Protein AF-A0A929SLF7-F1 (afdb_monomer_lite)

pLDDT: mean 88.96, std 14.54, range [33.53, 98.94]

Foldseek 3Di:
DVVVVVVPVVVPDPDDDDDDEQDQFEAEADLPAEEPQQEEEEQHEDDLPDPDPQAERENFEYEYQAYENYHEYERGEEEQSHAEYEHFEYEDDHRPHEYYYAYEYEDEEYAAHEYEHAEYEYDRYEAAYEYELYEHNRYEYEHREYEYADHEYAEEYELHEHQAEYEQGEYEYHDAYEYLYEYELYEYPAYENREYHPQDHEANEEYELYPDQRYYNSEYEQECPLDEYEHQAYDNAQAYEYEPFDCSQQDLVSASYEHNHPEEYEPLQHFYHYNNHTDALVDQDRPPGGADAPTKGWHYFYPPYAYPNYDWRKAFPDLEWEDPALWKIWGFMFTQDADPVRGTGMGHDGDTDMDTDPPRAAEPCVQPVGVHDPAHEYEYDAPDLVDAHENCQHHYEQEANYEYAPQAHANHHEYEYAHNYEYELFDDQVTAHRWPRAEYQEYDHHQEYEHHDELADWAPTESYEHPNQAAAHEAQPRNAAYEYEADEHHPYDQFGKYFPYFYHHLYAYHHHDLVRYAYWYDYPPDTDGDDDQDQPPRRGTRIDGHHPPDDD

Radius of gyration: 36.61 Å; chains: 1; bounding box: 94×32×102 Å

Secondary structure (DSSP, 8-state):
--TTTHHHHGGGSTT------SBS-EEEE-TT--B-TT--EEEEE--TT---SS-EEES-EEEE-SEEEE--EEEEEE-TT-SEEES-EEEE---TT-EEESS-EEEEEESSSEEES-EEEESSEEESS-EEEEEETTS-EES-EEEE-SEEESS-EEEEEESSB--S-EEEE-TT-EESS-EEEEESSB-SS-EEEE-SSEESSEEESS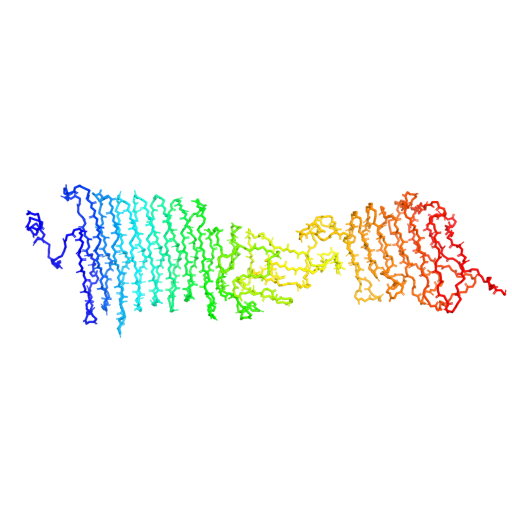SSS--SS-EEEEE-SS--EEESEEES-SEEEEES--GGG-SGGG-SEEE--SS-EE-TTPEEEETTEEP-TT--EETTEE--TT-EEEEEEETT--EES---EEEEEEEEEEE-SSSEEEEEEEEEEE-TTSSEEEEEEEEEEEEE--TTEESHHHHTTTSPPSS-EEEE--S-TTS--B-TT-EEE--TT-EEEESSEEEEEEEE--TT-EEEEBSBTTBPPPTT-EEEEEEES-SEEEEEE-TT--TT-BS-EE--SSS-EE-TT-SS-EEEEEES-----TT-EEEEEEE-SS--EEPPPGGGEEEEEEBTTB-------EEPTTS-EEEEE-------

Sequence (552 aa):
GELTKNQASNAAQVGAHKLFGNKNNTVNVSQSAGDLNGKNISSGRADVKDSVTPNTVYNNKTIVKGGTNFGNVNAGYGDSGTQEVHHNGLSFEDSSKGAVVNGNISAGYSLSGNVHDNTVTTNDTIVNGNAYGGEAANGNADANTITLNDGKVTGDVKGAKASGSATNNSVNLKGTARVDGNVYAADASSGSGNSVNFHSGSVGGTIYGLSNTSGTNNSLNVYNASTQKTAGDIANLNVLNFDGISNANGSAATAALNLTTAGNTDINNAKFQLNGIDYDPSNDSYGSLNIEEGKEYHLIRNAGNTFTNFTEKAKQTTQEFTLKNSTTYDIMLKGLIKSSDDQSILIQGSKLTSRNITGGEFGNDEINRYNPIPNPVINVVNEDPSNPTDFNGLDIDGGNNSTVNLTGGNNIGNITGGAGSTLNVGKNTTNPATPNSITARNIGGFDDINIFMPPTVKDGDSMIKLTDPTANTDLSNMRGKITAYVSGNTDVGDTSTIHLIDKQGSGRLLLPDPSHLQTRVQQGATIDYETYAMVDANGRALDLRFSGKRRV

Structure (mmCIF, N/CA/C/O backbone):
data_AF-A0A929SLF7-F1
#
_entry.id   AF-A0A929SLF7-F1
#
loop_
_atom_site.group_PDB
_atom_site.id
_atom_site.type_symbol
_atom_site.label_atom_id
_atom_site.label_alt_id
_atom_site.label_comp_id
_atom_site.label_asym_id
_atom_site.label_entity_id
_atom_site.label_seq_id
_atom_site.pdbx_PDB_ins_code
_atom_site.Cartn_x
_atom_site.Cartn_y
_atom_site.Cartn_z
_atom_site.occupancy
_atom_site.B_iso_or_equiv
_atom_site.auth_seq_id
_atom_site.auth_comp_id
_atom_site.auth_asym_id
_atom_site.auth_atom_id
_atom_site.pdbx_PDB_model_num
ATOM 1 N N . GLY A 1 1 ? 40.176 17.698 -41.557 1.00 39.72 1 GLY A N 1
ATOM 2 C CA . GLY A 1 1 ? 40.499 16.541 -42.415 1.00 39.72 1 GLY A CA 1
ATOM 3 C C . GLY A 1 1 ? 40.779 15.303 -41.586 1.00 39.72 1 GLY A C 1
ATOM 4 O O . GLY A 1 1 ? 41.873 14.763 -41.678 1.00 39.72 1 GLY A O 1
ATOM 5 N N . GLU A 1 2 ? 39.797 14.855 -40.800 1.00 33.53 2 GLU A N 1
ATOM 6 C CA . GLU A 1 2 ? 39.883 13.646 -39.951 1.00 33.53 2 GLU A CA 1
ATOM 7 C C . GLU A 1 2 ? 38.910 12.560 -40.423 1.00 33.53 2 GLU A C 1
ATOM 9 O O . GLU A 1 2 ? 39.289 11.393 -40.512 1.00 33.53 2 GLU A O 1
ATOM 14 N N . LEU A 1 3 ? 37.720 12.973 -40.886 1.00 34.38 3 LEU A N 1
ATOM 15 C CA . LEU A 1 3 ? 36.719 12.148 -41.579 1.00 34.38 3 LEU A CA 1
ATOM 16 C C . LEU A 1 3 ? 37.315 11.228 -42.663 1.00 34.38 3 LEU A C 1
ATOM 18 O O . LEU A 1 3 ? 36.826 10.122 -42.861 1.00 34.38 3 LEU A O 1
ATOM 22 N N . THR A 1 4 ? 38.382 11.659 -43.344 1.00 36.69 4 THR A N 1
ATOM 23 C CA . THR A 1 4 ? 39.037 10.910 -44.431 1.00 36.69 4 THR A CA 1
ATOM 24 C C . THR A 1 4 ? 40.154 9.972 -43.957 1.00 36.69 4 THR A C 1
ATOM 26 O O . THR A 1 4 ? 40.460 9.007 -44.650 1.00 36.69 4 THR A O 1
ATOM 29 N N . LYS A 1 5 ? 40.768 10.212 -42.788 1.00 38.66 5 LYS A N 1
ATOM 30 C CA . LYS A 1 5 ? 41.855 9.359 -42.264 1.00 38.66 5 LYS A CA 1
ATOM 31 C C . LYS A 1 5 ? 41.305 8.104 -41.576 1.00 38.66 5 LYS A C 1
ATOM 33 O O . LYS A 1 5 ? 41.808 7.013 -41.829 1.00 38.66 5 LYS A O 1
ATOM 38 N N . ASN A 1 6 ? 40.203 8.225 -40.832 1.00 42.28 6 ASN A N 1
ATOM 39 C CA . ASN A 1 6 ? 39.537 7.075 -40.196 1.00 42.28 6 ASN A CA 1
ATOM 40 C C . ASN A 1 6 ? 38.747 6.180 -41.177 1.00 42.28 6 ASN A C 1
ATOM 42 O O . ASN A 1 6 ? 38.383 5.056 -40.831 1.00 42.28 6 ASN A O 1
ATOM 46 N N . GLN A 1 7 ? 38.537 6.618 -42.425 1.00 43.84 7 GLN A N 1
ATOM 47 C CA . GLN A 1 7 ? 37.998 5.762 -43.493 1.00 43.84 7 GLN A CA 1
ATOM 48 C C . GLN A 1 7 ? 39.007 4.719 -44.002 1.00 43.84 7 GLN A C 1
ATOM 50 O O . GLN A 1 7 ? 38.588 3.665 -44.478 1.00 43.84 7 GLN A O 1
ATOM 55 N N . ALA A 1 8 ? 40.315 4.993 -43.924 1.00 39.50 8 ALA A N 1
ATOM 56 C CA . ALA A 1 8 ? 41.338 4.163 -44.563 1.00 39.50 8 ALA A CA 1
ATOM 57 C C . ALA A 1 8 ? 41.641 2.869 -43.783 1.00 39.50 8 ALA A C 1
ATOM 59 O O . ALA A 1 8 ? 41.681 1.793 -44.375 1.00 39.50 8 ALA A O 1
ATOM 60 N N . SER A 1 9 ? 41.791 2.946 -42.455 1.00 44.25 9 SER A N 1
ATOM 61 C CA . SER A 1 9 ? 42.127 1.776 -41.621 1.00 44.25 9 SER A CA 1
ATOM 62 C C . SER A 1 9 ? 40.999 0.739 -41.529 1.00 44.25 9 SER A C 1
ATOM 64 O O . SER A 1 9 ? 41.262 -0.447 -41.349 1.00 44.25 9 SER A O 1
ATOM 66 N N . ASN A 1 10 ? 39.742 1.163 -41.689 1.00 42.94 10 ASN A N 1
ATOM 67 C CA . ASN A 1 10 ? 38.566 0.296 -41.550 1.00 42.94 10 ASN A CA 1
ATOM 68 C C . ASN A 1 10 ? 38.186 -0.465 -42.836 1.00 42.94 10 ASN A C 1
ATOM 70 O O . ASN A 1 10 ? 37.229 -1.233 -42.833 1.00 42.94 10 ASN A O 1
ATOM 74 N N . ALA A 1 11 ? 38.963 -0.330 -43.916 1.00 42.41 11 ALA A N 1
ATOM 75 C CA . ALA A 1 11 ? 38.839 -1.182 -45.103 1.00 42.41 11 ALA A CA 1
ATOM 76 C C . ALA A 1 11 ? 39.319 -2.637 -44.871 1.00 42.41 11 ALA A C 1
ATOM 78 O O . ALA A 1 11 ? 39.162 -3.478 -45.752 1.00 42.41 11 ALA A O 1
ATOM 79 N N . ALA A 1 12 ? 39.910 -2.935 -43.706 1.00 45.38 12 ALA A N 1
ATOM 80 C CA . ALA A 1 12 ? 40.556 -4.212 -43.401 1.00 45.38 12 ALA A CA 1
ATOM 81 C C . ALA A 1 12 ? 39.643 -5.299 -42.784 1.00 45.38 12 ALA A C 1
ATOM 83 O O . ALA A 1 12 ? 40.101 -6.426 -42.608 1.00 45.38 12 ALA A O 1
ATOM 84 N N . GLN A 1 13 ? 38.378 -5.005 -42.446 1.00 46.53 13 GLN A N 1
ATOM 85 C CA . GLN A 1 13 ? 37.435 -6.004 -41.912 1.00 46.53 13 GLN A CA 1
ATOM 86 C C . GLN A 1 13 ? 36.368 -6.408 -42.937 1.00 46.53 13 GLN A C 1
ATOM 88 O O . GLN A 1 13 ? 35.617 -5.580 -43.452 1.00 46.53 13 GLN A O 1
ATOM 93 N N . VAL A 1 14 ? 36.271 -7.713 -43.201 1.00 34.66 14 VAL A N 1
ATOM 94 C CA . VAL A 1 14 ? 35.308 -8.291 -44.147 1.00 34.66 14 VAL A CA 1
ATOM 95 C C . VAL A 1 14 ? 33.891 -8.258 -43.560 1.00 34.66 14 VAL A C 1
ATOM 97 O O . VAL A 1 14 ? 33.633 -8.844 -42.513 1.00 34.66 14 VAL A O 1
ATOM 100 N N . GLY A 1 15 ? 32.952 -7.619 -44.267 1.00 45.97 15 GLY A N 1
ATOM 101 C CA . GLY A 1 15 ? 31.509 -7.723 -43.994 1.00 45.97 15 GLY A CA 1
ATOM 102 C C . GLY A 1 15 ? 30.864 -6.597 -43.171 1.00 45.97 15 GLY A C 1
ATOM 103 O O . GLY A 1 15 ? 29.668 -6.692 -42.879 1.00 45.97 15 GLY A O 1
ATOM 104 N N . ALA A 1 16 ? 31.605 -5.536 -42.827 1.00 40.31 16 ALA A N 1
ATOM 105 C CA . ALA A 1 16 ? 31.067 -4.329 -42.189 1.00 40.31 16 ALA A CA 1
ATOM 106 C C . ALA A 1 16 ? 30.674 -3.259 -43.231 1.00 40.31 16 ALA A C 1
ATOM 108 O O . ALA A 1 16 ? 31.446 -2.947 -44.138 1.00 40.31 16 ALA A O 1
ATOM 109 N N . HIS A 1 17 ? 29.479 -2.669 -43.104 1.00 41.56 17 HIS A N 1
ATOM 110 C CA . HIS A 1 17 ? 29.005 -1.612 -44.009 1.00 41.56 17 HIS A CA 1
ATOM 111 C C . HIS A 1 17 ? 29.443 -0.225 -43.495 1.00 41.56 17 HIS A C 1
ATOM 113 O O . HIS A 1 17 ? 29.225 0.097 -42.331 1.00 41.56 17 HIS A O 1
ATOM 119 N N . LYS A 1 18 ? 30.069 0.587 -44.363 1.00 42.62 18 LYS A N 1
ATOM 120 C CA . LYS A 1 18 ? 30.727 1.878 -44.048 1.00 42.62 18 LYS A CA 1
ATOM 121 C C . LYS A 1 18 ? 29.842 2.930 -43.354 1.00 42.62 18 LYS A C 1
ATOM 123 O O . LYS A 1 18 ? 29.246 3.758 -44.038 1.00 42.62 18 LYS A O 1
ATOM 128 N N . LEU A 1 19 ? 29.855 2.966 -42.027 1.00 46.81 19 LEU A N 1
ATOM 129 C CA . LEU A 1 19 ? 29.276 4.001 -41.159 1.00 46.81 19 LEU A CA 1
ATOM 130 C C . LEU A 1 19 ? 30.101 3.971 -39.831 1.00 46.81 19 LEU A C 1
ATOM 132 O O . LEU A 1 19 ? 30.602 2.898 -39.503 1.00 46.81 19 LEU A O 1
ATOM 136 N N . PHE A 1 20 ? 30.388 5.011 -39.028 1.00 54.91 20 PHE A N 1
ATOM 137 C CA . PHE A 1 20 ? 29.982 6.430 -38.901 1.00 54.91 20 PHE A CA 1
ATOM 138 C C . PHE A 1 20 ? 31.127 7.290 -38.284 1.00 54.91 20 PHE A C 1
ATOM 140 O O . PHE A 1 20 ? 32.258 6.818 -38.180 1.00 54.91 20 PHE A O 1
ATOM 147 N N . GLY A 1 21 ? 30.846 8.536 -37.856 1.00 67.69 21 GLY A N 1
ATOM 148 C CA . GLY A 1 21 ? 31.621 9.255 -36.819 1.00 67.69 21 GLY A CA 1
ATOM 149 C C . GLY A 1 21 ? 31.024 9.109 -35.403 1.00 67.69 21 GLY A C 1
ATOM 150 O O . GLY A 1 21 ? 30.125 8.296 -35.192 1.00 67.69 21 GLY A O 1
ATOM 151 N N . ASN A 1 22 ? 31.447 9.934 -34.437 1.00 78.88 22 ASN A N 1
ATOM 152 C CA . ASN A 1 22 ? 30.915 9.903 -33.062 1.00 78.88 22 ASN A CA 1
ATOM 153 C C . ASN A 1 22 ? 29.611 10.705 -32.849 1.00 78.88 22 ASN A C 1
ATOM 155 O O . ASN A 1 22 ? 28.905 10.452 -31.875 1.00 78.88 22 ASN A O 1
ATOM 159 N N . LYS A 1 23 ? 29.241 11.632 -33.746 1.00 86.94 23 LYS A N 1
ATOM 160 C CA . LYS A 1 23 ? 28.107 12.550 -33.526 1.00 86.94 23 LYS A CA 1
ATOM 161 C C . LYS A 1 23 ? 27.291 12.925 -34.761 1.00 86.94 23 LYS A C 1
ATOM 163 O O . LYS A 1 23 ? 27.824 12.973 -35.869 1.00 86.94 23 LYS A O 1
ATOM 168 N N . ASN A 1 24 ? 26.033 13.312 -34.527 1.00 89.19 24 ASN A N 1
ATOM 169 C CA . ASN A 1 24 ? 25.062 13.790 -35.528 1.00 89.19 24 ASN A CA 1
ATOM 170 C C . ASN A 1 24 ? 24.803 12.804 -36.688 1.00 89.19 24 ASN A C 1
ATOM 172 O O . ASN A 1 24 ? 24.480 13.213 -37.804 1.00 89.19 24 ASN A O 1
ATOM 176 N N . ASN A 1 25 ? 24.972 11.503 -36.451 1.00 85.62 25 ASN A N 1
ATOM 177 C CA . ASN A 1 25 ? 24.734 10.472 -37.457 1.00 85.62 25 ASN A CA 1
ATOM 178 C C . ASN A 1 25 ? 23.264 10.018 -37.475 1.00 85.62 25 ASN A C 1
ATOM 180 O O . ASN A 1 25 ? 22.529 10.185 -36.501 1.00 85.62 25 ASN A O 1
ATOM 184 N N . THR A 1 26 ? 22.823 9.374 -38.560 1.00 89.25 26 THR A N 1
ATOM 185 C CA . THR A 1 26 ? 21.507 8.714 -38.606 1.00 89.25 26 THR A CA 1
ATOM 186 C C . THR A 1 26 ? 21.555 7.388 -39.370 1.00 89.25 26 THR A C 1
ATOM 188 O O . THR A 1 26 ? 21.926 7.364 -40.543 1.00 89.25 26 THR A O 1
ATOM 191 N N . VAL A 1 27 ? 21.131 6.295 -38.725 1.00 89.06 27 VAL A N 1
ATOM 192 C CA . VAL A 1 27 ? 20.771 5.019 -39.371 1.00 89.06 27 VAL A CA 1
ATOM 193 C C . VAL A 1 27 ? 19.277 5.001 -39.641 1.00 89.06 27 VAL A C 1
ATOM 195 O O . VAL A 1 27 ? 18.487 5.258 -38.738 1.00 89.06 27 VAL A O 1
ATOM 198 N N . ASN A 1 28 ? 18.893 4.584 -40.846 1.00 89.81 28 ASN A N 1
ATOM 199 C CA . ASN A 1 28 ? 17.521 4.206 -41.171 1.00 89.81 28 ASN A CA 1
ATOM 200 C C . ASN A 1 28 ? 17.501 2.758 -41.679 1.00 89.81 28 ASN A C 1
ATOM 202 O O . ASN A 1 28 ? 18.058 2.476 -42.740 1.00 89.81 28 ASN A O 1
ATOM 206 N N . VAL A 1 29 ? 16.845 1.852 -40.954 1.00 89.19 29 VAL A N 1
ATOM 207 C CA . VAL A 1 29 ? 16.532 0.492 -41.417 1.00 89.19 29 VAL A CA 1
ATOM 208 C C . VAL A 1 29 ? 15.112 0.492 -41.980 1.00 89.19 29 VAL A C 1
ATOM 210 O O . VAL A 1 29 ? 14.160 0.867 -41.294 1.00 89.19 29 VAL A O 1
ATOM 213 N N . SER A 1 30 ? 14.969 0.115 -43.251 1.00 87.81 30 SER A N 1
ATOM 214 C CA . SER A 1 30 ? 13.694 0.160 -43.970 1.00 87.81 30 SER A CA 1
ATOM 215 C C . SER A 1 30 ? 12.707 -0.912 -43.495 1.00 87.81 30 SER A C 1
ATOM 217 O O . SER A 1 30 ? 13.094 -2.003 -43.092 1.00 87.81 30 SER A O 1
ATOM 219 N N . GLN A 1 31 ? 11.405 -0.657 -43.658 1.00 87.88 31 GLN A N 1
ATOM 220 C CA . GLN A 1 31 ? 10.335 -1.642 -43.407 1.00 87.88 31 GLN A CA 1
ATOM 221 C C . GLN A 1 31 ? 10.412 -2.877 -44.332 1.00 87.88 31 GLN A C 1
ATOM 223 O O . GLN A 1 31 ? 9.816 -3.924 -44.077 1.00 87.88 31 GLN A O 1
ATOM 228 N N . SER A 1 32 ? 11.168 -2.768 -45.426 1.00 87.06 32 SER A N 1
ATOM 229 C CA . SER A 1 32 ? 11.503 -3.864 -46.336 1.00 87.06 32 SER A CA 1
ATOM 230 C C . SER A 1 32 ? 12.737 -4.675 -45.922 1.00 87.06 32 SER A C 1
ATOM 232 O O 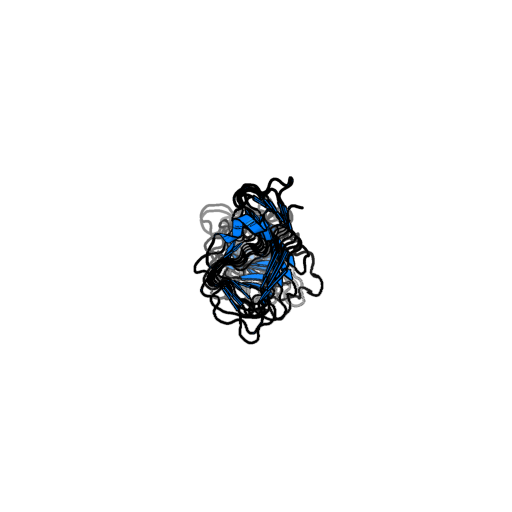. SER A 1 32 ? 13.076 -5.619 -46.634 1.00 87.06 32 SER A O 1
ATOM 234 N N . ALA A 1 33 ? 13.414 -4.337 -44.818 1.00 86.50 33 ALA A N 1
ATOM 235 C CA . ALA A 1 33 ? 14.534 -5.123 -44.315 1.00 86.50 33 ALA A CA 1
ATOM 236 C C . ALA A 1 33 ? 14.091 -6.563 -43.997 1.00 86.50 33 ALA A C 1
ATOM 238 O O . ALA A 1 33 ? 13.020 -6.791 -43.435 1.00 86.50 33 ALA A O 1
ATOM 239 N N . GLY A 1 34 ? 14.916 -7.529 -44.403 1.00 87.88 34 GLY A N 1
ATOM 240 C CA . GLY A 1 34 ? 14.700 -8.951 -44.149 1.00 87.88 34 GLY A CA 1
ATOM 241 C C . GLY A 1 34 ? 15.391 -9.414 -42.867 1.00 87.88 34 GLY A C 1
ATOM 242 O O . GLY A 1 34 ? 15.326 -8.755 -41.831 1.00 87.88 34 GLY A O 1
ATOM 243 N N . ASP A 1 35 ? 16.067 -10.555 -42.954 1.00 90.88 35 ASP A N 1
ATOM 244 C CA . ASP A 1 35 ? 16.930 -11.093 -41.901 1.00 90.88 35 ASP A CA 1
ATOM 245 C C . ASP A 1 35 ? 18.277 -10.339 -41.874 1.00 90.88 35 ASP A C 1
ATOM 247 O O . ASP A 1 35 ? 19.003 -10.296 -42.873 1.00 90.88 35 ASP A O 1
ATOM 251 N N . LEU A 1 36 ? 18.631 -9.735 -40.735 1.00 89.00 36 LEU A N 1
ATOM 252 C CA . LEU A 1 36 ? 19.909 -9.038 -40.544 1.00 89.00 36 LEU A CA 1
ATOM 253 C C . LEU A 1 36 ? 21.060 -9.960 -40.113 1.00 89.00 36 LEU A C 1
ATOM 255 O O . LEU A 1 36 ? 22.186 -9.491 -39.955 1.00 89.00 36 LEU A O 1
ATOM 259 N N . ASN A 1 37 ? 20.823 -11.266 -40.003 1.00 90.25 37 ASN A N 1
ATOM 260 C CA . ASN A 1 37 ? 21.808 -12.315 -39.746 1.00 90.25 37 ASN A CA 1
ATOM 261 C C . ASN A 1 37 ? 22.621 -12.067 -38.459 1.00 90.25 37 ASN A C 1
ATOM 263 O O . ASN A 1 37 ? 23.848 -12.182 -38.452 1.00 90.25 37 ASN A O 1
ATOM 267 N N . GLY A 1 38 ? 21.946 -11.650 -37.384 1.00 84.31 38 GLY A N 1
ATOM 268 C CA . GLY A 1 38 ? 22.550 -11.355 -36.081 1.00 84.31 38 GLY A CA 1
ATOM 269 C C . GLY A 1 38 ? 23.437 -10.105 -36.054 1.00 84.31 38 GLY A C 1
ATOM 270 O O . GLY A 1 38 ? 24.194 -9.913 -35.103 1.00 84.31 38 GLY A O 1
ATOM 271 N N . LYS A 1 39 ? 23.402 -9.249 -37.087 1.00 86.31 39 LYS A N 1
ATOM 272 C CA . LYS A 1 39 ? 24.261 -8.056 -37.156 1.00 86.31 39 LYS A CA 1
ATOM 273 C C . LYS A 1 39 ? 23.886 -7.021 -36.099 1.00 86.31 39 LYS A C 1
ATOM 275 O O . LYS A 1 39 ? 22.718 -6.672 -35.934 1.00 86.31 39 LYS A O 1
ATOM 280 N N . ASN A 1 40 ? 24.912 -6.481 -35.446 1.00 87.69 40 ASN A N 1
ATOM 281 C CA . ASN A 1 40 ? 24.786 -5.335 -34.552 1.00 87.69 40 ASN A CA 1
ATOM 282 C C . ASN A 1 40 ? 24.627 -4.030 -35.350 1.00 87.69 40 ASN A C 1
ATOM 284 O O . ASN A 1 40 ? 25.192 -3.892 -36.437 1.00 87.69 40 ASN A O 1
ATOM 288 N N . ILE A 1 41 ? 23.933 -3.050 -34.773 1.00 86.62 41 ILE A N 1
ATOM 289 C CA . ILE A 1 41 ? 23.805 -1.686 -35.305 1.00 86.62 41 ILE A CA 1
ATOM 290 C C . ILE A 1 41 ? 24.355 -0.690 -34.279 1.00 86.62 41 ILE A C 1
ATOM 292 O O . ILE A 1 41 ? 24.074 -0.810 -33.089 1.00 86.62 41 ILE A O 1
ATOM 296 N N . SER A 1 42 ? 25.113 0.306 -34.746 1.00 85.88 42 SER A N 1
ATOM 297 C CA . SER A 1 42 ? 25.486 1.496 -33.969 1.00 85.88 42 SER A CA 1
ATOM 298 C C . SER A 1 42 ? 25.401 2.730 -34.863 1.00 85.88 42 SER A C 1
ATOM 300 O O . SER A 1 42 ? 25.973 2.705 -35.952 1.00 85.88 42 SER A O 1
ATOM 302 N N . SER A 1 43 ? 24.715 3.792 -34.425 1.00 85.75 43 SER A N 1
ATOM 303 C CA . SER A 1 43 ? 24.655 5.066 -35.172 1.00 85.75 43 SER A CA 1
ATOM 304 C C . SER A 1 43 ? 25.820 6.003 -34.854 1.00 85.75 43 SER A C 1
ATOM 306 O O . SER A 1 43 ? 26.335 6.667 -35.742 1.00 85.75 43 SER A O 1
ATOM 308 N N . GLY A 1 44 ? 26.269 6.052 -33.605 1.00 86.06 44 GLY A N 1
ATOM 309 C CA . GLY A 1 44 ? 27.483 6.743 -33.186 1.00 86.06 44 GLY A CA 1
ATOM 310 C C . GLY A 1 44 ? 28.442 5.763 -32.537 1.00 86.06 44 GLY A C 1
ATOM 311 O O . GLY A 1 44 ? 28.013 4.875 -31.795 1.00 86.06 44 GLY A O 1
ATOM 312 N N . ARG A 1 45 ? 29.737 5.905 -32.816 1.00 83.94 45 ARG A N 1
ATOM 313 C CA . ARG A 1 45 ? 30.774 5.131 -32.133 1.00 83.94 45 ARG A CA 1
ATOM 314 C C . ARG A 1 45 ? 32.025 5.969 -31.900 1.00 83.94 45 ARG A C 1
ATOM 316 O O . ARG A 1 45 ? 32.524 6.588 -32.837 1.00 83.94 45 ARG A O 1
ATOM 323 N N . ALA A 1 46 ? 32.527 5.928 -30.673 1.00 80.44 46 ALA A N 1
ATOM 324 C CA . ALA A 1 46 ? 33.891 6.313 -30.334 1.00 80.44 46 ALA A CA 1
ATOM 325 C C . ALA A 1 46 ? 34.785 5.060 -30.245 1.00 80.44 46 ALA A C 1
ATOM 327 O O . ALA A 1 46 ? 34.301 3.952 -29.993 1.00 80.44 46 ALA A O 1
ATOM 328 N N . ASP A 1 47 ? 36.078 5.242 -30.500 1.00 70.88 47 ASP A N 1
ATOM 329 C CA . ASP A 1 47 ? 37.129 4.228 -30.348 1.00 70.88 47 ASP A CA 1
ATOM 330 C C . ASP A 1 47 ? 38.217 4.806 -29.429 1.00 70.88 47 ASP A C 1
ATOM 332 O O . ASP A 1 47 ? 38.480 6.008 -29.476 1.00 70.88 47 ASP A O 1
ATOM 336 N N . VAL A 1 48 ? 38.889 3.968 -28.640 1.00 64.94 48 VAL A N 1
ATOM 337 C CA . VAL A 1 48 ? 40.030 4.313 -27.769 1.00 64.94 48 VAL A CA 1
ATOM 338 C C . VAL A 1 48 ? 41.176 5.026 -28.491 1.00 64.94 48 VAL A C 1
ATOM 340 O O . VAL A 1 48 ? 42.027 5.633 -27.844 1.00 64.94 48 VAL A O 1
ATOM 343 N N . LYS A 1 49 ? 41.229 4.948 -29.825 1.00 65.44 49 LYS A N 1
ATOM 344 C CA . LYS A 1 49 ? 42.199 5.658 -30.672 1.00 65.44 49 LYS A CA 1
ATOM 345 C C . LYS A 1 49 ? 41.739 7.052 -31.110 1.00 65.44 49 LYS A C 1
ATOM 347 O O . LYS A 1 49 ? 42.507 7.737 -31.784 1.00 65.44 49 LYS A O 1
ATOM 352 N N . ASP A 1 50 ? 40.513 7.464 -30.789 1.00 67.31 50 ASP A N 1
ATOM 353 C CA . ASP A 1 50 ? 40.034 8.816 -31.067 1.00 67.31 50 ASP A CA 1
ATOM 354 C C . ASP A 1 50 ? 40.735 9.815 -30.134 1.00 67.31 50 ASP A C 1
ATOM 356 O O . ASP A 1 50 ? 40.598 9.773 -28.912 1.00 67.31 50 ASP A O 1
ATOM 360 N N . SER A 1 51 ? 41.532 10.702 -30.729 1.00 64.06 51 SER A N 1
ATOM 361 C CA . SER A 1 51 ? 42.315 11.714 -30.020 1.00 64.06 51 SER A CA 1
ATOM 362 C C . SER A 1 51 ? 41.534 12.999 -29.725 1.00 64.06 51 SER A C 1
ATOM 364 O O . SER A 1 51 ? 42.089 13.923 -29.127 1.00 64.06 51 SER A O 1
ATOM 366 N N . VAL A 1 52 ? 40.276 13.111 -30.167 1.00 64.50 52 VAL A N 1
ATOM 367 C CA . VAL A 1 52 ? 39.450 14.299 -29.918 1.00 64.50 52 VAL A CA 1
ATOM 368 C C . VAL A 1 52 ? 39.061 14.361 -28.443 1.00 64.50 52 VAL A C 1
ATOM 370 O O . VAL A 1 52 ? 38.414 13.462 -27.923 1.00 64.50 52 VAL A O 1
ATOM 373 N N . THR A 1 53 ? 39.426 15.450 -27.763 1.00 68.38 53 THR A N 1
ATOM 374 C CA . THR A 1 53 ? 39.040 15.707 -26.366 1.00 68.38 53 THR A CA 1
ATOM 375 C C . THR A 1 53 ? 38.087 16.911 -26.291 1.00 68.38 53 THR A C 1
ATOM 377 O O . THR A 1 53 ? 38.439 17.969 -26.817 1.00 68.38 53 THR A O 1
ATOM 380 N N . PRO A 1 54 ? 36.911 16.796 -25.642 1.00 69.69 54 PRO A N 1
ATOM 381 C CA . PRO A 1 54 ? 36.375 15.587 -25.019 1.00 69.69 54 PRO A CA 1
ATOM 382 C C . PRO A 1 54 ? 35.849 14.591 -26.068 1.00 69.69 54 PRO A C 1
ATOM 384 O O . PRO A 1 54 ? 35.183 14.979 -27.030 1.00 69.69 54 PRO A O 1
ATOM 387 N N . ASN A 1 55 ? 36.141 13.305 -25.866 1.00 81.62 55 ASN A N 1
ATOM 388 C CA . ASN A 1 55 ? 35.648 12.229 -26.722 1.00 81.62 55 ASN A CA 1
ATOM 389 C C . ASN A 1 55 ? 34.208 11.910 -26.304 1.00 81.62 55 ASN A C 1
ATOM 391 O O . ASN A 1 55 ? 33.979 11.416 -25.197 1.00 81.62 55 ASN A O 1
ATOM 395 N N . THR A 1 56 ? 33.243 12.273 -27.148 1.00 89.31 56 THR A N 1
ATOM 396 C CA . THR A 1 56 ? 31.815 12.267 -26.808 1.00 89.31 56 THR A CA 1
ATOM 397 C C . THR A 1 56 ? 30.962 11.736 -27.953 1.00 89.31 56 THR A C 1
ATOM 399 O O . THR A 1 56 ? 31.220 12.016 -29.127 1.00 89.31 56 THR A O 1
ATOM 402 N N . VAL A 1 57 ? 29.926 10.964 -27.615 1.00 90.94 57 VAL A N 1
ATOM 403 C CA . VAL A 1 57 ? 29.036 10.313 -28.589 1.00 90.94 57 VAL A CA 1
ATOM 404 C C . VAL A 1 57 ? 27.623 10.865 -28.437 1.00 90.94 57 VAL A C 1
ATOM 406 O O . VAL A 1 57 ? 26.930 10.518 -27.481 1.00 90.94 57 VAL A O 1
ATOM 409 N N . TYR A 1 58 ? 27.187 11.730 -29.360 1.00 94.50 58 TYR A N 1
ATOM 410 C CA . TYR A 1 58 ? 25.927 12.462 -29.188 1.00 94.50 58 TYR A CA 1
ATOM 411 C C . TYR A 1 58 ? 25.143 12.804 -30.456 1.00 94.50 58 TYR A C 1
ATOM 413 O O . TYR A 1 58 ? 25.683 12.848 -31.564 1.00 94.50 58 TYR A O 1
ATOM 421 N N . ASN A 1 59 ? 23.848 13.087 -30.282 1.00 95.25 59 ASN A N 1
ATOM 422 C CA . ASN A 1 59 ? 22.892 13.402 -31.354 1.00 95.25 59 ASN A CA 1
ATOM 423 C C . ASN A 1 59 ? 22.817 12.326 -32.456 1.00 95.25 59 ASN A C 1
ATOM 425 O O . ASN A 1 59 ? 22.509 12.630 -33.610 1.00 95.25 59 ASN A O 1
ATOM 429 N N . ASN A 1 60 ? 23.138 11.069 -32.145 1.00 94.19 60 ASN A N 1
ATOM 430 C CA . ASN A 1 60 ? 23.045 9.979 -33.111 1.00 94.19 60 ASN A CA 1
ATOM 431 C C . ASN A 1 60 ? 21.650 9.359 -33.064 1.00 94.19 60 ASN A C 1
ATOM 433 O O . ASN A 1 60 ? 21.149 9.054 -31.980 1.00 94.19 60 ASN A O 1
ATOM 437 N N . LYS A 1 61 ? 21.030 9.140 -34.229 1.00 94.56 61 LYS A N 1
ATOM 438 C CA . LYS A 1 61 ? 19.683 8.566 -34.324 1.00 94.56 61 LYS A CA 1
ATOM 439 C C . LYS A 1 61 ? 19.674 7.223 -35.050 1.00 94.56 61 LYS A C 1
ATOM 441 O O . LYS A 1 61 ? 20.031 7.149 -36.220 1.00 94.56 61 LYS A O 1
ATOM 446 N N . THR A 1 62 ? 19.187 6.176 -34.397 1.00 93.44 62 THR A N 1
ATOM 447 C CA . THR A 1 62 ? 18.866 4.894 -35.032 1.00 93.44 62 THR A CA 1
ATOM 448 C C . THR A 1 62 ? 17.357 4.805 -35.224 1.00 93.44 62 THR A C 1
ATOM 450 O O . THR A 1 62 ? 16.616 4.830 -34.245 1.00 93.44 62 THR A O 1
ATOM 453 N N . ILE A 1 63 ? 16.893 4.686 -36.468 1.00 93.88 63 ILE A N 1
ATOM 454 C CA . ILE A 1 63 ? 15.486 4.444 -36.802 1.00 93.88 63 ILE A CA 1
ATOM 455 C C . ILE A 1 63 ? 15.350 3.058 -37.425 1.00 93.88 63 ILE A C 1
ATOM 457 O O . ILE A 1 63 ? 15.983 2.768 -38.441 1.00 93.88 63 ILE A O 1
ATOM 461 N N . VAL A 1 64 ? 14.499 2.215 -36.849 1.00 93.06 64 VAL A N 1
ATOM 462 C CA . VAL A 1 64 ? 14.157 0.892 -37.378 1.00 93.06 64 VAL A CA 1
ATOM 463 C C . VAL A 1 64 ? 12.673 0.867 -37.718 1.00 93.06 64 VAL A C 1
ATOM 465 O O . VAL A 1 64 ? 11.845 1.161 -36.867 1.00 93.06 64 VAL A O 1
ATOM 468 N N . LYS A 1 65 ? 12.334 0.528 -38.967 1.00 90.56 65 LYS A N 1
ATOM 469 C CA . LYS A 1 65 ? 10.940 0.443 -39.450 1.00 90.56 65 LYS A CA 1
ATOM 470 C C . LYS A 1 65 ? 10.496 -0.989 -39.770 1.00 90.56 65 LYS A C 1
ATOM 472 O O . LYS A 1 65 ? 9.437 -1.188 -40.357 1.00 90.56 65 LYS A O 1
ATOM 477 N N . GLY A 1 66 ? 11.337 -1.972 -39.462 1.00 90.00 66 GLY A N 1
ATOM 478 C CA . GLY A 1 66 ? 11.140 -3.397 -39.726 1.00 90.00 66 GLY A CA 1
ATOM 479 C C . GLY A 1 66 ? 12.477 -4.133 -39.847 1.00 90.00 66 GLY A C 1
ATOM 480 O O . GLY A 1 66 ? 13.542 -3.512 -39.826 1.00 90.00 66 GLY A O 1
ATOM 481 N N . GLY A 1 67 ? 12.409 -5.456 -39.974 1.00 90.50 67 GLY A N 1
ATOM 482 C CA . GLY A 1 67 ? 13.568 -6.350 -40.045 1.00 90.50 67 GLY A CA 1
ATOM 483 C C . GLY A 1 67 ? 13.583 -7.366 -38.905 1.00 90.50 67 GLY A C 1
ATOM 484 O O . GLY A 1 67 ? 12.937 -7.189 -37.874 1.00 90.50 67 GLY A O 1
ATOM 485 N N . THR A 1 68 ? 14.315 -8.459 -39.083 1.00 93.31 68 THR A N 1
ATOM 486 C CA . THR A 1 68 ? 14.366 -9.560 -38.108 1.00 93.31 68 THR A CA 1
ATOM 487 C C . THR A 1 68 ? 15.798 -9.966 -37.808 1.00 93.31 68 THR A C 1
ATOM 489 O O . THR A 1 68 ? 16.702 -9.688 -38.597 1.00 93.31 68 THR A O 1
ATOM 492 N N . ASN A 1 69 ? 16.000 -10.642 -36.673 1.00 93.00 69 ASN A N 1
ATOM 493 C CA . ASN A 1 69 ? 17.293 -11.197 -36.278 1.00 93.00 69 ASN A CA 1
ATOM 494 C C . ASN A 1 69 ? 18.401 -10.122 -36.228 1.00 93.00 69 ASN A C 1
ATOM 496 O O . ASN A 1 69 ? 19.515 -10.319 -36.718 1.00 93.00 69 ASN A O 1
ATOM 500 N N . PHE A 1 70 ? 18.090 -8.960 -35.642 1.00 92.44 70 PHE A N 1
ATOM 501 C CA . PHE A 1 70 ? 19.127 -8.006 -35.237 1.00 92.44 70 PHE A CA 1
ATOM 502 C C . PHE A 1 70 ? 19.956 -8.608 -34.093 1.00 92.44 70 PHE A C 1
ATOM 504 O O . PHE A 1 70 ? 19.419 -9.325 -33.248 1.00 92.44 70 PHE A O 1
ATOM 511 N N . GLY A 1 71 ? 21.246 -8.275 -34.035 1.00 93.38 71 GLY A N 1
ATOM 512 C CA . GLY A 1 71 ? 22.067 -8.458 -32.837 1.00 93.38 71 GLY A CA 1
ATOM 513 C C . GLY A 1 71 ? 21.736 -7.395 -31.785 1.00 93.38 71 GLY A C 1
ATOM 514 O O . GLY A 1 71 ? 20.571 -7.117 -31.517 1.00 93.38 71 GLY A O 1
ATOM 515 N N . ASN A 1 72 ? 22.753 -6.758 -31.211 1.00 91.56 72 ASN A N 1
ATOM 516 C CA . ASN A 1 72 ? 22.575 -5.572 -30.371 1.00 91.56 72 ASN A CA 1
ATOM 517 C C . ASN A 1 72 ? 22.292 -4.326 -31.228 1.00 91.56 72 ASN A C 1
ATOM 519 O O . ASN A 1 72 ? 22.929 -4.130 -32.267 1.00 91.56 72 ASN A O 1
ATOM 523 N N . VAL A 1 73 ? 21.402 -3.443 -30.772 1.00 94.62 73 VAL A N 1
ATOM 524 C CA . VAL A 1 73 ? 21.090 -2.174 -31.454 1.00 94.62 73 VAL A CA 1
ATOM 525 C C . VAL A 1 73 ? 21.364 -1.002 -30.517 1.00 94.62 73 VAL A C 1
ATOM 527 O O . VAL A 1 73 ? 20.653 -0.813 -29.534 1.00 94.62 73 VAL A O 1
ATOM 530 N N . ASN A 1 74 ? 22.380 -0.203 -30.847 1.00 91.88 74 ASN A N 1
ATOM 531 C CA . ASN A 1 74 ? 22.795 0.970 -30.080 1.00 91.88 74 ASN A CA 1
ATOM 532 C C . ASN A 1 74 ? 22.607 2.261 -30.899 1.00 91.88 74 ASN A C 1
ATOM 534 O O . ASN A 1 74 ? 22.852 2.273 -32.109 1.00 91.88 74 ASN A O 1
ATOM 538 N N . ALA A 1 75 ? 22.197 3.372 -30.278 1.00 93.50 75 ALA A N 1
ATOM 539 C CA . ALA A 1 75 ? 22.269 4.685 -30.938 1.00 93.50 75 ALA A CA 1
ATOM 540 C C . ALA A 1 75 ? 23.638 5.354 -30.730 1.00 93.50 75 ALA A C 1
ATOM 542 O O . ALA A 1 75 ? 24.240 5.785 -31.712 1.00 93.50 75 ALA A O 1
ATOM 543 N N . GLY A 1 76 ? 24.186 5.337 -29.513 1.00 92.44 76 GLY A N 1
ATOM 544 C CA . GLY A 1 76 ? 25.566 5.721 -29.205 1.00 92.44 76 GLY A CA 1
ATOM 545 C C . GLY A 1 76 ? 26.337 4.611 -28.484 1.00 92.44 76 GLY A C 1
ATOM 546 O O . GLY A 1 76 ? 25.819 4.002 -27.551 1.00 92.44 76 GLY A O 1
ATOM 547 N N . TYR A 1 77 ? 27.580 4.360 -28.906 1.00 90.19 77 TYR A N 1
ATOM 548 C CA . TYR A 1 77 ? 28.505 3.425 -28.259 1.00 90.19 77 TYR A CA 1
ATOM 549 C C . TYR A 1 77 ? 29.853 4.100 -27.963 1.00 90.19 77 TYR A C 1
ATOM 551 O O . TYR A 1 77 ? 30.621 4.402 -28.880 1.00 90.19 77 TYR A O 1
ATOM 559 N N . GLY A 1 78 ? 30.136 4.321 -26.683 1.00 88.38 78 GLY A N 1
ATOM 560 C CA . GLY A 1 78 ? 31.412 4.788 -26.154 1.00 88.38 78 GLY A CA 1
ATOM 561 C C . GLY A 1 78 ? 32.209 3.659 -25.503 1.00 88.38 78 GLY A C 1
ATOM 562 O O . GLY A 1 78 ? 31.667 2.840 -24.760 1.00 88.38 78 GLY A O 1
ATOM 563 N N . ASP A 1 79 ? 33.510 3.612 -25.768 1.00 82.25 79 ASP A N 1
ATOM 564 C CA . ASP A 1 79 ? 34.446 2.727 -25.072 1.00 82.25 79 ASP A CA 1
ATOM 565 C C . ASP A 1 79 ? 35.231 3.473 -23.975 1.00 82.25 79 ASP A C 1
ATOM 567 O O . ASP A 1 79 ? 34.823 4.548 -23.535 1.00 82.25 79 ASP A O 1
ATOM 571 N N . SER A 1 80 ? 36.336 2.901 -23.483 1.00 75.44 80 SER A N 1
ATOM 572 C CA . SER A 1 80 ? 37.073 3.447 -22.334 1.00 75.44 80 SER A CA 1
ATOM 573 C C . SER A 1 80 ? 37.733 4.807 -22.581 1.00 75.44 80 SER A C 1
ATOM 575 O O . SER A 1 80 ? 38.185 5.431 -21.627 1.00 75.44 80 SER A O 1
ATOM 577 N N . GLY A 1 81 ? 37.809 5.279 -23.832 1.00 74.06 81 GLY A N 1
ATOM 578 C CA . GLY A 1 81 ? 38.253 6.643 -24.137 1.00 74.06 81 GLY A CA 1
ATOM 579 C C . GLY A 1 81 ? 37.143 7.697 -24.042 1.00 74.06 81 GLY A C 1
ATOM 580 O O . GLY A 1 81 ? 37.435 8.888 -24.137 1.00 74.06 81 GLY A O 1
ATOM 581 N N . THR A 1 82 ? 35.881 7.284 -23.898 1.00 78.12 82 THR A N 1
ATOM 582 C CA . THR A 1 82 ? 34.706 8.162 -24.015 1.00 78.12 82 THR A CA 1
ATOM 583 C C . THR A 1 82 ? 34.341 8.782 -22.671 1.00 78.12 82 THR A C 1
ATOM 585 O O . THR A 1 82 ? 34.203 8.069 -21.682 1.00 78.12 82 THR A O 1
ATOM 588 N N . GLN A 1 83 ? 34.151 10.102 -22.642 1.00 84.94 83 GLN A N 1
ATOM 589 C CA . GLN A 1 83 ? 33.764 10.845 -21.436 1.00 84.94 83 GLN A CA 1
ATOM 590 C C . GLN A 1 83 ? 32.246 10.932 -21.274 1.00 84.94 83 GLN A C 1
ATOM 592 O O . GLN A 1 83 ? 31.752 10.731 -20.173 1.00 84.94 83 GLN A O 1
ATOM 597 N N . GLU A 1 84 ? 31.510 11.177 -22.362 1.00 93.12 84 GLU A N 1
ATOM 598 C CA . GLU A 1 84 ? 30.054 11.368 -22.321 1.00 93.12 84 GLU A CA 1
ATOM 599 C C . GLU A 1 84 ? 29.356 10.720 -23.522 1.00 93.12 84 GLU A C 1
ATOM 601 O O . GLU A 1 84 ? 29.812 10.837 -24.666 1.00 93.12 84 GLU A O 1
ATOM 606 N N . VAL A 1 85 ? 28.217 10.071 -23.273 1.00 96.25 85 VAL A N 1
ATOM 607 C CA . VAL A 1 85 ? 27.335 9.515 -24.311 1.00 96.25 85 VAL A CA 1
ATOM 608 C C . VAL A 1 85 ? 25.924 10.034 -24.076 1.00 96.25 85 VAL A C 1
ATOM 610 O O . VAL A 1 85 ? 25.246 9.585 -23.152 1.00 96.25 85 VAL A O 1
ATOM 613 N N . HIS A 1 86 ? 25.479 10.997 -24.885 1.00 97.75 86 HIS A N 1
ATOM 614 C CA . HIS A 1 86 ? 24.273 11.761 -24.567 1.00 97.75 86 HIS A CA 1
ATOM 615 C C . HIS A 1 86 ? 23.409 12.160 -25.759 1.00 97.75 86 HIS A C 1
ATOM 617 O O . HIS A 1 86 ? 23.889 12.251 -26.885 1.00 97.75 86 HIS A O 1
ATOM 623 N N . HIS A 1 87 ? 22.126 12.449 -25.516 1.00 98.31 87 HIS A N 1
ATOM 624 C CA . HIS A 1 87 ? 21.195 12.940 -26.547 1.00 98.31 87 HIS A CA 1
ATOM 625 C C . HIS A 1 87 ? 21.083 12.017 -27.785 1.00 98.31 87 HIS A C 1
ATOM 627 O O . HIS A 1 87 ? 20.750 12.458 -28.888 1.00 98.31 87 HIS A O 1
ATOM 633 N N . ASN A 1 88 ? 21.393 10.726 -27.641 1.00 98.06 88 ASN A N 1
ATOM 634 C CA . ASN A 1 88 ? 21.217 9.742 -28.705 1.00 98.06 88 ASN A CA 1
ATOM 635 C C . ASN A 1 88 ? 19.785 9.188 -28.668 1.00 98.06 88 ASN A C 1
ATOM 637 O O . ASN A 1 88 ? 19.171 9.088 -27.604 1.00 98.06 88 ASN A O 1
ATOM 641 N N . GLY A 1 89 ? 19.250 8.819 -29.832 1.00 98.25 89 GLY A N 1
ATOM 642 C CA . GLY A 1 89 ? 17.876 8.342 -29.978 1.00 98.25 89 GLY A CA 1
ATOM 643 C C . GLY A 1 89 ? 17.796 7.013 -30.718 1.00 98.25 89 GLY A C 1
ATOM 644 O O . GLY A 1 89 ? 18.254 6.910 -31.854 1.00 98.25 89 GLY A O 1
ATOM 645 N N . LEU A 1 90 ? 17.170 6.007 -30.115 1.00 98.00 90 LEU A N 1
ATOM 646 C CA . LEU A 1 90 ? 16.818 4.742 -30.757 1.00 98.00 90 LEU A CA 1
ATOM 647 C C . LEU A 1 90 ? 15.295 4.638 -30.861 1.00 98.00 90 LEU A C 1
ATOM 649 O O . LEU A 1 90 ? 14.605 4.589 -29.850 1.00 98.00 90 LEU A O 1
ATOM 653 N N . SER A 1 91 ? 14.773 4.588 -32.083 1.00 96.56 91 SER A N 1
ATOM 654 C CA . SER A 1 91 ? 13.340 4.505 -32.357 1.00 96.56 91 SER A CA 1
ATOM 655 C C . SER A 1 91 ? 13.040 3.307 -33.248 1.00 96.56 91 SER A C 1
ATOM 657 O O . SER A 1 91 ? 13.446 3.284 -34.411 1.00 96.56 91 SER A O 1
ATOM 659 N N . PHE A 1 92 ? 12.297 2.337 -32.726 1.00 95.44 92 PHE A N 1
ATOM 660 C CA . PHE A 1 92 ? 11.583 1.372 -33.555 1.00 95.44 92 PHE A CA 1
ATOM 661 C C . PHE A 1 92 ? 10.213 1.981 -33.853 1.00 95.44 92 PHE A C 1
ATOM 663 O O . PHE A 1 92 ? 9.369 2.073 -32.965 1.00 95.44 92 PHE A O 1
ATOM 670 N N . GLU A 1 93 ? 10.040 2.504 -35.065 1.00 91.31 93 GLU A N 1
ATOM 671 C CA . GLU A 1 93 ? 8.796 3.130 -35.530 1.00 91.31 93 GLU A CA 1
ATOM 672 C C . GLU A 1 93 ? 7.812 2.057 -36.026 1.00 91.31 93 GLU A C 1
ATOM 674 O O . GLU A 1 93 ? 8.229 0.929 -36.292 1.00 91.31 93 GLU A O 1
ATOM 679 N N . ASP A 1 94 ? 6.527 2.420 -36.162 1.00 75.50 94 ASP A N 1
ATOM 680 C CA . ASP A 1 94 ? 5.448 1.547 -36.659 1.00 75.50 94 ASP A CA 1
ATOM 681 C C . ASP A 1 94 ? 5.929 0.665 -37.824 1.00 75.50 94 ASP A C 1
ATOM 683 O O . ASP A 1 94 ? 6.309 1.128 -38.912 1.00 75.50 94 ASP A O 1
ATOM 687 N N . SER A 1 95 ? 5.953 -0.635 -37.543 1.00 66.75 95 SER A N 1
ATOM 688 C CA . SER A 1 95 ? 6.395 -1.658 -38.464 1.00 66.75 95 SER A CA 1
ATOM 689 C C . SER A 1 95 ? 5.269 -2.666 -38.637 1.00 66.75 95 SER A C 1
ATOM 691 O O . SER A 1 95 ? 5.093 -3.576 -37.836 1.00 66.75 95 SER A O 1
ATOM 693 N N . SER A 1 96 ? 4.573 -2.581 -39.771 1.00 70.81 96 SER A N 1
ATOM 694 C CA . SER A 1 96 ? 3.527 -3.524 -40.212 1.00 70.81 96 SER A CA 1
ATOM 695 C C . SER A 1 96 ? 3.970 -4.997 -40.333 1.00 70.81 96 SER A C 1
ATOM 697 O O . SER A 1 96 ? 3.199 -5.850 -40.773 1.00 70.81 96 SER A O 1
ATOM 699 N N . LYS A 1 97 ? 5.224 -5.302 -39.980 1.00 70.38 97 LYS A N 1
ATOM 700 C CA . LYS A 1 97 ? 5.854 -6.628 -39.957 1.00 70.38 97 LYS A CA 1
ATOM 701 C C . LYS A 1 97 ? 6.493 -6.983 -38.605 1.00 70.38 97 LYS A C 1
ATOM 703 O O . LYS A 1 97 ? 7.017 -8.087 -38.476 1.00 70.38 97 LYS A O 1
ATOM 708 N N . GLY A 1 98 ? 6.496 -6.059 -37.643 1.00 79.38 98 GLY A N 1
ATOM 709 C CA . GLY A 1 98 ? 7.310 -6.121 -36.434 1.00 79.38 98 GLY A CA 1
ATOM 710 C C . GLY A 1 98 ? 8.813 -5.942 -36.691 1.00 79.38 98 GLY A C 1
ATOM 711 O O . GLY A 1 98 ? 9.318 -6.102 -37.810 1.00 79.38 98 GLY A O 1
ATOM 712 N N . ALA A 1 99 ? 9.545 -5.646 -35.618 1.00 92.56 99 ALA A N 1
ATOM 713 C CA . ALA A 1 99 ? 11.003 -5.729 -35.571 1.00 92.56 99 ALA A CA 1
ATOM 714 C C . ALA A 1 99 ? 11.434 -6.754 -34.510 1.00 92.56 99 ALA A C 1
ATOM 716 O O . ALA A 1 99 ? 10.889 -6.755 -33.409 1.00 92.56 99 ALA A O 1
ATOM 717 N N . VAL A 1 100 ? 12.403 -7.627 -34.822 1.00 95.75 100 VAL A N 1
ATOM 718 C CA . VAL A 1 100 ? 12.847 -8.699 -33.899 1.00 95.75 100 VAL A CA 1
ATOM 719 C C . VAL A 1 100 ? 14.338 -8.598 -33.593 1.00 95.75 100 VAL A C 1
ATOM 721 O O . VAL A 1 100 ? 15.181 -8.939 -34.427 1.00 95.75 100 VAL A O 1
ATOM 724 N N . VAL A 1 101 ? 14.655 -8.157 -32.379 1.00 97.06 101 VAL A N 1
ATOM 725 C CA . VAL A 1 101 ? 16.011 -7.993 -31.853 1.00 97.06 101 VAL A CA 1
ATOM 726 C C . VAL A 1 101 ? 16.368 -9.188 -30.974 1.00 97.06 101 VAL A C 1
ATOM 728 O O . VAL A 1 101 ? 15.711 -9.439 -29.968 1.00 97.06 101 VAL A O 1
ATOM 731 N N . ASN A 1 102 ? 17.417 -9.924 -31.343 1.00 96.75 102 ASN A N 1
ATOM 732 C CA . ASN A 1 102 ? 17.918 -11.064 -30.571 1.00 96.75 102 ASN A CA 1
ATOM 733 C C . ASN A 1 102 ? 18.959 -10.665 -29.511 1.00 96.75 102 ASN A C 1
ATOM 735 O O . ASN A 1 102 ? 19.212 -11.439 -28.592 1.00 96.75 102 ASN A O 1
ATOM 739 N N . GLY A 1 103 ? 19.554 -9.475 -29.630 1.00 95.00 103 GLY A N 1
ATOM 740 C CA . GLY A 1 103 ? 20.413 -8.875 -28.609 1.00 95.00 103 GLY A CA 1
ATOM 741 C C . GLY A 1 103 ? 19.691 -7.872 -27.702 1.00 95.00 103 GLY A C 1
ATOM 742 O O . GLY A 1 103 ? 18.464 -7.835 -27.613 1.00 95.00 103 GLY A O 1
ATOM 743 N N . ASN A 1 104 ? 20.483 -7.033 -27.035 1.00 97.88 104 ASN A N 1
ATOM 744 C CA . ASN A 1 104 ? 20.005 -5.906 -26.237 1.00 97.88 104 ASN A CA 1
ATOM 745 C C . ASN A 1 104 ? 19.755 -4.662 -27.109 1.00 97.88 104 ASN A C 1
ATOM 747 O O . ASN A 1 104 ? 20.375 -4.496 -28.166 1.00 97.88 104 ASN A O 1
ATOM 751 N N . ILE A 1 105 ? 18.927 -3.738 -26.615 1.00 98.44 105 ILE A N 1
ATOM 752 C CA . ILE A 1 105 ? 18.792 -2.388 -27.182 1.00 98.44 105 ILE A CA 1
ATOM 753 C C . ILE A 1 105 ? 19.253 -1.315 -26.193 1.00 98.44 105 ILE A C 1
ATOM 755 O O . ILE A 1 105 ? 18.954 -1.409 -25.003 1.00 98.44 105 ILE A O 1
ATOM 759 N N . SER A 1 106 ? 19.947 -0.284 -26.680 1.00 97.50 106 SER A N 1
ATOM 760 C CA . SER A 1 106 ? 20.271 0.910 -25.889 1.00 97.50 106 SER A CA 1
ATOM 761 C C . SER A 1 106 ? 20.311 2.178 -26.740 1.00 97.50 106 SER A C 1
ATOM 763 O O . SER A 1 106 ? 20.715 2.151 -27.904 1.00 97.50 106 SER A O 1
ATOM 765 N N . ALA A 1 107 ? 19.937 3.326 -26.177 1.00 96.75 107 ALA A N 1
ATOM 766 C CA . ALA A 1 107 ? 20.223 4.601 -26.828 1.00 96.75 107 ALA A CA 1
ATOM 767 C C . ALA A 1 107 ? 21.655 5.086 -26.535 1.00 96.75 107 ALA A C 1
ATOM 769 O O . ALA A 1 107 ? 22.289 5.638 -27.432 1.00 96.75 107 ALA A O 1
ATOM 770 N N . GLY A 1 108 ? 22.218 4.795 -25.359 1.00 95.56 108 GLY A N 1
ATOM 771 C CA . GLY A 1 108 ? 23.609 5.113 -25.024 1.00 95.56 108 GLY A CA 1
ATOM 772 C C . GLY A 1 108 ? 24.295 4.009 -24.222 1.00 95.56 108 GLY A C 1
ATOM 773 O O . GLY A 1 108 ? 23.765 3.543 -23.219 1.00 95.56 108 GLY A O 1
ATOM 774 N N . TYR A 1 109 ? 25.490 3.599 -24.637 1.00 95.81 109 TYR A N 1
ATOM 775 C CA . TYR A 1 109 ? 26.397 2.772 -23.837 1.00 95.81 109 TYR A CA 1
ATOM 776 C C . TYR A 1 109 ? 27.726 3.506 -23.664 1.00 95.81 109 TYR A C 1
ATOM 778 O O . TYR A 1 109 ? 28.263 3.991 -24.659 1.00 95.81 109 TYR A O 1
ATOM 786 N N . SER A 1 110 ? 28.279 3.540 -22.451 1.00 94.88 110 SER A N 1
ATOM 787 C CA . SER A 1 110 ? 29.640 4.016 -22.184 1.00 94.88 110 SER A CA 1
ATOM 788 C C . SER A 1 110 ? 30.378 3.064 -21.250 1.00 94.88 110 SER A C 1
ATOM 790 O O . SER A 1 110 ? 29.868 2.694 -20.192 1.00 94.88 110 SER A O 1
ATOM 792 N N . LEU A 1 111 ? 31.606 2.681 -21.615 1.00 92.38 111 LEU A N 1
ATOM 793 C CA . LEU A 1 111 ? 32.436 1.832 -20.759 1.00 92.38 111 LEU A CA 1
ATOM 794 C C . LEU A 1 111 ? 33.017 2.596 -19.556 1.00 92.38 111 LEU A C 1
ATOM 796 O O . LEU A 1 111 ? 33.143 2.005 -18.487 1.00 92.38 111 LEU A O 1
ATOM 800 N N . SER A 1 112 ? 33.388 3.872 -19.710 1.00 88.69 112 SER A N 1
ATOM 801 C CA . SER A 1 112 ? 34.108 4.638 -18.669 1.00 88.69 112 SER A CA 1
ATOM 802 C C . SER A 1 112 ? 33.627 6.076 -18.455 1.00 88.69 112 SER A C 1
ATOM 804 O O . SER A 1 112 ? 34.098 6.728 -17.530 1.00 88.69 112 SER A O 1
ATOM 806 N N . GLY A 1 113 ? 32.707 6.563 -19.287 1.00 92.50 113 GLY A N 1
ATOM 807 C CA . GLY A 1 113 ? 32.100 7.888 -19.163 1.00 92.50 113 GLY A CA 1
ATOM 808 C C . GLY A 1 113 ? 30.682 7.842 -18.599 1.00 92.50 113 GLY A C 1
ATOM 809 O O . GLY A 1 113 ? 30.136 6.758 -18.374 1.00 92.50 113 GLY A O 1
ATOM 810 N N . ASN A 1 114 ? 30.061 9.010 -18.428 1.00 96.50 114 ASN A N 1
ATOM 811 C CA . ASN A 1 114 ? 28.651 9.083 -18.046 1.00 96.50 114 ASN A CA 1
ATOM 812 C C . ASN A 1 114 ? 27.736 8.942 -19.276 1.00 96.50 114 ASN A C 1
ATOM 814 O O . ASN A 1 114 ? 28.169 9.017 -20.435 1.00 96.50 114 ASN A O 1
ATOM 818 N N . VAL A 1 115 ? 26.460 8.655 -19.016 1.00 98.50 115 VAL A N 1
ATOM 819 C CA . VAL A 1 115 ? 25.447 8.403 -20.049 1.00 98.50 115 VAL A CA 1
ATOM 820 C C . VAL A 1 115 ? 24.170 9.152 -19.701 1.00 98.50 115 VAL A C 1
ATOM 822 O O . VAL A 1 115 ? 23.509 8.789 -18.732 1.00 98.50 115 VAL A O 1
ATOM 825 N N . HIS A 1 116 ? 23.802 10.186 -20.460 1.00 98.56 116 HIS A N 1
ATOM 826 C CA . HIS A 1 116 ? 22.676 11.042 -20.071 1.00 98.56 116 HIS A CA 1
ATOM 827 C C . HIS A 1 116 ? 21.785 11.547 -21.215 1.00 98.56 116 HIS A C 1
ATOM 829 O O . HIS A 1 116 ? 22.208 11.640 -22.363 1.00 98.56 116 HIS A O 1
ATOM 835 N N . ASP A 1 117 ? 20.523 11.864 -20.919 1.00 98.81 117 ASP A N 1
ATOM 836 C CA . ASP A 1 117 ? 19.532 12.370 -21.892 1.00 98.81 117 ASP A CA 1
ATOM 837 C C . ASP A 1 117 ? 19.331 11.478 -23.143 1.00 98.81 117 ASP A C 1
ATOM 839 O O . ASP A 1 117 ? 18.951 11.956 -24.216 1.00 98.81 117 ASP A O 1
ATOM 843 N N . ASN A 1 118 ? 19.628 10.176 -23.066 1.00 98.75 118 ASN A N 1
ATOM 844 C CA . ASN A 1 118 ? 19.417 9.259 -24.189 1.00 98.75 118 ASN A CA 1
ATOM 845 C C . ASN A 1 118 ? 17.980 8.716 -24.190 1.00 98.75 118 ASN A C 1
ATOM 847 O O . ASN A 1 118 ? 17.363 8.541 -23.138 1.00 98.75 118 ASN A O 1
ATOM 851 N N . THR A 1 119 ? 17.437 8.446 -25.380 1.00 98.75 119 THR A N 1
ATOM 852 C CA . THR A 1 119 ? 16.020 8.086 -25.557 1.00 98.75 119 THR A CA 1
ATOM 853 C C . THR A 1 119 ? 15.831 6.810 -26.375 1.00 98.75 119 THR A C 1
ATOM 855 O O . THR A 1 119 ? 16.250 6.723 -27.528 1.00 98.75 119 THR A O 1
ATOM 858 N N . VAL A 1 120 ? 15.147 5.818 -25.803 1.00 98.75 120 VAL A N 1
ATOM 859 C CA . VAL A 1 120 ? 14.656 4.630 -26.518 1.00 98.75 120 VAL A CA 1
ATOM 860 C C . VAL A 1 120 ? 13.140 4.713 -26.670 1.00 98.75 120 VAL A C 1
ATOM 862 O O . VAL A 1 120 ? 12.426 5.010 -25.716 1.00 98.75 120 VAL A O 1
ATOM 865 N N . THR A 1 121 ? 12.621 4.421 -27.859 1.00 97.81 121 THR A N 1
ATOM 866 C CA . THR A 1 121 ? 11.188 4.223 -28.113 1.00 97.81 121 THR A CA 1
ATOM 867 C C . THR A 1 121 ? 10.974 2.954 -28.931 1.00 97.81 121 THR A C 1
ATOM 869 O O . THR A 1 121 ? 11.664 2.738 -29.929 1.00 97.81 121 THR A O 1
ATOM 872 N N . THR A 1 122 ? 10.015 2.120 -28.527 1.00 95.56 122 THR A N 1
ATOM 873 C CA . THR A 1 122 ? 9.609 0.924 -29.280 1.00 95.56 122 THR A CA 1
ATOM 874 C C . THR A 1 122 ? 8.114 0.927 -29.583 1.00 95.56 122 THR A C 1
ATOM 876 O O . THR A 1 122 ? 7.307 1.347 -28.753 1.00 95.56 122 THR A O 1
ATOM 879 N N . ASN A 1 123 ? 7.767 0.455 -30.779 1.00 93.19 123 ASN A N 1
ATOM 880 C CA . ASN A 1 123 ? 6.411 0.156 -31.236 1.00 93.19 123 ASN A CA 1
ATOM 881 C C . ASN A 1 123 ? 6.473 -1.234 -31.894 1.00 93.19 123 ASN A C 1
ATOM 883 O O . ASN A 1 123 ? 7.415 -1.489 -32.649 1.00 93.19 123 ASN A O 1
ATOM 887 N N . ASP A 1 124 ? 5.544 -2.140 -31.575 1.00 90.12 124 ASP A N 1
ATOM 888 C CA . ASP A 1 124 ? 5.446 -3.511 -32.120 1.00 90.12 124 ASP A CA 1
ATOM 889 C C . ASP A 1 124 ? 6.788 -4.256 -32.290 1.00 90.12 124 ASP A C 1
ATOM 891 O O . ASP A 1 124 ? 7.057 -4.944 -33.279 1.00 90.12 124 ASP A O 1
ATOM 895 N N . THR A 1 125 ? 7.674 -4.099 -31.306 1.00 94.06 125 THR A N 1
ATOM 896 C CA . THR A 1 125 ? 9.033 -4.654 -31.332 1.00 94.06 125 THR A CA 1
ATOM 897 C C . THR A 1 125 ? 9.149 -5.826 -30.367 1.00 94.06 125 THR A C 1
ATOM 899 O O . THR A 1 125 ? 8.691 -5.745 -29.231 1.00 94.06 125 THR A O 1
ATOM 902 N N . ILE A 1 126 ? 9.801 -6.904 -30.797 1.00 96.81 126 ILE A N 1
ATOM 903 C CA . ILE A 1 126 ? 10.214 -8.014 -29.936 1.00 96.81 126 ILE A CA 1
ATOM 904 C C . ILE A 1 126 ? 11.705 -7.851 -29.640 1.00 96.81 126 ILE A C 1
ATOM 906 O O . ILE A 1 126 ? 12.530 -7.892 -30.553 1.00 96.81 126 ILE A O 1
ATOM 910 N N . VAL A 1 127 ? 12.052 -7.692 -28.367 1.00 98.31 127 VAL A N 1
ATOM 911 C CA . VAL A 1 127 ? 13.426 -7.677 -27.857 1.00 98.31 127 VAL A CA 1
ATOM 912 C C . VAL A 1 127 ? 13.624 -8.928 -27.007 1.00 98.31 127 VAL A C 1
ATOM 914 O O . VAL A 1 127 ? 13.065 -9.039 -25.918 1.00 98.31 127 VAL A O 1
ATOM 917 N N . ASN A 1 128 ? 14.416 -9.875 -27.508 1.00 98.38 128 ASN A N 1
ATOM 918 C CA . ASN A 1 128 ? 14.739 -11.118 -26.801 1.00 98.38 128 ASN A CA 1
ATOM 919 C C . ASN A 1 128 ? 15.890 -10.947 -25.780 1.00 98.38 128 ASN A C 1
ATOM 921 O O . ASN A 1 128 ? 16.205 -11.867 -25.024 1.00 98.38 128 ASN A O 1
ATOM 925 N N . GLY A 1 129 ? 16.535 -9.776 -25.766 1.00 98.38 129 GLY A N 1
ATOM 926 C CA . GLY A 1 129 ? 17.457 -9.340 -24.719 1.00 98.38 129 GLY A CA 1
ATOM 927 C C . GLY A 1 129 ? 16.813 -8.354 -23.740 1.00 98.38 129 GLY A C 1
ATOM 928 O O . GLY A 1 129 ? 15.605 -8.363 -23.507 1.00 98.38 129 GLY A O 1
ATOM 929 N N . ASN A 1 130 ? 17.648 -7.481 -23.182 1.00 98.75 130 ASN A N 1
ATOM 930 C CA . ASN A 1 130 ? 17.260 -6.391 -22.286 1.00 98.75 130 ASN A CA 1
ATOM 931 C C . ASN A 1 130 ? 17.144 -5.066 -23.055 1.00 98.75 130 ASN A C 1
ATOM 933 O O . ASN A 1 130 ? 17.738 -4.902 -24.127 1.00 98.75 130 ASN A O 1
ATOM 937 N N . ALA A 1 131 ? 16.446 -4.094 -22.472 1.00 98.81 131 ALA A N 1
ATOM 938 C CA . ALA A 1 131 ? 16.302 -2.757 -23.033 1.00 98.81 131 ALA A CA 1
ATOM 939 C C . ALA A 1 131 ? 16.739 -1.673 -22.035 1.00 98.81 131 ALA A C 1
ATOM 941 O O . ALA A 1 131 ? 16.261 -1.644 -20.902 1.00 98.81 131 ALA A O 1
ATOM 942 N N . TYR A 1 132 ? 17.621 -0.771 -22.470 1.00 98.62 132 TYR A N 1
ATOM 943 C CA . TYR A 1 132 ? 18.220 0.277 -21.640 1.00 98.62 132 TYR A CA 1
ATOM 944 C C . TYR A 1 132 ? 17.956 1.662 -22.241 1.00 98.62 132 TYR A C 1
ATOM 946 O O . TYR A 1 132 ? 18.228 1.871 -23.420 1.00 98.62 132 TYR A O 1
ATOM 954 N N . GLY A 1 133 ? 17.499 2.643 -21.458 1.00 98.44 133 GLY A N 1
ATOM 955 C CA . GLY A 1 133 ? 17.577 4.049 -21.885 1.00 98.44 133 GLY A CA 1
ATOM 956 C C . GLY A 1 133 ? 19.041 4.489 -22.029 1.00 98.44 133 GLY A C 1
ATOM 957 O O . GLY A 1 133 ? 19.424 5.057 -23.052 1.00 98.44 133 GLY A O 1
ATOM 958 N N . GLY A 1 134 ? 19.880 4.118 -21.057 1.00 98.06 134 GLY A N 1
ATOM 959 C CA . GLY A 1 134 ? 21.339 4.232 -21.123 1.00 98.06 134 GLY A CA 1
ATOM 960 C C . GLY A 1 134 ? 22.065 3.249 -20.192 1.00 98.06 134 GLY A C 1
ATOM 961 O O . GLY A 1 134 ? 21.491 2.793 -19.204 1.00 98.06 134 GLY A O 1
ATOM 962 N N . GLU A 1 135 ? 23.321 2.912 -20.496 1.00 98.31 135 GLU A N 1
ATOM 963 C CA . GLU A 1 135 ? 24.185 2.046 -19.677 1.00 98.31 135 GLU A CA 1
ATOM 964 C C . GLU A 1 135 ? 25.595 2.643 -19.499 1.00 98.31 135 GLU A C 1
ATOM 966 O O . GLU A 1 135 ? 26.377 2.694 -20.450 1.00 98.31 135 GLU A O 1
ATOM 971 N N . ALA A 1 136 ? 25.937 3.049 -18.272 1.00 97.94 136 ALA A N 1
ATOM 972 C CA . ALA A 1 136 ? 27.260 3.532 -17.872 1.00 97.94 136 ALA A CA 1
ATOM 973 C C . ALA A 1 136 ? 27.999 2.463 -17.045 1.00 97.94 136 ALA A C 1
ATOM 975 O O . ALA A 1 136 ? 27.762 2.303 -15.847 1.00 97.94 136 ALA A O 1
ATOM 976 N N . ALA A 1 137 ? 28.904 1.708 -17.670 1.00 96.56 137 ALA A N 1
ATOM 977 C CA . ALA A 1 137 ? 29.517 0.537 -17.037 1.00 96.56 137 ALA A CA 1
ATOM 978 C C . ALA A 1 137 ? 30.505 0.872 -15.901 1.00 96.56 137 ALA A C 1
ATOM 980 O O . ALA A 1 137 ? 30.683 0.048 -15.008 1.00 96.56 137 ALA A O 1
ATOM 981 N N . ASN A 1 138 ? 31.137 2.054 -15.933 1.00 95.19 138 ASN A N 1
ATOM 982 C CA . ASN A 1 138 ? 32.011 2.574 -14.867 1.00 95.19 138 ASN A CA 1
ATOM 983 C C . ASN A 1 138 ? 31.732 4.065 -14.548 1.00 95.19 138 ASN A C 1
ATOM 985 O O . ASN A 1 138 ? 32.635 4.783 -14.123 1.00 95.19 138 ASN A O 1
ATOM 989 N N . GLY A 1 139 ? 30.509 4.550 -14.797 1.00 96.56 139 GLY A N 1
ATOM 990 C CA . GLY A 1 139 ? 30.126 5.965 -14.666 1.00 96.56 139 GLY A CA 1
ATOM 991 C C . GLY A 1 139 ? 28.716 6.161 -14.103 1.00 96.56 139 GLY A C 1
ATOM 992 O O . GLY A 1 139 ? 28.091 5.203 -13.636 1.00 96.56 139 GLY A O 1
ATOM 993 N N . ASN A 1 140 ? 28.219 7.399 -14.154 1.00 98.00 140 ASN A N 1
ATOM 994 C CA . ASN A 1 140 ? 26.844 7.752 -13.782 1.00 98.00 140 ASN A CA 1
ATOM 995 C C . ASN A 1 140 ? 25.901 7.680 -14.992 1.00 98.00 140 ASN A C 1
ATOM 997 O O . ASN A 1 140 ? 26.346 7.810 -16.137 1.00 98.00 140 ASN A O 1
ATOM 1001 N N . ALA A 1 141 ? 24.598 7.509 -14.754 1.00 98.50 141 ALA A N 1
ATOM 1002 C CA . ALA A 1 141 ? 23.608 7.540 -15.829 1.00 98.50 141 ALA A CA 1
ATOM 1003 C C . ALA A 1 141 ? 22.335 8.315 -15.455 1.00 98.50 141 ALA A C 1
ATOM 1005 O O . ALA A 1 141 ? 21.533 7.844 -14.652 1.00 98.50 141 ALA A O 1
ATOM 1006 N N . ASP A 1 142 ? 22.124 9.485 -16.061 1.00 98.69 142 ASP A N 1
ATOM 1007 C CA . ASP A 1 142 ? 21.111 10.455 -15.625 1.00 98.69 142 ASP A CA 1
ATOM 1008 C C . ASP A 1 142 ? 20.144 10.870 -16.752 1.00 98.69 142 ASP A C 1
ATOM 1010 O O . ASP A 1 142 ? 20.527 10.966 -17.913 1.00 98.69 142 ASP A O 1
ATOM 1014 N N . ALA A 1 143 ? 18.879 11.147 -16.430 1.00 98.75 143 ALA A N 1
ATOM 1015 C CA . ALA A 1 143 ? 17.856 11.639 -17.370 1.00 98.75 143 ALA A CA 1
ATOM 1016 C C . ALA A 1 143 ? 17.610 10.771 -18.632 1.00 98.75 143 ALA A C 1
ATOM 1018 O O . ALA A 1 143 ? 17.003 11.223 -19.605 1.00 98.75 143 ALA A O 1
ATOM 1019 N N . ASN A 1 144 ? 18.036 9.505 -18.640 1.00 98.88 144 ASN A N 1
ATOM 1020 C CA . ASN A 1 144 ? 17.769 8.595 -19.750 1.00 98.88 144 ASN A CA 1
ATOM 1021 C C . ASN A 1 144 ? 16.321 8.097 -19.695 1.00 98.88 144 ASN A C 1
ATOM 1023 O O . ASN A 1 144 ? 15.768 7.830 -18.626 1.00 98.88 144 ASN A O 1
ATOM 1027 N N . THR A 1 145 ? 15.699 7.950 -20.863 1.00 98.81 145 THR A N 1
ATOM 1028 C CA . THR A 1 145 ? 14.290 7.568 -20.981 1.00 98.81 145 THR A CA 1
ATOM 1029 C C . THR A 1 145 ? 14.112 6.384 -21.917 1.00 98.81 145 THR A C 1
ATOM 1031 O O . THR A 1 145 ? 14.607 6.387 -23.043 1.00 98.81 145 THR A O 1
ATOM 1034 N N . ILE A 1 146 ? 13.314 5.405 -21.498 1.00 98.75 146 ILE A N 1
ATOM 1035 C CA . ILE A 1 146 ? 12.759 4.381 -22.381 1.00 98.75 146 ILE A CA 1
ATOM 1036 C C . ILE A 1 146 ? 11.232 4.465 -22.412 1.00 98.75 146 ILE A C 1
ATOM 1038 O O . ILE A 1 146 ? 10.574 4.653 -21.389 1.00 98.75 146 ILE A O 1
ATOM 1042 N N . THR A 1 147 ? 10.660 4.337 -23.608 1.00 98.50 147 THR A N 1
ATOM 1043 C CA . THR A 1 147 ? 9.219 4.222 -23.840 1.00 98.50 147 THR A CA 1
ATOM 1044 C C . THR A 1 147 ? 8.926 2.952 -24.627 1.00 98.50 147 THR A C 1
ATOM 1046 O O . THR A 1 147 ? 9.377 2.791 -25.761 1.00 98.50 147 THR A O 1
ATOM 1049 N N . LEU A 1 148 ? 8.148 2.054 -24.035 1.00 97.50 148 LEU A N 1
ATOM 1050 C CA . LEU A 1 148 ? 7.545 0.925 -24.728 1.00 97.50 148 LEU A CA 1
ATOM 1051 C C . LEU A 1 148 ? 6.092 1.305 -25.012 1.00 97.50 148 LEU A C 1
ATOM 1053 O O . LEU A 1 148 ? 5.276 1.340 -24.088 1.00 97.50 148 LEU A O 1
ATOM 1057 N N . ASN A 1 149 ? 5.790 1.662 -26.263 1.00 94.69 149 ASN A N 1
ATOM 1058 C CA . ASN A 1 149 ? 4.409 1.910 -26.667 1.00 94.69 149 ASN A CA 1
ATOM 1059 C C . ASN A 1 149 ? 3.670 0.581 -26.796 1.00 94.69 149 ASN A C 1
ATOM 1061 O O . ASN A 1 149 ? 2.646 0.402 -26.153 1.00 94.69 149 ASN A O 1
ATOM 1065 N N . ASP A 1 150 ? 4.257 -0.360 -27.536 1.00 91.88 150 ASP A N 1
ATOM 1066 C CA . ASP A 1 150 ? 3.720 -1.694 -27.795 1.00 91.88 150 ASP A CA 1
ATOM 1067 C C . ASP A 1 150 ? 4.872 -2.689 -28.026 1.00 91.88 150 ASP A C 1
ATOM 1069 O O . ASP A 1 150 ? 6.026 -2.298 -28.228 1.00 91.88 150 ASP A O 1
ATOM 1073 N N . GLY A 1 151 ? 4.560 -3.985 -28.022 1.00 92.94 151 GLY A N 1
ATOM 1074 C CA . GLY A 1 151 ? 5.532 -5.064 -28.216 1.00 92.94 151 GLY A CA 1
ATOM 1075 C C . GLY A 1 151 ? 5.986 -5.750 -26.923 1.00 92.94 151 GLY A C 1
ATOM 1076 O O . GLY A 1 151 ? 5.307 -5.706 -25.894 1.00 92.94 151 GLY A O 1
ATOM 1077 N N . LYS A 1 152 ? 7.121 -6.454 -26.993 1.00 96.81 152 LYS A N 1
ATOM 1078 C CA . LYS A 1 152 ? 7.591 -7.376 -25.954 1.00 96.81 152 LYS A CA 1
ATOM 1079 C C . LYS A 1 152 ? 9.093 -7.246 -25.688 1.00 96.81 152 LYS A C 1
ATOM 1081 O O . LYS A 1 152 ? 9.886 -7.332 -26.619 1.00 96.81 152 LYS A O 1
ATOM 1086 N N . VAL A 1 153 ? 9.483 -7.180 -24.416 1.00 98.75 153 VAL A N 1
ATOM 1087 C CA . VAL A 1 153 ? 10.865 -7.390 -23.949 1.00 98.75 153 VAL A CA 1
ATOM 1088 C C . VAL A 1 153 ? 10.901 -8.656 -23.089 1.00 98.75 153 VAL A C 1
ATOM 1090 O O . VAL A 1 153 ? 10.091 -8.796 -22.173 1.00 98.75 153 VAL A O 1
ATOM 1093 N N . THR A 1 154 ? 11.783 -9.614 -23.387 1.00 98.62 154 THR A N 1
ATOM 1094 C CA . THR A 1 154 ? 11.887 -10.853 -22.586 1.00 98.62 154 THR A CA 1
ATOM 1095 C C . THR A 1 154 ? 12.865 -10.741 -21.421 1.00 98.62 154 THR A C 1
ATOM 1097 O O . THR A 1 154 ? 12.711 -11.460 -20.440 1.00 98.62 154 THR A O 1
ATOM 1100 N N . GLY A 1 155 ? 13.878 -9.877 -21.533 1.00 98.75 155 GLY A N 1
ATOM 1101 C CA . GLY A 1 155 ? 14.774 -9.524 -20.433 1.00 98.75 155 GLY A CA 1
ATOM 1102 C C . GLY A 1 155 ? 14.231 -8.381 -19.574 1.00 98.75 155 GLY A C 1
ATOM 1103 O O . GLY A 1 155 ? 13.033 -8.091 -19.573 1.00 98.75 155 GLY A O 1
ATOM 1104 N N . ASP A 1 156 ? 15.139 -7.713 -18.866 1.00 98.88 156 ASP A N 1
ATOM 1105 C CA . ASP A 1 156 ? 14.821 -6.532 -18.066 1.00 98.88 156 ASP A CA 1
ATOM 1106 C C . ASP A 1 156 ? 14.636 -5.274 -18.933 1.00 98.88 156 ASP A C 1
ATOM 1108 O O . ASP A 1 156 ? 15.250 -5.113 -19.995 1.00 98.88 156 ASP A O 1
ATOM 1112 N N . VAL A 1 157 ? 13.864 -4.321 -18.409 1.00 98.94 157 VAL A N 1
ATOM 1113 C CA . VAL A 1 157 ? 13.740 -2.955 -18.935 1.00 98.94 157 VAL A CA 1
ATOM 1114 C C . VAL A 1 157 ? 14.266 -1.967 -17.903 1.00 98.94 157 VAL A C 1
ATOM 1116 O O . VAL A 1 157 ? 13.821 -1.963 -16.757 1.00 98.94 157 VAL A O 1
ATOM 1119 N N . LYS A 1 158 ? 15.221 -1.126 -18.300 1.00 98.81 158 LYS A N 1
ATOM 1120 C CA . LYS A 1 158 ? 15.954 -0.229 -17.399 1.00 98.81 158 LYS A CA 1
ATOM 1121 C C . LYS A 1 158 ? 15.953 1.189 -17.962 1.00 98.81 158 LYS A C 1
ATOM 1123 O O . LYS A 1 158 ? 16.439 1.405 -19.070 1.00 98.81 158 LYS A O 1
ATOM 1128 N N . GLY A 1 159 ? 15.429 2.162 -17.212 1.00 98.69 159 GLY A N 1
ATOM 1129 C CA . GLY A 1 159 ? 15.523 3.582 -17.584 1.00 98.69 159 GLY A CA 1
ATOM 1130 C C . GLY A 1 159 ? 16.989 3.990 -17.731 1.00 98.69 159 GLY A C 1
ATOM 1131 O O . GLY A 1 159 ? 17.394 4.487 -18.779 1.00 98.69 159 GLY A O 1
ATOM 1132 N N . ALA A 1 160 ? 17.813 3.605 -16.756 1.00 98.44 160 ALA A N 1
ATOM 1133 C CA . ALA A 1 160 ? 19.254 3.482 -16.936 1.00 98.44 160 ALA A CA 1
ATOM 1134 C C . ALA A 1 160 ? 19.864 2.331 -16.129 1.00 98.44 160 ALA A C 1
ATOM 1136 O O . ALA A 1 160 ? 19.251 1.809 -15.195 1.00 98.44 160 ALA A O 1
ATOM 1137 N N . LYS A 1 161 ? 21.102 1.978 -16.477 1.00 98.62 161 LYS A N 1
ATOM 1138 C CA . LYS A 1 161 ? 21.999 1.139 -15.682 1.00 98.62 161 LYS A CA 1
ATOM 1139 C C . LYS A 1 161 ? 23.322 1.874 -15.445 1.00 98.62 161 LYS A C 1
ATOM 1141 O O . LYS A 1 161 ? 23.893 2.406 -16.394 1.00 98.62 161 LYS A O 1
ATOM 1146 N N . ALA A 1 162 ? 23.823 1.887 -14.215 1.00 98.25 162 ALA A N 1
ATOM 1147 C CA . ALA A 1 162 ? 25.073 2.547 -13.841 1.00 98.25 162 ALA A CA 1
ATOM 1148 C C . ALA A 1 162 ? 25.855 1.723 -12.809 1.00 98.25 162 ALA A C 1
ATOM 1150 O O . ALA A 1 162 ? 25.262 1.058 -11.965 1.00 98.25 162 ALA A O 1
ATOM 1151 N N . SER A 1 163 ? 27.186 1.800 -12.811 1.00 96.06 163 SER A N 1
ATOM 1152 C CA . SER A 1 163 ? 27.967 1.394 -11.630 1.00 96.06 163 SER A CA 1
ATOM 1153 C C . SER A 1 163 ? 27.969 2.485 -10.553 1.00 96.06 163 SER A C 1
ATOM 1155 O O . SER A 1 163 ? 28.049 2.183 -9.364 1.00 96.06 163 SER A O 1
ATOM 1157 N N . GLY A 1 164 ? 27.919 3.753 -10.976 1.00 96.38 164 GLY A N 1
ATOM 1158 C CA . GLY A 1 164 ? 27.851 4.932 -10.119 1.00 96.38 164 GLY A CA 1
ATOM 1159 C C . GLY A 1 164 ? 26.425 5.222 -9.654 1.00 96.38 164 GLY A C 1
ATOM 1160 O O . GLY A 1 164 ? 25.685 4.308 -9.268 1.00 96.38 164 GLY A O 1
ATOM 1161 N N . SER A 1 165 ? 26.044 6.498 -9.679 1.00 97.81 165 SER A N 1
ATOM 1162 C CA . SER A 1 165 ? 24.677 6.948 -9.413 1.00 97.81 165 SER A CA 1
ATOM 1163 C C . SER A 1 165 ? 23.829 6.990 -10.686 1.00 97.81 165 SER A C 1
ATOM 1165 O O . SER A 1 165 ? 24.356 7.113 -11.794 1.00 97.81 165 SER A O 1
ATOM 1167 N N . ALA A 1 166 ? 22.507 6.938 -10.528 1.00 98.31 166 ALA A N 1
ATOM 1168 C CA . ALA A 1 166 ? 21.571 7.156 -11.626 1.00 98.31 166 ALA A CA 1
ATOM 1169 C C . ALA A 1 166 ? 20.357 7.989 -11.189 1.00 98.31 166 ALA A C 1
ATOM 1171 O O . ALA A 1 166 ? 19.632 7.604 -10.271 1.00 98.31 166 ALA A O 1
ATOM 1172 N N . THR A 1 167 ? 20.126 9.129 -11.838 1.00 98.62 167 THR A N 1
ATOM 1173 C CA . THR A 1 167 ? 19.175 10.160 -11.388 1.00 98.62 167 THR A CA 1
ATOM 1174 C C . THR A 1 167 ? 18.187 10.545 -12.487 1.00 98.62 167 THR A C 1
ATOM 1176 O O . THR A 1 167 ? 18.564 10.687 -13.646 1.00 98.62 167 THR A O 1
ATOM 1179 N N . ASN A 1 168 ? 16.924 10.798 -12.135 1.00 98.75 168 ASN A N 1
ATOM 1180 C CA . ASN A 1 168 ? 15.881 11.293 -13.051 1.00 98.75 168 ASN A CA 1
ATOM 1181 C C . ASN A 1 168 ? 15.614 10.413 -14.295 1.00 98.75 168 ASN A C 1
ATOM 1183 O O . ASN A 1 168 ? 15.079 10.901 -15.290 1.00 98.75 168 ASN A O 1
ATOM 1187 N N . ASN A 1 169 ? 15.980 9.130 -14.276 1.00 98.88 169 ASN A N 1
ATOM 1188 C CA . ASN A 1 169 ? 15.725 8.223 -15.395 1.00 98.88 169 ASN A CA 1
ATOM 1189 C C . ASN A 1 169 ? 14.259 7.766 -15.412 1.00 98.88 169 ASN A C 1
ATOM 1191 O O . ASN A 1 169 ? 13.606 7.697 -14.366 1.00 98.88 169 ASN A O 1
ATOM 1195 N N . SER A 1 170 ? 13.730 7.443 -16.594 1.00 98.75 170 SER A N 1
ATOM 1196 C CA . SER A 1 170 ? 12.310 7.119 -16.767 1.00 98.75 170 SER A CA 1
ATOM 1197 C C . SER A 1 170 ? 12.067 5.875 -17.622 1.00 98.75 170 SER A C 1
ATOM 1199 O O . SER A 1 170 ? 12.621 5.728 -18.713 1.00 98.75 170 SER A O 1
ATOM 1201 N N . VAL A 1 171 ? 11.174 5.000 -17.156 1.00 98.94 171 VAL A N 1
ATOM 1202 C CA . VAL A 1 171 ? 10.551 3.936 -17.959 1.00 98.94 171 VAL A CA 1
ATOM 1203 C C . VAL A 1 171 ? 9.088 4.289 -18.183 1.00 98.94 171 VAL A C 1
ATOM 1205 O O . VAL A 1 171 ? 8.374 4.572 -17.230 1.00 98.94 171 VAL A O 1
ATOM 1208 N N . ASN A 1 172 ? 8.609 4.216 -19.422 1.00 98.50 172 ASN A N 1
ATOM 1209 C CA . ASN A 1 172 ? 7.214 4.468 -19.770 1.00 98.50 172 ASN A CA 1
ATOM 1210 C C . ASN A 1 172 ? 6.629 3.217 -20.433 1.00 98.50 172 ASN A C 1
ATOM 1212 O O . ASN A 1 172 ? 7.090 2.822 -21.504 1.00 98.50 172 ASN A O 1
ATOM 1216 N N . LEU A 1 173 ? 5.623 2.606 -19.805 1.00 97.69 173 LEU A N 1
ATOM 1217 C CA . LEU A 1 173 ? 4.924 1.412 -20.295 1.00 97.69 173 LEU A CA 1
ATOM 1218 C C . LEU A 1 173 ? 3.516 1.808 -20.745 1.00 97.69 173 LEU A C 1
ATOM 1220 O O . LEU A 1 173 ? 2.736 2.336 -19.946 1.00 97.69 173 LEU A O 1
ATOM 1224 N N . LYS A 1 174 ? 3.199 1.611 -22.025 1.00 94.81 174 LYS A N 1
ATOM 1225 C CA . LYS A 1 174 ? 1.930 2.016 -22.650 1.00 94.81 174 LYS A CA 1
ATOM 1226 C C . LYS A 1 174 ? 1.355 0.859 -23.481 1.00 94.81 174 LYS A C 1
ATOM 1228 O O . LYS A 1 174 ? 1.869 -0.254 -23.416 1.0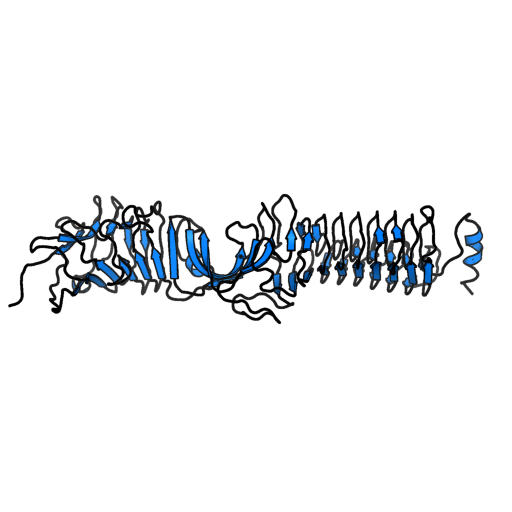0 94.81 174 LYS A O 1
ATOM 1233 N N . GLY A 1 175 ? 0.247 1.126 -24.182 1.00 92.69 175 GLY A N 1
ATOM 1234 C CA . GLY A 1 175 ? -0.369 0.212 -25.154 1.00 92.69 175 GLY A CA 1
ATOM 1235 C C . GLY A 1 175 ? -0.456 -1.234 -24.666 1.00 92.69 175 GLY A C 1
ATOM 1236 O O . GLY A 1 175 ? -0.995 -1.500 -23.587 1.00 92.69 175 GLY A O 1
ATOM 1237 N N . THR A 1 176 ? 0.087 -2.162 -25.446 1.00 92.00 176 THR A N 1
ATOM 1238 C CA . THR A 1 176 ? 0.178 -3.592 -25.125 1.00 92.00 176 THR A CA 1
ATOM 1239 C C . THR A 1 176 ? 1.567 -4.014 -24.633 1.00 92.00 176 THR A C 1
ATOM 1241 O O . THR A 1 176 ? 1.906 -5.196 -24.730 1.00 92.00 176 THR A O 1
ATOM 1244 N N . ALA A 1 177 ? 2.399 -3.082 -24.152 1.00 94.81 177 ALA A N 1
ATOM 1245 C CA . ALA A 1 177 ? 3.780 -3.363 -23.765 1.00 94.81 177 ALA A CA 1
ATOM 1246 C C . ALA A 1 177 ? 3.878 -4.491 -22.720 1.00 94.81 177 ALA A C 1
ATOM 1248 O O . ALA A 1 177 ? 3.290 -4.429 -21.638 1.00 94.81 177 ALA A O 1
ATOM 1249 N N . ARG A 1 178 ? 4.664 -5.523 -23.033 1.00 97.31 178 ARG A N 1
ATOM 1250 C CA . ARG A 1 178 ? 4.902 -6.665 -22.147 1.00 97.31 178 ARG A CA 1
ATOM 1251 C C . ARG A 1 178 ? 6.382 -6.810 -21.819 1.00 97.31 178 ARG A C 1
ATOM 1253 O O . ARG A 1 178 ? 7.204 -6.950 -22.719 1.00 97.31 178 ARG A O 1
ATOM 1260 N N . VAL A 1 179 ? 6.701 -6.864 -20.532 1.00 98.81 179 VAL A N 1
ATOM 1261 C CA . VAL A 1 179 ? 8.041 -7.185 -20.026 1.00 98.81 179 VAL A CA 1
ATOM 1262 C C . VAL A 1 179 ? 7.955 -8.527 -19.306 1.00 98.81 179 VAL A C 1
ATOM 1264 O O . VAL A 1 179 ? 7.168 -8.644 -18.374 1.00 98.81 179 VAL A O 1
ATOM 1267 N N . ASP A 1 180 ? 8.702 -9.549 -19.732 1.00 98.75 180 ASP A N 1
ATOM 1268 C CA . ASP A 1 180 ? 8.743 -10.827 -18.992 1.00 98.75 180 ASP A CA 1
ATOM 1269 C C . ASP A 1 180 ? 9.684 -10.749 -17.776 1.00 98.75 180 ASP A C 1
ATOM 1271 O O . ASP A 1 180 ? 9.404 -11.375 -16.756 1.00 98.75 180 ASP A O 1
ATOM 1275 N N . GLY A 1 181 ? 10.776 -9.980 -17.881 1.00 98.75 181 GLY A N 1
ATOM 1276 C CA . GLY A 1 181 ? 11.720 -9.721 -16.793 1.00 98.75 181 GLY A CA 1
ATOM 1277 C C . GLY A 1 181 ? 11.274 -8.609 -15.839 1.00 98.75 181 GLY A C 1
ATOM 1278 O O . GLY A 1 181 ? 10.086 -8.303 -15.706 1.00 98.75 181 GLY A O 1
ATOM 1279 N N . ASN A 1 182 ? 12.246 -7.995 -15.164 1.00 98.88 182 ASN A N 1
ATOM 1280 C CA . ASN A 1 182 ? 12.004 -6.905 -14.222 1.00 98.88 182 ASN A CA 1
ATOM 1281 C C . ASN A 1 182 ? 11.977 -5.543 -14.928 1.00 98.88 182 ASN A C 1
ATOM 1283 O O . ASN A 1 182 ? 12.525 -5.362 -16.019 1.00 98.88 182 ASN A O 1
ATOM 1287 N N . VAL A 1 183 ? 11.395 -4.549 -14.261 1.00 98.94 183 VAL A N 1
ATOM 1288 C CA . VAL A 1 183 ? 11.457 -3.149 -14.689 1.00 98.94 183 VAL A CA 1
ATOM 1289 C C . VAL A 1 183 ? 12.161 -2.335 -13.618 1.00 98.94 183 VAL A C 1
ATOM 1291 O O . VAL A 1 183 ? 11.773 -2.378 -12.458 1.00 98.94 183 VAL A O 1
ATOM 1294 N N . TYR A 1 184 ? 13.157 -1.547 -14.004 1.00 98.81 184 TYR A N 1
ATOM 1295 C CA . TYR A 1 184 ? 13.836 -0.613 -13.113 1.00 98.81 184 TYR A CA 1
ATOM 1296 C C . TYR A 1 184 ? 13.747 0.787 -13.703 1.00 98.81 184 TYR A C 1
ATOM 1298 O O . TYR A 1 184 ? 14.155 0.995 -14.848 1.00 98.81 184 TYR A O 1
ATOM 1306 N N . ALA A 1 185 ? 13.304 1.774 -12.925 1.00 98.56 185 ALA A N 1
ATOM 1307 C CA . ALA A 1 185 ? 13.532 3.159 -13.328 1.00 98.56 185 ALA A CA 1
ATOM 1308 C C . ALA A 1 185 ? 15.044 3.446 -13.416 1.00 98.56 185 ALA A C 1
ATOM 1310 O O . ALA A 1 185 ? 15.505 4.022 -14.400 1.00 98.56 185 ALA A O 1
ATOM 1311 N N . ALA A 1 186 ? 15.826 2.926 -12.461 1.00 98.62 186 ALA A N 1
ATOM 1312 C CA . ALA A 1 186 ? 17.277 2.808 -12.574 1.00 98.62 186 ALA A CA 1
ATOM 1313 C C . ALA A 1 186 ? 17.842 1.554 -11.879 1.00 98.62 186 ALA A C 1
ATOM 1315 O O . ALA A 1 186 ? 17.348 1.118 -10.838 1.00 98.62 186 ALA A O 1
ATOM 1316 N N . ASP A 1 187 ? 18.915 1.003 -12.444 1.00 98.62 187 ASP A N 1
ATOM 1317 C CA . ASP A 1 187 ? 19.732 -0.068 -11.865 1.00 98.62 187 ASP A CA 1
ATOM 1318 C C . ASP A 1 187 ? 21.138 0.480 -11.562 1.00 98.62 187 ASP A C 1
ATOM 1320 O O . ASP A 1 187 ? 21.925 0.694 -12.482 1.00 98.62 187 ASP A O 1
ATOM 1324 N N . ALA A 1 188 ? 21.431 0.809 -10.301 1.00 98.12 188 ALA A N 1
ATOM 1325 C CA . ALA A 1 188 ? 22.632 1.566 -9.921 1.00 98.12 188 ALA A CA 1
ATOM 1326 C C . ALA A 1 188 ? 23.098 1.268 -8.485 1.00 98.12 188 ALA A C 1
ATOM 1328 O O . ALA A 1 188 ? 22.500 0.440 -7.802 1.00 98.12 188 ALA A O 1
ATOM 1329 N N . SER A 1 189 ? 24.142 1.957 -8.000 1.00 95.69 189 SER A N 1
ATOM 1330 C CA . SER A 1 189 ? 24.575 1.894 -6.586 1.00 95.69 189 SER A CA 1
ATOM 1331 C C . SER A 1 189 ? 23.871 2.916 -5.679 1.00 95.69 189 SER A C 1
ATOM 1333 O O . SER A 1 189 ? 23.753 2.713 -4.473 1.00 95.69 189 SER A O 1
ATOM 1335 N N . SER A 1 190 ? 23.362 4.002 -6.265 1.00 97.56 190 SER A N 1
ATOM 1336 C CA . SER A 1 190 ? 22.515 5.024 -5.632 1.00 97.56 190 SER A CA 1
ATOM 1337 C C . SER A 1 190 ? 21.727 5.777 -6.709 1.00 97.56 190 SER A C 1
ATOM 1339 O O . SER A 1 190 ? 22.049 5.671 -7.895 1.00 97.56 190 SER A O 1
ATOM 1341 N N . GLY A 1 191 ? 20.690 6.527 -6.338 1.00 97.25 191 GLY A N 1
ATOM 1342 C CA . GLY A 1 191 ? 19.906 7.263 -7.332 1.00 97.25 191 GLY A CA 1
ATOM 1343 C C . GLY A 1 191 ? 18.636 7.910 -6.800 1.00 97.25 191 GLY A C 1
ATOM 1344 O O . GLY A 1 191 ? 17.995 7.367 -5.904 1.00 97.25 191 GLY A O 1
ATOM 1345 N N . SER A 1 192 ? 18.238 9.045 -7.374 1.00 98.38 192 SER A N 1
ATOM 1346 C CA . SER A 1 192 ? 17.032 9.774 -6.956 1.00 98.38 192 SER A CA 1
ATOM 1347 C C . SER A 1 192 ? 16.183 10.251 -8.133 1.00 98.38 192 SER A C 1
ATOM 1349 O O . SER A 1 192 ? 16.680 10.452 -9.239 1.00 98.38 192 SER A O 1
ATOM 1351 N N . GLY A 1 193 ? 14.887 10.456 -7.890 1.00 98.50 193 GLY A N 1
ATOM 1352 C CA . GLY A 1 193 ? 13.948 10.994 -8.882 1.00 98.50 193 GLY A CA 1
ATOM 1353 C C . GLY A 1 193 ? 13.668 10.074 -10.076 1.00 98.50 193 GLY A C 1
ATOM 1354 O O . GLY A 1 193 ? 13.073 10.518 -11.056 1.00 98.50 193 GLY A O 1
ATOM 1355 N N . ASN A 1 194 ? 14.091 8.807 -10.033 1.00 98.81 194 ASN A N 1
ATOM 1356 C CA . ASN A 1 194 ? 13.826 7.863 -11.115 1.00 98.81 194 ASN A CA 1
ATOM 1357 C C . ASN A 1 194 ? 12.344 7.438 -11.091 1.00 98.81 194 ASN A C 1
ATOM 1359 O O . ASN A 1 194 ? 11.764 7.253 -10.020 1.00 98.81 194 ASN A O 1
ATOM 1363 N N . SER A 1 195 ? 11.710 7.285 -12.254 1.00 98.75 195 SER A N 1
ATOM 1364 C CA . SER A 1 195 ? 10.275 6.980 -12.373 1.00 98.75 195 SER A CA 1
ATOM 1365 C C . SER A 1 195 ? 9.965 5.788 -13.283 1.00 98.75 195 SER A C 1
ATOM 1367 O O . SER A 1 195 ? 10.528 5.645 -14.369 1.00 98.75 195 SER A O 1
ATOM 1369 N N . VAL A 1 196 ? 9.006 4.956 -12.873 1.00 98.88 196 VAL A N 1
ATOM 1370 C CA . VAL A 1 196 ? 8.274 4.062 -13.781 1.00 98.88 196 VAL A CA 1
ATOM 1371 C C . VAL A 1 196 ? 6.868 4.619 -13.977 1.00 98.88 196 VAL A C 1
ATOM 1373 O O . VAL A 1 196 ? 6.103 4.738 -13.026 1.00 98.88 196 VAL A O 1
ATOM 1376 N N . ASN A 1 197 ? 6.520 4.939 -15.218 1.00 98.44 197 ASN A N 1
ATOM 1377 C CA . ASN A 1 197 ? 5.223 5.451 -15.640 1.00 98.44 197 ASN A CA 1
ATOM 1378 C C . ASN A 1 197 ? 4.433 4.311 -16.291 1.00 98.44 197 ASN A C 1
ATOM 1380 O O . ASN A 1 197 ? 4.626 3.984 -17.466 1.00 98.44 197 ASN A O 1
ATOM 1384 N N . PHE A 1 198 ? 3.573 3.664 -15.507 1.00 97.81 198 PHE A N 1
ATOM 1385 C CA . PHE A 1 198 ? 2.834 2.473 -15.910 1.00 97.81 198 PHE A CA 1
ATOM 1386 C C . PHE A 1 198 ? 1.423 2.869 -16.360 1.00 97.81 198 PHE A C 1
ATOM 1388 O O . PHE A 1 198 ? 0.505 2.993 -15.547 1.00 97.81 198 PHE A O 1
ATOM 1395 N N . HIS A 1 199 ? 1.253 3.101 -17.664 1.00 95.56 199 HIS A N 1
ATOM 1396 C CA . HIS A 1 199 ? -0.036 3.468 -18.258 1.00 95.56 199 HIS A CA 1
ATOM 1397 C C . HIS A 1 199 ? -0.867 2.257 -18.677 1.00 95.56 199 HIS A C 1
ATOM 1399 O O . HIS A 1 199 ? -2.084 2.256 -18.511 1.00 95.56 199 HIS A O 1
ATOM 1405 N N . SER A 1 200 ? -0.220 1.238 -19.239 1.00 92.81 200 SER A N 1
ATOM 1406 C CA . SER A 1 200 ? -0.856 0.001 -19.694 1.00 92.81 200 SER A CA 1
ATOM 1407 C C . SER A 1 200 ? 0.202 -1.091 -19.872 1.00 92.81 200 SER A C 1
ATOM 1409 O O . SER A 1 200 ? 1.400 -0.811 -19.781 1.00 92.81 200 SER A O 1
ATOM 1411 N N . GLY A 1 201 ? -0.243 -2.322 -20.119 1.00 92.44 201 GLY A N 1
ATOM 1412 C CA . GLY A 1 201 ? 0.620 -3.480 -20.326 1.00 92.44 201 GLY A CA 1
ATOM 1413 C C . GLY A 1 201 ? 0.803 -4.349 -19.079 1.00 92.44 201 GLY A C 1
ATOM 1414 O O . GLY A 1 201 ? 0.026 -4.275 -18.124 1.00 92.44 201 GLY A O 1
ATOM 1415 N N . SER A 1 202 ? 1.837 -5.189 -19.099 1.00 96.94 202 SER A N 1
ATOM 1416 C CA . SER A 1 202 ? 2.116 -6.177 -18.047 1.00 96.94 202 SER A CA 1
ATOM 1417 C C . SER A 1 202 ? 3.613 -6.351 -17.800 1.00 96.94 202 SER A C 1
ATOM 1419 O O . SER A 1 202 ? 4.379 -6.487 -18.758 1.00 96.94 202 SER A O 1
ATOM 1421 N N . VAL A 1 203 ? 4.006 -6.456 -16.532 1.00 98.75 203 VAL A N 1
ATOM 1422 C CA . VAL A 1 203 ? 5.358 -6.833 -16.100 1.00 98.75 203 VAL A CA 1
ATOM 1423 C C . VAL A 1 203 ? 5.298 -8.206 -15.426 1.00 98.75 203 VAL A C 1
ATOM 1425 O O . VAL A 1 203 ? 4.470 -8.420 -14.546 1.00 98.75 203 VAL A O 1
ATOM 1428 N N . GLY A 1 204 ? 6.139 -9.149 -15.852 1.00 98.50 204 GLY A N 1
ATOM 1429 C CA . GLY A 1 204 ? 6.225 -10.493 -15.274 1.00 98.50 204 GLY A CA 1
ATOM 1430 C C . GLY A 1 204 ? 7.072 -10.548 -14.001 1.00 98.50 204 GLY A C 1
ATOM 1431 O O . GLY A 1 204 ? 6.737 -11.286 -13.078 1.00 98.50 204 GLY A O 1
ATOM 1432 N N . GLY A 1 205 ? 8.144 -9.753 -13.942 1.00 98.69 205 GLY A N 1
ATOM 1433 C CA . GLY A 1 205 ? 8.995 -9.593 -12.765 1.00 98.69 205 GLY A CA 1
ATOM 1434 C C . GLY A 1 205 ? 8.590 -8.433 -11.851 1.00 98.69 205 GLY A C 1
ATOM 1435 O O . GLY A 1 205 ? 7.456 -7.945 -11.861 1.00 98.69 205 GLY A O 1
ATOM 1436 N N . THR A 1 206 ? 9.550 -7.977 -11.055 1.00 98.81 206 THR A N 1
ATOM 1437 C CA . THR A 1 206 ? 9.383 -6.894 -10.082 1.00 98.81 206 THR A CA 1
ATOM 1438 C C . THR A 1 206 ? 9.588 -5.525 -10.731 1.00 98.81 206 THR A C 1
ATOM 1440 O O . THR A 1 206 ? 10.460 -5.356 -11.589 1.00 98.81 206 THR A O 1
ATOM 1443 N N . ILE A 1 207 ? 8.809 -4.526 -10.305 1.00 98.88 207 ILE A N 1
ATOM 1444 C CA . ILE A 1 207 ? 9.035 -3.116 -10.646 1.00 98.88 207 ILE A CA 1
ATOM 1445 C C . ILE A 1 207 ? 9.803 -2.426 -9.513 1.00 98.88 207 ILE A C 1
ATOM 1447 O O . ILE A 1 207 ? 9.345 -2.377 -8.372 1.00 98.88 207 ILE A O 1
ATOM 1451 N N . TYR A 1 208 ? 10.950 -1.846 -9.854 1.00 98.69 208 TYR A N 1
ATOM 1452 C CA . TYR A 1 208 ? 11.846 -1.136 -8.952 1.00 98.69 208 TYR A CA 1
ATOM 1453 C C . TYR A 1 208 ? 11.891 0.362 -9.258 1.00 98.69 208 TYR A C 1
ATOM 1455 O O . TYR A 1 208 ? 12.126 0.769 -10.401 1.00 98.69 208 TYR A O 1
ATOM 1463 N N . GLY A 1 209 ? 11.782 1.191 -8.217 1.00 97.50 209 GLY A N 1
ATOM 1464 C CA . GLY A 1 209 ? 12.197 2.597 -8.302 1.00 97.50 209 GLY A CA 1
ATOM 1465 C C . GLY A 1 209 ? 13.717 2.728 -8.458 1.00 97.50 209 GLY A C 1
ATOM 1466 O O . GLY A 1 209 ? 14.205 3.551 -9.228 1.00 97.50 209 GLY A O 1
ATOM 1467 N N . LEU A 1 210 ? 14.462 1.874 -7.759 1.00 98.06 210 LEU A N 1
ATOM 1468 C CA . LEU A 1 210 ? 15.913 1.729 -7.849 1.00 98.06 210 LEU A CA 1
ATOM 1469 C C . LEU A 1 210 ? 16.283 0.275 -7.499 1.00 98.06 210 LEU A C 1
ATOM 1471 O O . LEU A 1 210 ? 15.629 -0.338 -6.655 1.00 98.06 210 LEU A O 1
ATOM 1475 N N . SER A 1 211 ? 17.325 -0.310 -8.097 1.00 96.88 211 SER A N 1
ATOM 1476 C CA . SER A 1 211 ? 17.749 -1.686 -7.748 1.00 96.88 211 SER A CA 1
ATOM 1477 C C . SER A 1 211 ? 18.267 -1.847 -6.305 1.00 96.88 211 SER A C 1
ATOM 1479 O O . SER A 1 211 ? 18.406 -2.966 -5.818 1.00 96.88 211 SER A O 1
ATOM 1481 N N . ASN A 1 212 ? 18.474 -0.739 -5.589 1.00 91.44 212 ASN A N 1
ATOM 1482 C CA . ASN A 1 212 ? 18.848 -0.662 -4.177 1.00 91.44 212 ASN A CA 1
ATOM 1483 C C . ASN A 1 212 ? 18.004 0.406 -3.433 1.00 91.44 212 ASN A C 1
ATOM 1485 O O . ASN A 1 212 ? 17.177 1.081 -4.041 1.00 91.44 212 ASN A O 1
ATOM 1489 N N . THR A 1 213 ? 18.219 0.583 -2.126 1.00 89.19 213 THR A N 1
ATOM 1490 C CA . THR A 1 213 ? 17.457 1.512 -1.261 1.00 89.19 213 THR A CA 1
ATOM 1491 C C . THR A 1 213 ? 18.128 2.875 -1.006 1.00 89.19 213 THR A C 1
ATOM 1493 O O . THR A 1 213 ? 17.544 3.733 -0.344 1.00 89.19 213 THR A O 1
ATOM 1496 N N . SER A 1 214 ? 19.328 3.117 -1.540 1.00 91.19 214 SER A N 1
ATOM 1497 C CA . SER A 1 214 ? 20.130 4.343 -1.383 1.00 91.19 214 SER A CA 1
ATOM 1498 C C . SER A 1 214 ? 19.649 5.462 -2.316 1.00 91.19 214 SER A C 1
ATOM 1500 O O . SER A 1 214 ? 20.349 5.877 -3.247 1.00 91.19 214 SER A O 1
ATOM 1502 N N . GLY A 1 215 ? 18.424 5.938 -2.089 1.00 93.12 215 GLY A N 1
ATOM 1503 C CA . GLY A 1 215 ? 17.763 6.870 -2.993 1.00 93.12 215 GLY A CA 1
ATOM 1504 C C . GLY A 1 215 ? 16.524 7.558 -2.429 1.00 93.12 215 GLY A C 1
ATOM 1505 O O . GLY A 1 215 ? 15.909 7.091 -1.470 1.00 93.12 215 GLY A O 1
ATOM 1506 N N . THR A 1 216 ? 16.146 8.674 -3.052 1.00 96.88 216 THR A N 1
ATOM 1507 C CA . THR A 1 216 ? 14.966 9.475 -2.689 1.00 96.88 216 THR A CA 1
ATOM 1508 C C . THR A 1 216 ? 14.111 9.809 -3.908 1.00 96.88 216 THR A C 1
ATOM 1510 O O . THR A 1 216 ? 14.612 9.959 -5.019 1.00 96.88 216 THR A O 1
ATOM 1513 N N . ASN A 1 217 ? 12.801 9.971 -3.706 1.00 97.00 217 ASN A N 1
ATOM 1514 C CA . ASN A 1 217 ? 11.833 10.296 -4.763 1.00 97.00 217 ASN A CA 1
ATOM 1515 C C . ASN A 1 217 ? 11.810 9.312 -5.954 1.00 97.00 217 ASN A C 1
ATOM 1517 O O . ASN A 1 217 ? 11.304 9.660 -7.018 1.00 97.00 217 ASN A O 1
ATOM 1521 N N . ASN A 1 218 ? 12.322 8.088 -5.791 1.00 98.38 218 ASN A N 1
ATOM 1522 C CA . ASN A 1 218 ? 12.148 7.035 -6.785 1.00 98.38 218 ASN A CA 1
ATOM 1523 C C . ASN A 1 218 ? 10.696 6.537 -6.741 1.00 98.38 218 ASN A C 1
ATOM 1525 O O . ASN A 1 218 ? 10.168 6.242 -5.662 1.00 98.38 218 ASN A O 1
ATOM 1529 N N . SER A 1 219 ? 10.036 6.497 -7.895 1.00 98.44 219 SER A N 1
ATOM 1530 C CA . SER A 1 219 ? 8.574 6.460 -7.985 1.00 98.44 219 SER A CA 1
ATOM 1531 C C . SER A 1 219 ? 8.031 5.427 -8.968 1.00 98.44 219 SER A C 1
ATOM 1533 O O . SER A 1 219 ? 8.644 5.112 -9.989 1.00 98.44 219 SER A O 1
ATOM 1535 N N . LEU A 1 220 ? 6.830 4.941 -8.661 1.00 98.75 220 LEU A N 1
ATOM 1536 C CA . LEU A 1 220 ? 5.963 4.217 -9.580 1.00 98.75 220 LEU A CA 1
ATOM 1537 C C . LEU A 1 220 ? 4.665 5.019 -9.710 1.00 98.75 220 LEU A C 1
ATOM 1539 O O . LEU A 1 220 ? 3.911 5.154 -8.745 1.00 98.75 220 LEU A O 1
ATOM 1543 N N . ASN A 1 221 ? 4.437 5.554 -10.907 1.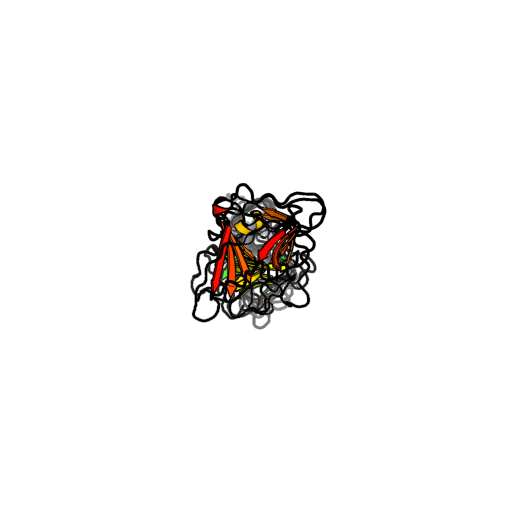00 98.31 221 ASN A N 1
ATOM 1544 C CA . ASN A 1 221 ? 3.238 6.283 -11.295 1.00 98.31 221 ASN A CA 1
ATOM 1545 C C . ASN A 1 221 ? 2.307 5.317 -12.039 1.00 98.31 221 ASN A C 1
ATOM 1547 O O . ASN A 1 221 ? 2.594 4.884 -13.157 1.00 98.31 221 ASN A O 1
ATOM 1551 N N . VAL A 1 222 ? 1.206 4.944 -11.395 1.00 97.50 222 VAL A N 1
ATOM 1552 C CA . VAL A 1 222 ? 0.208 3.994 -11.890 1.00 97.50 222 VAL A CA 1
ATOM 1553 C C . VAL A 1 222 ? -0.941 4.787 -12.506 1.00 97.50 222 VAL A C 1
ATOM 1555 O O . VAL A 1 222 ? -1.814 5.278 -11.792 1.00 97.50 222 VAL A O 1
ATOM 1558 N N . TYR A 1 223 ? -0.967 4.908 -13.835 1.00 94.56 223 TYR A N 1
ATOM 1559 C CA . TYR A 1 223 ? -2.035 5.635 -14.526 1.00 94.56 223 TYR A CA 1
ATOM 1560 C C . TYR A 1 223 ? -3.228 4.708 -14.782 1.00 94.56 223 TYR A C 1
ATOM 1562 O O . TYR A 1 223 ? -3.122 3.642 -15.393 1.00 94.56 223 TYR A O 1
ATOM 1570 N N . ASN A 1 224 ? -4.393 5.110 -14.297 1.00 81.50 224 ASN A N 1
ATOM 1571 C CA . ASN A 1 224 ? -5.601 4.308 -14.231 1.00 81.50 224 ASN A CA 1
ATOM 1572 C C . ASN A 1 224 ? -6.686 4.901 -15.140 1.00 81.50 224 ASN A C 1
ATOM 1574 O O . ASN A 1 224 ? -7.556 5.642 -14.704 1.00 81.50 224 ASN A O 1
ATOM 1578 N N . ALA A 1 225 ? -6.625 4.574 -16.434 1.00 60.56 225 ALA A N 1
ATOM 1579 C CA . ALA A 1 225 ? -7.599 5.055 -17.419 1.00 60.56 225 ALA A CA 1
ATOM 1580 C C . ALA A 1 225 ? -8.856 4.165 -17.552 1.00 60.56 225 ALA A C 1
ATOM 1582 O O . ALA A 1 225 ? -9.842 4.607 -18.136 1.00 60.56 225 ALA A O 1
ATOM 1583 N N . SER A 1 226 ? -8.787 2.908 -17.085 1.00 60.56 226 SER A N 1
ATOM 1584 C CA . SER A 1 226 ? -9.862 1.883 -16.968 1.00 60.56 226 SER A CA 1
ATOM 1585 C C . SER A 1 226 ? -9.302 0.451 -16.994 1.00 60.56 226 SER A C 1
ATOM 1587 O O . SER A 1 226 ? -10.003 -0.492 -16.637 1.00 60.56 226 SER A O 1
ATOM 1589 N N . THR A 1 227 ? -8.042 0.265 -17.404 1.00 73.62 227 THR A N 1
ATOM 1590 C CA . THR A 1 227 ? -7.387 -1.045 -17.506 1.00 73.62 227 THR A CA 1
ATOM 1591 C C . THR A 1 227 ? -6.580 -1.391 -16.252 1.00 73.62 227 THR A C 1
ATOM 1593 O O . THR A 1 227 ? -5.729 -0.619 -15.791 1.00 73.62 227 THR A O 1
ATOM 1596 N N . GLN A 1 228 ? -6.822 -2.587 -15.709 1.00 83.31 228 GLN A N 1
ATOM 1597 C CA . GLN A 1 228 ? -5.983 -3.176 -14.667 1.00 83.31 228 GLN A CA 1
ATOM 1598 C C . GLN A 1 228 ? -4.572 -3.422 -15.212 1.00 83.31 228 GLN A C 1
ATOM 1600 O O . GLN A 1 228 ? -4.408 -3.905 -16.332 1.00 83.31 228 GLN A O 1
ATOM 1605 N N . LYS A 1 229 ? -3.561 -3.093 -14.408 1.00 94.06 229 LYS A N 1
ATOM 1606 C CA . LYS A 1 229 ? -2.149 -3.359 -14.703 1.00 94.06 229 LYS A CA 1
ATOM 1607 C C . LYS A 1 229 ? -1.660 -4.500 -13.826 1.00 94.06 229 LYS A C 1
ATOM 1609 O O . LYS A 1 229 ? -2.028 -4.561 -12.652 1.00 94.06 229 LYS A O 1
ATOM 1614 N N . THR A 1 230 ? -0.828 -5.377 -14.380 1.00 96.38 230 THR A N 1
ATOM 1615 C CA . THR A 1 230 ? -0.243 -6.505 -13.644 1.00 96.38 230 THR A CA 1
ATOM 1616 C C . THR A 1 230 ? 1.268 -6.364 -13.535 1.00 96.38 230 THR A C 1
ATOM 1618 O O . THR A 1 230 ? 1.933 -6.106 -14.542 1.00 96.38 230 THR A O 1
ATOM 1621 N N . ALA A 1 231 ? 1.802 -6.579 -12.337 1.00 98.44 231 ALA A N 1
ATOM 1622 C CA . ALA A 1 231 ? 3.231 -6.740 -12.081 1.00 98.44 231 ALA A CA 1
ATOM 1623 C C . ALA A 1 231 ? 3.469 -8.062 -11.339 1.00 98.44 231 ALA A C 1
ATOM 1625 O O . ALA A 1 231 ? 2.576 -8.525 -10.630 1.00 98.44 231 ALA A O 1
ATOM 1626 N N . GLY A 1 232 ? 4.667 -8.640 -11.441 1.00 98.50 232 GLY A N 1
ATOM 1627 C CA . GLY A 1 232 ? 5.076 -9.720 -10.546 1.00 98.50 232 GLY A CA 1
ATOM 1628 C C . GLY A 1 232 ? 5.074 -9.217 -9.105 1.00 98.50 232 GLY A C 1
ATOM 1629 O O . GLY A 1 232 ? 4.298 -9.691 -8.282 1.00 98.50 232 GLY A O 1
ATOM 1630 N N . ASP A 1 233 ? 5.870 -8.185 -8.831 1.00 98.75 233 ASP A N 1
ATOM 1631 C CA . ASP A 1 233 ? 5.939 -7.526 -7.522 1.00 98.75 233 ASP A CA 1
ATOM 1632 C C . ASP A 1 233 ? 6.339 -6.042 -7.661 1.00 98.75 233 ASP A C 1
ATOM 1634 O O . ASP A 1 233 ? 6.607 -5.562 -8.768 1.00 98.75 233 ASP A O 1
ATOM 1638 N N . ILE A 1 234 ? 6.423 -5.313 -6.547 1.00 98.50 234 ILE A N 1
ATOM 1639 C CA . ILE A 1 234 ? 6.999 -3.960 -6.474 1.00 98.50 234 ILE A CA 1
ATOM 1640 C C . ILE A 1 234 ? 8.007 -3.861 -5.323 1.00 98.50 234 ILE A C 1
ATOM 1642 O O . ILE A 1 234 ? 7.798 -4.456 -4.273 1.00 98.50 234 ILE A O 1
ATOM 1646 N N . ALA A 1 235 ? 9.099 -3.112 -5.502 1.00 97.44 235 ALA A N 1
ATOM 1647 C CA . ALA A 1 235 ? 10.139 -2.972 -4.477 1.00 97.44 235 ALA A CA 1
ATOM 1648 C C . ALA A 1 235 ? 10.937 -1.660 -4.594 1.00 97.44 235 ALA A C 1
ATOM 1650 O O . ALA A 1 235 ? 10.982 -1.026 -5.649 1.00 97.44 235 ALA A O 1
ATOM 1651 N N . ASN A 1 236 ? 11.617 -1.267 -3.508 1.00 96.69 236 ASN A N 1
ATOM 1652 C CA . ASN A 1 236 ? 12.530 -0.111 -3.449 1.00 96.69 236 ASN A CA 1
ATOM 1653 C C . ASN A 1 236 ? 11.924 1.195 -4.003 1.00 96.69 236 ASN A C 1
ATOM 1655 O O . ASN A 1 236 ? 12.559 1.945 -4.751 1.00 96.69 236 ASN A O 1
ATOM 1659 N N . LEU A 1 237 ? 10.666 1.456 -3.655 1.00 97.56 237 LEU A N 1
ATOM 1660 C CA . LEU A 1 237 ? 9.964 2.686 -4.000 1.00 97.56 237 LEU A CA 1
ATOM 1661 C C . LEU A 1 237 ? 10.009 3.657 -2.820 1.00 97.56 237 LEU A C 1
ATOM 1663 O O . LEU A 1 237 ? 9.924 3.252 -1.660 1.00 97.56 237 LEU A O 1
ATOM 1667 N N . ASN A 1 238 ? 10.136 4.949 -3.120 1.00 97.88 238 ASN A N 1
ATOM 1668 C CA . ASN A 1 238 ? 9.917 6.024 -2.154 1.00 97.88 238 ASN A CA 1
ATOM 1669 C C . ASN A 1 238 ? 8.508 6.619 -2.306 1.00 97.88 238 ASN A C 1
ATOM 1671 O O . ASN A 1 238 ? 7.954 7.133 -1.335 1.00 97.88 238 ASN A O 1
ATOM 1675 N N . VAL A 1 239 ? 7.941 6.570 -3.518 1.00 98.50 239 VAL A N 1
ATOM 1676 C CA . VAL A 1 239 ? 6.627 7.134 -3.854 1.00 98.50 239 VAL A CA 1
ATOM 1677 C C . VAL A 1 239 ? 5.817 6.153 -4.704 1.00 98.50 239 VAL A C 1
ATOM 1679 O O . VAL A 1 239 ? 6.306 5.624 -5.703 1.00 98.50 239 VAL A O 1
ATOM 1682 N N . LEU A 1 240 ? 4.562 5.953 -4.316 1.00 98.50 240 LEU A N 1
ATOM 1683 C CA . LEU A 1 240 ? 3.535 5.230 -5.060 1.00 98.50 240 LEU A CA 1
ATOM 1684 C C . LEU A 1 240 ? 2.429 6.223 -5.418 1.00 98.50 240 LEU A C 1
ATOM 1686 O O . LEU A 1 240 ? 1.651 6.618 -4.551 1.00 98.50 240 LEU A O 1
ATOM 1690 N N . ASN A 1 241 ? 2.371 6.652 -6.675 1.00 97.81 241 ASN A N 1
ATOM 1691 C CA . ASN A 1 241 ? 1.371 7.608 -7.141 1.00 97.81 241 ASN A CA 1
ATOM 1692 C C . ASN A 1 241 ? 0.327 6.906 -8.013 1.00 97.81 241 ASN A C 1
ATOM 1694 O O . ASN A 1 241 ? 0.683 6.165 -8.929 1.00 97.81 241 ASN A O 1
ATOM 1698 N N . PHE A 1 242 ? -0.952 7.153 -7.744 1.00 97.00 242 PHE A N 1
ATOM 1699 C CA . PHE A 1 242 ? -2.064 6.599 -8.511 1.00 97.00 242 PHE A CA 1
ATOM 1700 C C . PHE A 1 242 ? -2.858 7.727 -9.170 1.00 97.00 242 PHE A C 1
ATOM 1702 O O . PHE A 1 242 ? -3.599 8.463 -8.515 1.00 97.00 242 PHE A O 1
ATOM 1709 N N . ASP A 1 243 ? -2.718 7.840 -10.487 1.00 94.38 243 ASP A N 1
ATOM 1710 C CA . ASP A 1 243 ? -3.365 8.876 -11.289 1.00 94.38 243 ASP A CA 1
ATOM 1711 C C . ASP A 1 243 ? -4.637 8.308 -11.937 1.00 94.38 243 ASP A C 1
ATOM 1713 O O . ASP A 1 243 ? -4.605 7.239 -12.541 1.00 94.38 243 ASP A O 1
ATOM 1717 N N . GLY A 1 244 ? -5.768 9.010 -11.845 1.00 93.19 244 GLY A N 1
ATOM 1718 C CA . GLY A 1 244 ? -7.041 8.581 -12.449 1.00 93.19 244 GLY A CA 1
ATOM 1719 C C . GLY A 1 244 ? -7.834 7.525 -11.662 1.00 93.19 244 GLY A C 1
ATOM 1720 O O . GLY A 1 244 ? -8.677 6.834 -12.236 1.00 93.19 244 GLY A O 1
ATOM 1721 N N . ILE A 1 245 ? -7.599 7.371 -10.356 1.00 93.69 245 ILE A N 1
ATOM 1722 C CA . ILE A 1 245 ? -8.464 6.543 -9.493 1.00 93.69 245 ILE A CA 1
ATOM 1723 C C . ILE A 1 245 ? -9.908 7.068 -9.522 1.00 93.69 245 ILE A C 1
ATOM 1725 O O . ILE A 1 245 ? -10.145 8.276 -9.516 1.00 93.69 245 ILE A O 1
ATOM 1729 N N . SER A 1 246 ? -10.879 6.155 -9.575 1.00 92.50 246 SER A N 1
ATOM 1730 C CA . SER A 1 246 ? -12.309 6.478 -9.642 1.00 92.50 246 SER A CA 1
ATOM 1731 C C . SER A 1 246 ? -13.175 5.342 -9.086 1.00 92.50 246 SER A C 1
ATOM 1733 O O . SER A 1 246 ? -12.665 4.287 -8.710 1.00 92.50 246 SER A O 1
ATOM 1735 N N . ASN A 1 247 ? -14.503 5.510 -9.110 1.00 91.38 247 ASN A N 1
ATOM 1736 C CA . ASN A 1 247 ? -15.472 4.460 -8.760 1.00 91.38 247 ASN A CA 1
ATOM 1737 C C . ASN A 1 247 ? -15.312 3.152 -9.577 1.00 91.38 247 ASN A C 1
ATOM 1739 O O . ASN A 1 247 ? -15.812 2.112 -9.155 1.00 91.38 247 ASN A O 1
ATOM 1743 N N . ALA A 1 248 ? -14.579 3.162 -10.702 1.00 92.38 248 ALA A N 1
ATOM 1744 C CA . ALA A 1 248 ? -14.197 1.942 -11.418 1.00 92.38 248 ALA A CA 1
ATOM 1745 C C . ALA A 1 248 ? -13.281 1.011 -10.595 1.00 92.38 248 ALA A C 1
ATOM 1747 O O . ALA A 1 248 ? -13.234 -0.179 -10.878 1.00 92.38 248 ALA A O 1
ATOM 1748 N N . ASN A 1 249 ? -12.586 1.527 -9.574 1.00 93.94 249 ASN A N 1
ATOM 1749 C CA . ASN A 1 249 ? -11.699 0.773 -8.681 1.00 93.94 249 ASN A CA 1
ATOM 1750 C C . ASN A 1 249 ? -12.389 0.330 -7.375 1.00 93.94 249 ASN A C 1
ATOM 1752 O O . ASN A 1 249 ? -11.712 0.006 -6.399 1.00 93.94 249 ASN A O 1
ATOM 1756 N N . GLY A 1 250 ? -13.726 0.314 -7.343 1.00 93.75 250 GLY A N 1
ATOM 1757 C CA . GLY A 1 250 ? -14.542 0.055 -6.149 1.00 93.75 250 GLY A CA 1
ATOM 1758 C C . GLY A 1 250 ? -14.531 -1.376 -5.598 1.00 93.75 250 GLY A C 1
ATOM 1759 O O . GLY A 1 250 ? -15.394 -1.719 -4.797 1.00 93.75 250 GLY A O 1
ATOM 1760 N N . SER A 1 251 ? -13.620 -2.236 -6.060 1.00 93.75 251 SER A N 1
ATOM 1761 C CA . SER A 1 251 ? -13.474 -3.616 -5.587 1.00 93.75 251 SER A CA 1
ATOM 1762 C C . SER A 1 251 ? -12.051 -4.149 -5.770 1.00 93.75 251 SER A C 1
ATOM 1764 O O . SER A 1 251 ? -11.311 -3.697 -6.650 1.00 93.75 251 SER A O 1
ATOM 1766 N N . ALA A 1 252 ? -11.704 -5.189 -5.008 1.00 92.94 252 ALA A N 1
ATOM 1767 C CA . ALA A 1 252 ? -10.432 -5.906 -5.108 1.00 92.94 252 ALA A CA 1
ATOM 1768 C C . ALA A 1 252 ? -10.130 -6.446 -6.522 1.00 92.94 252 ALA A C 1
ATOM 1770 O O . ALA A 1 252 ? -8.983 -6.395 -6.963 1.00 92.94 252 ALA A O 1
ATOM 1771 N N . ALA A 1 253 ? -11.149 -6.911 -7.257 1.00 91.94 253 ALA A N 1
ATOM 1772 C CA . ALA A 1 253 ? -11.000 -7.403 -8.632 1.00 91.94 253 ALA A CA 1
ATOM 1773 C C . ALA A 1 253 ? -10.639 -6.289 -9.635 1.00 91.94 253 ALA A C 1
ATOM 1775 O O . ALA A 1 253 ? -10.097 -6.561 -10.703 1.00 91.94 253 ALA A O 1
ATOM 1776 N N . THR A 1 254 ? -10.916 -5.035 -9.273 1.00 92.44 254 THR A N 1
ATOM 1777 C CA . THR A 1 254 ? -10.707 -3.822 -10.077 1.00 92.44 254 THR A CA 1
ATOM 1778 C C . THR A 1 254 ? -9.592 -2.923 -9.524 1.00 92.44 254 THR A C 1
ATOM 1780 O O . THR A 1 254 ? -9.550 -1.726 -9.815 1.00 92.44 254 THR A O 1
ATOM 1783 N N . ALA A 1 255 ? -8.689 -3.474 -8.704 1.00 94.94 255 ALA A N 1
ATOM 1784 C CA . ALA A 1 255 ? -7.555 -2.724 -8.174 1.00 94.94 255 ALA A CA 1
ATOM 1785 C C . ALA A 1 255 ? -6.694 -2.135 -9.308 1.00 94.94 255 ALA A C 1
ATOM 1787 O O . ALA A 1 255 ? -6.492 -2.783 -10.342 1.00 94.94 255 ALA A O 1
ATOM 1788 N N . ALA A 1 256 ? -6.197 -0.908 -9.117 1.00 96.12 256 ALA A N 1
ATOM 1789 C CA . ALA A 1 256 ? -5.450 -0.181 -10.148 1.00 96.12 256 ALA A CA 1
ATOM 1790 C C . ALA A 1 256 ? -4.134 -0.881 -10.545 1.00 96.12 256 ALA A C 1
ATOM 1792 O O . ALA A 1 256 ? -3.753 -0.861 -11.721 1.00 96.12 256 ALA A O 1
ATOM 1793 N N . LEU A 1 257 ? -3.483 -1.533 -9.576 1.00 97.38 257 LEU A N 1
ATOM 1794 C CA . LEU A 1 257 ? -2.349 -2.437 -9.744 1.00 97.38 257 LEU A CA 1
ATOM 1795 C C . LEU A 1 257 ? -2.662 -3.791 -9.085 1.00 97.38 257 LEU A C 1
ATOM 1797 O O . LEU A 1 257 ? -3.044 -3.846 -7.917 1.00 97.38 257 LEU A O 1
ATOM 1801 N N . ASN A 1 258 ? -2.474 -4.885 -9.820 1.00 96.38 258 ASN A N 1
ATOM 1802 C CA . ASN A 1 258 ? -2.581 -6.246 -9.301 1.00 96.38 258 ASN A CA 1
ATOM 1803 C C . ASN A 1 258 ? -1.203 -6.923 -9.340 1.00 96.38 258 ASN A C 1
ATOM 1805 O O . ASN A 1 258 ? -0.538 -6.918 -10.378 1.00 96.38 258 ASN A O 1
ATOM 1809 N N . LEU A 1 259 ? -0.773 -7.482 -8.213 1.00 98.25 259 LEU A N 1
ATOM 1810 C CA . LEU A 1 259 ? 0.498 -8.183 -8.060 1.00 98.25 259 LEU A CA 1
ATOM 1811 C C . LEU A 1 259 ? 0.278 -9.693 -8.189 1.00 98.25 259 LEU A C 1
ATOM 1813 O O . LEU A 1 259 ? -0.725 -10.220 -7.706 1.00 98.25 259 LEU A O 1
ATOM 1817 N N . THR A 1 260 ? 1.210 -10.381 -8.848 1.00 97.25 260 THR A N 1
ATOM 1818 C CA . THR A 1 260 ? 1.131 -11.829 -9.121 1.00 97.25 260 THR A CA 1
ATOM 1819 C C . THR A 1 260 ? 2.247 -12.636 -8.450 1.00 97.25 260 THR A C 1
ATOM 1821 O O . THR A 1 260 ? 2.485 -13.786 -8.821 1.00 97.25 260 THR A O 1
ATOM 1824 N N . THR A 1 261 ? 2.959 -12.036 -7.495 1.00 96.19 261 THR A N 1
ATOM 1825 C CA . THR A 1 261 ? 3.971 -12.696 -6.663 1.00 96.19 261 THR A CA 1
ATOM 1826 C C . THR A 1 261 ? 3.345 -13.796 -5.800 1.00 96.19 261 THR A C 1
ATOM 1828 O O . THR A 1 261 ? 2.170 -13.753 -5.441 1.00 96.19 261 THR A O 1
ATOM 1831 N N . ALA A 1 262 ? 4.143 -14.807 -5.461 1.00 94.44 262 ALA A N 1
ATOM 1832 C CA . ALA A 1 262 ? 3.748 -15.910 -4.584 1.00 94.44 262 ALA A CA 1
ATOM 1833 C C . ALA A 1 262 ? 4.086 -15.649 -3.100 1.00 94.44 262 ALA A C 1
ATOM 1835 O O . ALA A 1 262 ? 4.103 -16.588 -2.305 1.00 94.44 262 ALA A O 1
ATOM 1836 N N . GLY A 1 263 ? 4.428 -14.407 -2.743 1.00 96.25 263 GLY A N 1
ATOM 1837 C CA . GLY A 1 263 ? 4.777 -14.011 -1.383 1.00 96.25 263 GLY A CA 1
ATOM 1838 C C . GLY A 1 263 ? 4.319 -12.595 -1.037 1.00 96.25 263 GLY A C 1
ATOM 1839 O O . GLY A 1 263 ? 3.743 -11.878 -1.857 1.00 96.25 263 GLY A O 1
ATOM 1840 N N . ASN A 1 264 ? 4.574 -12.199 0.209 1.00 97.06 264 ASN A N 1
ATOM 1841 C CA . ASN A 1 264 ? 4.225 -10.873 0.714 1.00 97.06 264 ASN A CA 1
ATOM 1842 C C . ASN A 1 264 ? 5.067 -9.780 0.042 1.00 97.06 264 ASN A C 1
ATOM 1844 O O . ASN A 1 264 ? 6.272 -9.953 -0.142 1.00 97.06 264 ASN A O 1
ATOM 1848 N N . THR A 1 265 ? 4.442 -8.640 -0.248 1.00 98.19 265 THR A N 1
ATOM 1849 C CA . THR A 1 265 ? 5.101 -7.478 -0.863 1.00 98.19 265 THR A CA 1
ATOM 1850 C C . THR A 1 265 ? 5.587 -6.504 0.208 1.00 98.19 265 THR A C 1
ATOM 1852 O O . THR A 1 265 ? 4.811 -6.085 1.073 1.00 98.19 265 THR A O 1
ATOM 1855 N N . ASP A 1 266 ? 6.847 -6.083 0.113 1.00 96.69 266 ASP A N 1
ATOM 1856 C CA . ASP A 1 266 ? 7.409 -5.018 0.944 1.00 96.69 266 ASP A CA 1
ATOM 1857 C C . ASP A 1 266 ? 7.164 -3.645 0.299 1.00 96.69 266 ASP A C 1
ATOM 1859 O O . ASP A 1 266 ? 7.716 -3.317 -0.752 1.00 96.69 266 ASP A O 1
ATOM 1863 N N . ILE A 1 267 ? 6.330 -2.823 0.939 1.00 95.06 267 ILE A N 1
ATOM 1864 C CA . ILE A 1 267 ? 5.981 -1.479 0.453 1.00 95.06 267 ILE A CA 1
ATOM 1865 C C . ILE A 1 267 ? 7.039 -0.431 0.846 1.00 95.06 267 ILE A C 1
ATOM 1867 O O . ILE A 1 267 ? 6.960 0.715 0.402 1.00 95.06 267 ILE A O 1
ATOM 1871 N N . ASN A 1 268 ? 8.057 -0.796 1.637 1.00 93.38 268 ASN A N 1
ATOM 1872 C CA . ASN A 1 268 ? 9.186 0.061 2.025 1.00 93.38 268 ASN A CA 1
ATOM 1873 C C . ASN A 1 268 ? 8.757 1.407 2.665 1.00 93.38 268 ASN A C 1
ATOM 1875 O O . ASN A 1 268 ? 9.433 2.427 2.534 1.00 93.38 268 ASN A O 1
ATOM 1879 N N . ASN A 1 269 ? 7.591 1.433 3.324 1.00 95.00 269 ASN A N 1
ATOM 1880 C CA . ASN A 1 269 ? 6.889 2.632 3.800 1.00 95.00 269 ASN A CA 1
ATOM 1881 C C . ASN A 1 269 ? 6.784 3.755 2.743 1.00 95.00 269 ASN A C 1
ATOM 1883 O O . ASN A 1 269 ? 6.827 4.942 3.078 1.00 95.00 269 ASN A O 1
ATOM 1887 N N . ALA A 1 270 ? 6.640 3.391 1.463 1.00 96.88 270 ALA A N 1
ATOM 1888 C CA . ALA A 1 270 ? 6.522 4.340 0.365 1.00 96.88 270 ALA A CA 1
ATOM 1889 C C . ALA A 1 270 ? 5.364 5.328 0.578 1.00 96.88 270 ALA A C 1
ATOM 1891 O O . ALA A 1 270 ? 4.269 4.978 1.030 1.00 96.88 270 ALA A O 1
ATOM 1892 N N . LYS A 1 271 ? 5.597 6.589 0.210 1.00 97.31 271 LYS A N 1
ATOM 1893 C CA . LYS A 1 271 ? 4.595 7.648 0.288 1.00 97.31 271 LYS A CA 1
ATOM 1894 C C . LYS A 1 271 ? 3.536 7.446 -0.793 1.00 97.31 271 LYS A C 1
ATOM 1896 O O . LYS A 1 271 ? 3.862 7.459 -1.977 1.00 97.31 271 LYS A O 1
ATOM 1901 N N . PHE A 1 272 ? 2.273 7.345 -0.395 1.00 98.12 272 PHE A N 1
ATOM 1902 C CA . PHE A 1 272 ? 1.157 7.295 -1.336 1.00 98.12 272 PHE A CA 1
ATOM 1903 C C . PHE A 1 272 ? 0.739 8.694 -1.802 1.00 98.12 272 PHE A C 1
ATOM 1905 O O . PHE A 1 272 ? 0.607 9.620 -0.992 1.00 98.12 272 PHE A O 1
ATOM 1912 N N . GLN A 1 273 ? 0.507 8.815 -3.106 1.00 97.69 273 GLN A N 1
ATOM 1913 C CA . GLN A 1 273 ? -0.050 9.985 -3.774 1.00 97.69 273 GLN A CA 1
ATOM 1914 C C . GLN A 1 273 ? -1.263 9.592 -4.628 1.00 97.69 273 GLN A C 1
ATOM 1916 O O . GLN A 1 273 ? -1.351 8.467 -5.126 1.00 97.69 273 GLN A O 1
ATOM 1921 N N . LEU A 1 274 ? -2.185 10.535 -4.806 1.00 96.50 274 LEU A N 1
ATOM 1922 C CA . LEU A 1 274 ? -3.302 10.450 -5.742 1.00 96.50 274 LEU A CA 1
ATOM 1923 C C . LEU A 1 274 ? -3.272 11.664 -6.667 1.00 96.50 274 LEU A C 1
ATOM 1925 O O . LEU A 1 274 ? -3.302 12.795 -6.177 1.00 96.50 274 LEU A O 1
ATOM 1929 N N . ASN A 1 275 ? -3.255 11.454 -7.985 1.00 94.75 275 ASN A N 1
ATOM 1930 C CA . ASN A 1 275 ? -3.153 12.545 -8.963 1.00 94.75 275 ASN A CA 1
ATOM 1931 C C . ASN A 1 275 ? -1.967 13.499 -8.661 1.00 94.75 275 ASN A C 1
ATOM 1933 O O . ASN A 1 275 ? -2.094 14.720 -8.762 1.00 94.75 275 ASN A O 1
ATOM 1937 N N . GLY A 1 276 ? -0.834 12.941 -8.210 1.00 95.19 276 GLY A N 1
ATOM 1938 C CA . GLY A 1 276 ? 0.373 13.667 -7.788 1.00 95.19 276 GLY A CA 1
ATOM 1939 C C . GLY A 1 276 ? 0.303 14.377 -6.423 1.00 95.19 276 GLY A C 1
ATOM 1940 O O . GLY A 1 276 ? 1.288 14.990 -6.010 1.00 95.19 276 GLY A O 1
ATOM 1941 N N . ILE A 1 277 ? -0.825 14.306 -5.708 1.00 96.81 277 ILE A N 1
ATOM 1942 C CA . ILE A 1 277 ? -1.044 14.959 -4.406 1.00 96.81 277 ILE A CA 1
ATOM 1943 C C . ILE A 1 277 ? -0.819 13.950 -3.271 1.00 96.81 277 ILE A C 1
ATOM 1945 O O . ILE A 1 277 ? -1.352 12.842 -3.304 1.00 96.81 277 ILE A O 1
ATOM 1949 N N . ASP A 1 278 ? -0.057 14.336 -2.246 1.00 97.44 278 ASP A N 1
ATOM 1950 C CA . ASP A 1 278 ? 0.227 13.506 -1.066 1.00 97.44 278 ASP A CA 1
ATOM 1951 C C . ASP A 1 278 ? -1.046 13.129 -0.302 1.00 97.44 278 ASP A C 1
ATOM 1953 O O . ASP A 1 278 ? -1.858 13.992 0.028 1.00 97.44 278 ASP A O 1
ATOM 1957 N N . TYR A 1 279 ? -1.201 11.842 0.026 1.00 97.50 279 TYR A N 1
ATOM 1958 C CA . TYR A 1 279 ? -2.382 11.378 0.749 1.00 97.50 279 TYR A CA 1
ATOM 1959 C C . TYR A 1 279 ? -2.404 11.830 2.223 1.00 97.50 279 TYR A C 1
ATOM 1961 O O . TYR A 1 279 ? -1.485 11.519 2.999 1.00 97.50 279 TYR A O 1
ATOM 1969 N N . ASP A 1 280 ? -3.506 12.479 2.603 1.00 96.38 280 ASP A N 1
ATOM 1970 C CA . ASP A 1 280 ? -3.909 12.889 3.954 1.00 96.38 280 ASP A CA 1
ATOM 1971 C C . ASP A 1 280 ? -5.405 12.543 4.170 1.00 96.38 280 ASP A C 1
ATOM 1973 O O . ASP A 1 280 ? -6.257 13.031 3.422 1.00 96.38 280 ASP A O 1
ATOM 1977 N N . PRO A 1 281 ? -5.782 11.748 5.192 1.00 95.75 281 PRO A N 1
ATOM 1978 C CA . PRO A 1 281 ? -7.184 11.405 5.463 1.00 95.75 281 PRO A CA 1
ATOM 1979 C C . PRO A 1 281 ? -8.066 12.613 5.849 1.00 95.75 281 PRO A C 1
ATOM 1981 O O . PRO A 1 281 ? -9.289 12.490 5.934 1.00 95.75 281 PRO A O 1
ATOM 1984 N N . SER A 1 282 ? -7.479 13.787 6.084 1.00 94.25 282 SER A N 1
ATOM 1985 C CA . SER A 1 282 ? -8.181 15.055 6.321 1.00 94.25 282 SER A CA 1
ATOM 1986 C C . SER A 1 282 ? -8.628 15.754 5.032 1.00 94.25 282 SER A C 1
ATOM 1988 O O . SER A 1 282 ? -9.465 16.650 5.107 1.00 94.25 282 SER A O 1
ATOM 1990 N N . ASN A 1 283 ? -8.103 15.350 3.871 1.00 94.50 283 ASN A N 1
ATOM 1991 C CA . ASN A 1 283 ? -8.518 15.834 2.557 1.00 94.50 283 ASN A CA 1
ATOM 1992 C C . ASN A 1 283 ? -9.373 14.772 1.844 1.00 94.50 283 ASN A C 1
ATOM 1994 O O . ASN A 1 283 ? -9.052 13.585 1.881 1.00 94.50 283 ASN A O 1
ATOM 1998 N N . ASP A 1 284 ? -10.441 15.208 1.177 1.00 92.38 284 ASP A N 1
ATOM 1999 C CA . ASP A 1 284 ? -11.332 14.359 0.373 1.00 92.38 284 ASP A CA 1
ATOM 2000 C C . ASP A 1 284 ? -11.150 14.547 -1.140 1.00 92.38 284 ASP A C 1
ATOM 2002 O O . ASP A 1 284 ? -11.555 13.681 -1.911 1.00 92.38 284 ASP A O 1
ATOM 2006 N N . SER A 1 285 ? -10.501 15.633 -1.576 1.00 94.38 285 SER A N 1
ATOM 2007 C CA . SER A 1 285 ? -10.382 16.007 -2.988 1.00 94.38 285 SER A CA 1
ATOM 2008 C C . SER A 1 285 ? -8.954 15.852 -3.507 1.00 94.38 285 SER A C 1
ATOM 2010 O O . SER A 1 285 ? -8.036 16.562 -3.091 1.00 94.38 285 SER A O 1
ATOM 2012 N N . TYR A 1 286 ? -8.783 14.980 -4.497 1.00 93.00 286 TYR A N 1
ATOM 2013 C CA . TYR A 1 286 ? -7.508 14.671 -5.141 1.00 93.00 286 TYR A CA 1
ATOM 2014 C C . TYR A 1 286 ? -7.648 14.857 -6.652 1.00 93.00 286 TYR A C 1
ATOM 2016 O O . TYR A 1 286 ? -7.863 13.904 -7.400 1.00 93.00 286 TYR A O 1
ATOM 2024 N N . GLY A 1 287 ? -7.580 16.107 -7.116 1.00 89.62 287 GLY A N 1
ATOM 2025 C CA . GLY A 1 287 ? -7.828 16.448 -8.519 1.00 89.62 287 GLY A CA 1
ATOM 2026 C C . GLY A 1 287 ? -9.290 16.213 -8.909 1.00 89.62 287 GLY A C 1
ATOM 2027 O O . GLY A 1 287 ? -10.171 16.931 -8.448 1.00 89.62 287 GLY A O 1
ATOM 2028 N N . SER A 1 288 ? -9.546 15.224 -9.769 1.00 87.44 288 SER A N 1
ATOM 2029 C CA . SER A 1 288 ? -10.899 14.819 -10.185 1.00 87.44 288 SER A CA 1
ATOM 2030 C C . SER A 1 288 ? -11.553 13.771 -9.278 1.00 87.44 288 SER A C 1
ATOM 2032 O O . SER A 1 288 ? -12.751 13.522 -9.417 1.00 87.44 288 SER A O 1
ATOM 2034 N N . LEU A 1 289 ? -10.796 13.146 -8.370 1.00 91.50 289 LEU A N 1
ATOM 2035 C CA . LEU A 1 289 ? -11.329 12.183 -7.409 1.00 91.50 289 LEU A CA 1
ATOM 2036 C C . LEU A 1 289 ? -11.840 12.908 -6.162 1.00 91.50 289 LEU A C 1
ATOM 2038 O O . LEU A 1 289 ? -11.097 13.664 -5.537 1.00 91.50 289 LEU A O 1
ATOM 2042 N N . ASN A 1 290 ? -13.074 12.598 -5.772 1.00 94.25 290 ASN A N 1
ATOM 2043 C CA . ASN A 1 290 ? -13.612 12.879 -4.448 1.00 94.25 290 ASN A CA 1
ATOM 2044 C C . ASN A 1 290 ? -13.782 11.553 -3.695 1.00 94.25 290 ASN A C 1
ATOM 2046 O O . ASN A 1 290 ? -14.314 10.601 -4.265 1.00 94.25 290 ASN A O 1
ATOM 2050 N N . ILE A 1 291 ? -13.343 11.483 -2.440 1.00 95.50 291 ILE A N 1
ATOM 2051 C CA . ILE A 1 291 ? -13.492 10.287 -1.604 1.00 95.50 291 ILE A CA 1
ATOM 2052 C C . ILE A 1 291 ? -14.901 10.298 -0.994 1.00 95.50 291 ILE A C 1
ATOM 2054 O O . ILE A 1 291 ? -15.194 11.030 -0.053 1.00 95.50 291 ILE A O 1
ATOM 2058 N N . GLU A 1 292 ? -15.797 9.494 -1.561 1.00 95.62 292 GLU A N 1
ATOM 2059 C CA . GLU A 1 292 ? -17.200 9.417 -1.141 1.00 95.62 292 GLU A CA 1
ATOM 2060 C C . GLU A 1 292 ? -17.403 8.536 0.112 1.00 95.62 292 GLU A C 1
ATOM 2062 O O . GLU A 1 292 ? -16.733 7.519 0.303 1.00 95.62 292 GLU A O 1
ATOM 2067 N N . GLU A 1 293 ? -18.379 8.888 0.956 1.00 96.12 293 GLU A N 1
ATOM 2068 C CA . GLU A 1 293 ? -18.782 8.091 2.125 1.00 96.12 293 GLU A CA 1
ATOM 2069 C C . GLU A 1 293 ? -19.215 6.663 1.737 1.00 96.12 293 GLU A C 1
ATOM 2071 O O . GLU A 1 293 ? -19.870 6.438 0.717 1.00 96.12 293 GLU A O 1
ATOM 2076 N N . GLY A 1 294 ? -18.810 5.673 2.538 1.00 95.75 294 GLY A N 1
ATOM 2077 C CA . GLY A 1 294 ? -19.072 4.253 2.295 1.00 95.75 294 GLY A CA 1
ATOM 2078 C C . GLY A 1 294 ? -18.354 3.632 1.086 1.00 95.75 294 GLY A C 1
ATOM 2079 O O . GLY A 1 294 ? -18.460 2.417 0.901 1.00 95.75 294 GLY A O 1
ATOM 2080 N N . LYS A 1 295 ? -17.627 4.409 0.266 1.00 96.00 295 LYS A N 1
ATOM 2081 C CA . LYS A 1 295 ? -16.860 3.898 -0.881 1.00 96.00 295 LYS A CA 1
ATOM 2082 C C . LYS A 1 295 ? -15.457 3.449 -0.493 1.00 96.00 295 LYS A C 1
ATOM 2084 O O . LYS A 1 295 ? -14.829 4.005 0.406 1.00 96.00 295 LYS A O 1
ATOM 2089 N N . GLU A 1 296 ? -14.964 2.481 -1.256 1.00 96.50 296 GLU A N 1
ATOM 2090 C CA . GLU A 1 296 ? -13.576 2.025 -1.282 1.00 96.50 296 GLU A CA 1
ATOM 2091 C C . GLU A 1 296 ? -12.995 2.254 -2.682 1.00 96.50 296 GLU A C 1
ATOM 2093 O O . GLU A 1 296 ? -13.717 2.235 -3.678 1.00 96.50 296 GLU A O 1
ATOM 2098 N N . TYR A 1 297 ? -11.681 2.435 -2.752 1.00 95.69 297 TYR A N 1
ATOM 2099 C CA . TYR A 1 297 ? -10.903 2.608 -3.971 1.00 95.69 297 TYR A CA 1
ATOM 2100 C C . TYR A 1 297 ? -9.632 1.760 -3.838 1.00 95.69 297 TYR A C 1
ATOM 2102 O O . TYR A 1 297 ? -8.687 2.133 -3.136 1.00 95.69 297 TYR A O 1
ATOM 2110 N N . HIS A 1 298 ? -9.615 0.584 -4.467 1.00 96.25 298 HIS A N 1
ATOM 2111 C CA . HIS A 1 298 ? -8.514 -0.370 -4.339 1.00 96.25 298 HIS A CA 1
ATOM 2112 C C . HIS A 1 298 ? -7.326 0.064 -5.205 1.00 96.25 298 HIS A C 1
ATOM 2114 O O . HIS A 1 298 ? -7.418 0.125 -6.434 1.00 96.25 298 HIS A O 1
ATOM 2120 N N . LEU A 1 299 ? -6.193 0.352 -4.562 1.00 97.38 299 LEU A N 1
ATOM 2121 C CA . LEU A 1 299 ? -4.984 0.822 -5.239 1.00 97.38 299 LEU A CA 1
ATOM 2122 C C . LEU A 1 299 ? -4.114 -0.358 -5.672 1.00 97.38 299 LEU A C 1
ATOM 2124 O O . LEU A 1 299 ? -3.766 -0.477 -6.846 1.00 97.38 299 LEU A O 1
ATOM 2128 N N . ILE A 1 300 ? -3.811 -1.249 -4.724 1.00 97.81 300 ILE A N 1
ATOM 2129 C CA . ILE A 1 300 ? -2.955 -2.423 -4.924 1.00 97.81 300 ILE A CA 1
ATOM 2130 C C . ILE A 1 300 ? -3.688 -3.662 -4.413 1.00 97.81 300 ILE A C 1
ATOM 2132 O O . ILE A 1 300 ? -4.253 -3.640 -3.318 1.00 97.81 300 ILE A O 1
ATOM 2136 N N . ARG A 1 301 ? -3.660 -4.754 -5.180 1.00 96.94 301 ARG A N 1
ATOM 2137 C CA . ARG A 1 301 ? -4.059 -6.102 -4.746 1.00 96.94 301 ARG A CA 1
ATOM 2138 C C . ARG A 1 301 ? -2.856 -7.038 -4.842 1.00 96.94 301 ARG A C 1
ATOM 2140 O O . ARG A 1 301 ? -2.148 -6.996 -5.840 1.00 96.94 301 ARG A O 1
ATOM 2147 N N . ASN A 1 302 ? -2.651 -7.887 -3.841 1.00 97.38 302 ASN A N 1
ATOM 2148 C CA . ASN A 1 302 ? -1.754 -9.039 -3.900 1.00 97.38 302 ASN A CA 1
ATOM 2149 C C . ASN A 1 302 ? -2.551 -10.267 -3.427 1.00 97.38 302 ASN A C 1
ATOM 2151 O O . ASN A 1 302 ? -2.698 -10.518 -2.234 1.00 97.38 302 ASN A O 1
ATOM 2155 N N . ALA A 1 303 ? -3.193 -10.967 -4.364 1.00 96.00 303 ALA A N 1
ATOM 2156 C CA . ALA A 1 303 ? -4.162 -12.006 -4.026 1.00 96.00 303 ALA A CA 1
ATOM 2157 C C . ALA A 1 303 ? -3.478 -13.243 -3.413 1.00 96.00 303 ALA A C 1
ATOM 2159 O O . ALA A 1 303 ? -2.636 -13.872 -4.045 1.00 96.00 303 ALA A O 1
ATOM 2160 N N . GLY A 1 304 ? -3.890 -13.611 -2.199 1.00 96.06 304 GLY A N 1
ATOM 2161 C CA . GLY A 1 304 ? -3.322 -14.719 -1.423 1.00 96.06 304 GLY A CA 1
ATOM 2162 C C . GLY A 1 304 ? -2.145 -14.351 -0.509 1.00 96.06 304 GLY A C 1
ATOM 2163 O O . GLY A 1 304 ? -1.749 -15.196 0.288 1.00 96.06 304 GLY A O 1
ATOM 2164 N N . ASN A 1 305 ? -1.630 -13.118 -0.567 1.00 97.50 305 ASN A N 1
ATOM 2165 C CA . ASN A 1 305 ? -0.495 -12.650 0.240 1.00 97.50 305 ASN A CA 1
ATOM 2166 C C . ASN A 1 305 ? -0.808 -11.303 0.920 1.00 97.50 305 ASN A C 1
ATOM 2168 O O . ASN A 1 305 ? -1.859 -10.714 0.682 1.00 97.50 305 ASN A O 1
ATOM 2172 N N . THR A 1 306 ? 0.100 -10.793 1.755 1.00 96.75 306 THR A N 1
ATOM 2173 C CA . THR A 1 306 ? -0.086 -9.530 2.497 1.00 96.75 306 THR A CA 1
ATOM 2174 C C . THR A 1 306 ? 1.023 -8.505 2.231 1.00 96.75 306 THR A C 1
ATOM 2176 O O . THR A 1 306 ? 1.970 -8.761 1.482 1.00 96.75 306 THR A O 1
ATOM 2179 N N . PHE A 1 307 ? 0.907 -7.317 2.837 1.00 97.69 307 PHE A N 1
ATOM 2180 C CA . PHE A 1 307 ? 1.878 -6.223 2.704 1.00 97.69 307 PHE A CA 1
ATOM 2181 C C . PHE A 1 307 ? 2.654 -5.954 4.001 1.00 97.69 307 PHE A C 1
ATOM 2183 O O . PHE A 1 307 ? 2.054 -5.716 5.056 1.00 97.69 307 PHE A O 1
ATOM 2190 N N . THR A 1 308 ? 3.983 -5.899 3.911 1.00 97.19 308 THR A N 1
ATOM 2191 C CA . THR A 1 308 ? 4.881 -5.475 5.000 1.00 97.19 308 THR A CA 1
ATOM 2192 C C . THR A 1 308 ? 5.344 -4.026 4.812 1.00 97.19 308 THR A C 1
ATOM 2194 O O . THR A 1 308 ? 5.184 -3.444 3.739 1.00 97.19 308 THR A O 1
ATOM 2197 N N . ASN A 1 309 ? 5.865 -3.419 5.889 1.00 96.56 309 ASN A N 1
ATOM 2198 C CA . ASN A 1 309 ? 6.331 -2.023 5.923 1.00 96.56 309 ASN A CA 1
ATOM 2199 C C . ASN A 1 309 ? 5.323 -1.042 5.298 1.00 96.56 309 ASN A C 1
ATOM 2201 O O . ASN A 1 309 ? 5.649 -0.238 4.428 1.00 96.56 309 ASN A O 1
ATOM 2205 N N . PHE A 1 310 ? 4.072 -1.141 5.744 1.00 96.44 310 PHE A N 1
ATOM 2206 C CA . PHE A 1 310 ? 2.990 -0.246 5.363 1.00 96.44 310 PHE A CA 1
ATOM 2207 C C . PHE A 1 310 ? 2.370 0.350 6.624 1.00 96.44 310 PHE A C 1
ATOM 2209 O O . PHE A 1 310 ? 1.854 -0.381 7.474 1.00 96.44 310 PHE A O 1
ATOM 2216 N N . THR A 1 311 ? 2.412 1.677 6.711 1.00 94.25 311 THR A N 1
ATOM 2217 C CA . THR A 1 311 ? 1.803 2.462 7.786 1.00 94.25 311 THR A CA 1
ATOM 2218 C C . THR A 1 311 ? 0.466 3.009 7.293 1.00 94.25 311 THR A C 1
ATOM 2220 O O . THR A 1 311 ? 0.437 3.771 6.325 1.00 94.25 311 THR A O 1
ATOM 2223 N N . GLU A 1 312 ? -0.641 2.629 7.939 1.00 95.38 312 GLU A N 1
ATOM 2224 C CA . GLU A 1 312 ? -1.960 3.183 7.606 1.00 95.38 312 GLU A CA 1
ATOM 2225 C C . GLU A 1 312 ? -1.993 4.702 7.834 1.00 95.38 312 GLU A C 1
ATOM 2227 O O . GLU A 1 312 ? -1.433 5.220 8.800 1.00 95.38 312 GLU A O 1
ATOM 2232 N N . LYS A 1 313 ? -2.714 5.419 6.968 1.00 96.12 313 LYS A N 1
ATOM 2233 C CA . LYS A 1 313 ? -3.053 6.833 7.157 1.00 96.12 313 LYS A CA 1
ATOM 2234 C C . LYS A 1 313 ? -4.567 6.956 7.231 1.00 96.12 313 LYS A C 1
ATOM 2236 O O . LYS A 1 313 ? -5.222 7.215 6.222 1.00 96.12 313 LYS A O 1
ATOM 2241 N N . ALA A 1 314 ? -5.121 6.748 8.419 1.00 96.25 314 ALA A N 1
ATOM 2242 C CA . ALA A 1 314 ? -6.559 6.780 8.653 1.00 96.25 314 ALA A CA 1
ATOM 2243 C C . ALA A 1 314 ? -6.951 7.737 9.779 1.00 96.25 314 ALA A C 1
ATOM 2245 O O . ALA A 1 314 ? -6.137 8.111 10.623 1.00 96.25 314 ALA A O 1
ATOM 2246 N N . LYS A 1 315 ? -8.218 8.147 9.744 1.00 95.62 315 LYS A N 1
ATOM 2247 C CA . LYS A 1 315 ? -8.840 9.084 10.668 1.00 95.62 315 LYS A CA 1
ATOM 2248 C C . LYS A 1 315 ? -10.203 8.558 11.113 1.00 95.62 315 LYS A C 1
ATOM 2250 O O . LYS A 1 315 ? -11.027 8.177 10.280 1.00 95.62 315 LYS A O 1
ATOM 2255 N N . GLN A 1 316 ? -10.438 8.607 12.417 1.00 96.62 316 GLN A N 1
ATOM 2256 C CA . GLN A 1 316 ? -11.727 8.400 13.062 1.00 96.62 316 GLN A CA 1
ATOM 2257 C C . GLN A 1 316 ? -12.729 9.482 12.639 1.00 96.62 316 GLN A C 1
ATOM 2259 O O . GLN A 1 316 ? -12.412 10.673 12.644 1.00 96.62 316 GLN A O 1
ATOM 2264 N N . THR A 1 317 ? -13.947 9.076 12.275 1.00 97.00 317 THR A N 1
ATOM 2265 C CA . THR A 1 317 ? -15.022 10.000 11.865 1.00 97.00 317 THR A CA 1
ATOM 2266 C C . THR A 1 317 ? -16.164 10.102 12.880 1.00 97.00 317 THR A C 1
ATOM 2268 O O . THR A 1 317 ? -16.897 11.088 12.861 1.00 97.00 317 THR A O 1
ATOM 2271 N N . THR A 1 318 ? -16.271 9.160 13.825 1.00 97.12 318 THR A N 1
ATOM 2272 C CA . THR A 1 318 ? -17.207 9.202 14.966 1.00 97.12 318 THR A CA 1
ATOM 2273 C C . THR A 1 318 ? -16.507 8.803 16.259 1.00 97.12 318 THR A C 1
ATOM 2275 O O . THR A 1 318 ? -15.701 7.879 16.237 1.00 97.12 318 THR A O 1
ATOM 2278 N N . GLN A 1 319 ? -16.872 9.401 17.397 1.00 97.12 319 GLN A N 1
ATOM 2279 C CA . GLN A 1 319 ? -16.318 9.059 18.721 1.00 97.12 319 GLN A CA 1
ATOM 2280 C C . GLN A 1 319 ? -16.630 7.627 19.210 1.00 97.12 319 GLN A C 1
ATOM 2282 O O . GLN A 1 319 ? -16.097 7.208 20.235 1.00 97.12 319 GLN A O 1
ATOM 2287 N N . GLU A 1 320 ? -17.508 6.889 18.520 1.00 97.38 320 GLU A N 1
ATOM 2288 C CA . GLU A 1 320 ? -17.910 5.533 18.902 1.00 97.38 320 GLU A CA 1
ATOM 2289 C C . GLU A 1 320 ? -16.912 4.452 18.453 1.00 97.38 320 GLU A C 1
ATOM 2291 O O . GLU A 1 320 ? -16.519 4.383 17.287 1.00 97.38 320 GLU A O 1
ATOM 2296 N N . PHE A 1 321 ? -16.596 3.563 19.392 1.00 98.19 321 PHE A N 1
ATOM 2297 C CA . PHE A 1 321 ? -15.961 2.263 19.206 1.00 98.19 321 PHE A CA 1
ATOM 2298 C C . PHE A 1 321 ? -16.976 1.192 19.623 1.00 98.19 321 PHE A C 1
ATOM 2300 O O . PHE A 1 321 ? -17.697 1.379 20.604 1.00 98.19 321 PHE A O 1
ATOM 2307 N N . THR A 1 322 ? -17.059 0.074 18.905 1.00 97.12 322 THR A N 1
ATOM 2308 C CA . THR A 1 322 ? -18.008 -1.010 19.210 1.00 97.12 322 THR A CA 1
ATOM 2309 C C . THR A 1 322 ? -17.264 -2.327 19.366 1.00 97.12 322 THR A C 1
ATOM 2311 O O . THR A 1 322 ? -16.849 -2.923 18.379 1.00 97.12 322 THR A O 1
ATOM 2314 N N . LEU A 1 323 ? -17.072 -2.786 20.601 1.00 96.75 323 LEU A N 1
ATOM 2315 C CA . LEU A 1 323 ? -16.345 -4.017 20.911 1.00 96.75 323 LEU A CA 1
ATOM 2316 C C . LEU A 1 323 ? -17.248 -5.219 20.621 1.00 96.75 323 LEU A C 1
ATOM 2318 O O . LEU A 1 323 ? -18.310 -5.366 21.225 1.00 96.75 323 LEU A O 1
ATOM 2322 N N . LYS A 1 324 ? -16.819 -6.067 19.682 1.00 90.12 324 LYS A N 1
ATOM 2323 C CA . LYS A 1 324 ? -17.606 -7.192 19.152 1.00 90.12 324 LYS A CA 1
ATOM 2324 C C . LYS A 1 324 ? -17.313 -8.514 19.858 1.00 90.12 324 LYS A C 1
ATOM 2326 O O . LYS A 1 324 ? -18.176 -9.381 19.891 1.00 90.12 324 LYS A O 1
ATOM 2331 N N . ASN A 1 325 ? -16.090 -8.678 20.358 1.00 92.75 325 ASN A N 1
ATOM 2332 C CA . ASN A 1 325 ? -15.591 -9.828 21.118 1.00 92.75 325 ASN A CA 1
ATOM 2333 C C . ASN A 1 325 ? -14.233 -9.453 21.752 1.00 92.75 325 ASN A C 1
ATOM 2335 O O . ASN A 1 325 ? -13.785 -8.312 21.638 1.00 92.75 325 ASN A O 1
ATOM 2339 N N . SER A 1 326 ? -13.547 -10.419 22.369 1.00 94.56 326 SER A N 1
ATOM 2340 C CA . SER A 1 326 ? -12.241 -10.235 23.024 1.00 94.56 326 SER A CA 1
ATOM 2341 C C . SER A 1 326 ? -11.066 -9.840 22.112 1.00 94.56 326 SER A C 1
ATOM 2343 O O . SER A 1 326 ? -9.966 -9.620 22.609 1.00 94.56 326 SER A O 1
ATOM 2345 N N . THR A 1 327 ? -11.250 -9.819 20.789 1.00 94.69 327 THR A N 1
ATOM 2346 C CA . THR A 1 327 ? -10.176 -9.616 19.797 1.00 94.69 327 THR A CA 1
ATOM 2347 C C . THR A 1 327 ? -10.462 -8.541 18.754 1.00 94.69 327 THR A C 1
ATOM 2349 O O . THR A 1 327 ? -9.522 -8.107 18.094 1.00 94.69 327 THR A O 1
ATOM 2352 N N . THR A 1 328 ? -11.709 -8.084 18.591 1.00 94.50 328 THR A N 1
ATOM 2353 C CA . THR A 1 328 ? -12.076 -7.129 17.529 1.00 94.50 328 THR A CA 1
ATOM 2354 C C . THR A 1 328 ? -13.075 -6.064 17.971 1.00 94.50 328 THR A C 1
ATOM 2356 O O . THR A 1 328 ? -14.040 -6.359 18.683 1.00 94.50 328 THR A O 1
ATOM 2359 N N . TYR A 1 329 ? -12.909 -4.855 17.437 1.00 96.06 329 TYR A N 1
ATOM 2360 C CA . TYR A 1 329 ? -13.848 -3.740 17.557 1.00 96.06 329 TYR A CA 1
ATOM 2361 C C . TYR A 1 329 ? -14.165 -3.123 16.190 1.00 96.06 329 TYR A C 1
ATOM 2363 O O . TYR A 1 329 ? -13.331 -3.141 15.291 1.00 96.06 329 TYR A O 1
ATOM 2371 N N . ASP A 1 330 ? -15.349 -2.536 16.046 1.00 96.75 330 ASP A N 1
ATOM 2372 C CA . ASP A 1 330 ? -15.716 -1.712 14.895 1.00 96.75 330 ASP A CA 1
ATOM 2373 C C . ASP A 1 330 ? -15.560 -0.219 15.223 1.00 96.75 330 ASP A C 1
ATOM 2375 O O . ASP A 1 330 ? -15.886 0.232 16.325 1.00 96.75 330 ASP A O 1
ATOM 2379 N N . ILE A 1 331 ? -15.095 0.558 14.247 1.00 97.12 331 ILE A N 1
ATOM 2380 C CA . ILE A 1 331 ? -14.937 2.018 14.316 1.00 97.12 331 ILE A CA 1
ATOM 2381 C C . ILE A 1 331 ? -15.257 2.637 12.947 1.00 97.12 331 ILE A C 1
ATOM 2383 O O . ILE A 1 331 ? -14.938 2.062 11.906 1.00 97.12 331 ILE A O 1
ATOM 2387 N N . MET A 1 332 ? -15.878 3.821 12.916 1.00 97.62 332 MET A N 1
ATOM 2388 C CA . MET A 1 332 ? -16.024 4.581 11.669 1.00 97.62 332 MET A CA 1
ATOM 2389 C C . MET A 1 332 ? -14.688 5.238 11.299 1.00 97.62 332 MET A C 1
ATOM 2391 O O . MET A 1 332 ? -14.223 6.159 11.979 1.00 97.62 332 MET A O 1
ATOM 2395 N N . LEU A 1 333 ? -14.073 4.759 10.217 1.00 96.81 333 LEU A N 1
ATOM 2396 C CA . LEU A 1 333 ? -12.792 5.243 9.704 1.00 96.81 333 LEU A CA 1
ATOM 2397 C C . LEU A 1 333 ? -12.940 5.749 8.272 1.00 96.81 333 LEU A C 1
ATOM 2399 O O . LEU A 1 333 ? -13.669 5.170 7.470 1.00 96.81 333 LEU A O 1
ATOM 2403 N N . LYS A 1 334 ? -12.162 6.773 7.926 1.00 96.81 334 LYS A N 1
ATOM 2404 C CA . LYS A 1 334 ? -11.767 7.091 6.546 1.00 96.81 334 LYS A CA 1
ATOM 2405 C C . LYS A 1 334 ? -10.246 7.016 6.449 1.00 96.81 334 LYS A C 1
ATOM 2407 O O . LYS A 1 334 ? -9.568 7.327 7.429 1.00 96.81 334 LYS A O 1
ATOM 2412 N N . GLY A 1 335 ? -9.679 6.630 5.312 1.00 97.38 335 GLY A N 1
ATOM 2413 C CA . GLY A 1 335 ? -8.221 6.535 5.222 1.00 97.38 335 GLY A CA 1
ATOM 2414 C C . GLY A 1 335 ? -7.661 5.668 4.111 1.00 97.38 335 GLY A C 1
ATOM 2415 O O . GLY A 1 335 ? -8.389 4.948 3.437 1.00 97.38 335 GLY A O 1
ATOM 2416 N N . LEU A 1 336 ? -6.335 5.712 4.001 1.00 98.00 336 LEU A N 1
ATOM 2417 C CA . LEU A 1 336 ? -5.500 4.743 3.301 1.00 98.00 336 LEU A CA 1
ATOM 2418 C C . LEU A 1 336 ? -5.170 3.608 4.280 1.00 98.00 336 LEU A C 1
ATOM 2420 O O . LEU A 1 336 ? -4.451 3.823 5.261 1.00 98.00 336 LEU A O 1
ATOM 2424 N N . ILE A 1 337 ? -5.716 2.422 4.025 1.00 97.31 337 ILE A N 1
ATOM 2425 C CA . ILE A 1 337 ? -5.725 1.283 4.951 1.00 97.31 337 ILE A CA 1
ATOM 2426 C C . ILE A 1 337 ? -5.421 -0.035 4.229 1.00 97.31 337 ILE A C 1
ATOM 2428 O O . ILE A 1 337 ? -5.424 -0.091 2.994 1.00 97.31 337 ILE A O 1
ATOM 2432 N N . LYS A 1 338 ? -5.196 -1.107 4.997 1.00 95.88 338 LYS A N 1
ATOM 2433 C CA . LYS A 1 338 ? -5.340 -2.466 4.458 1.00 95.88 338 LYS A CA 1
ATOM 2434 C C . LYS A 1 338 ? -6.809 -2.897 4.481 1.00 95.88 338 LYS A C 1
ATOM 2436 O O . LYS A 1 338 ? -7.567 -2.472 5.353 1.00 95.88 338 LYS A O 1
ATOM 2441 N N . SER A 1 339 ? -7.206 -3.744 3.535 1.00 94.69 339 SER A N 1
ATOM 2442 C CA . SER A 1 339 ? -8.464 -4.497 3.618 1.00 94.69 339 SER A CA 1
ATOM 2443 C C . SER A 1 339 ? -8.441 -5.491 4.785 1.00 94.69 339 SER A C 1
ATOM 2445 O O . SER A 1 339 ? -7.379 -5.860 5.275 1.00 94.69 339 SER A O 1
ATOM 2447 N N . SER A 1 340 ? -9.611 -5.979 5.202 1.00 89.56 340 SER A N 1
ATOM 2448 C CA . SER A 1 340 ? -9.747 -6.946 6.306 1.00 89.56 340 SER A CA 1
ATOM 2449 C C . SER A 1 340 ? -9.104 -8.318 6.053 1.00 89.56 340 SER A C 1
ATOM 2451 O O . SER A 1 340 ? -8.897 -9.069 7.000 1.00 89.56 340 SER A O 1
ATOM 2453 N N . ASP A 1 341 ? -8.785 -8.649 4.798 1.00 92.31 341 ASP A N 1
ATOM 2454 C CA . ASP A 1 341 ? -8.009 -9.836 4.414 1.00 92.31 341 ASP A CA 1
ATOM 2455 C C . ASP A 1 341 ? -6.489 -9.569 4.322 1.00 92.31 341 ASP A C 1
ATOM 2457 O O . ASP A 1 341 ? -5.738 -10.479 3.985 1.00 92.31 341 ASP A O 1
ATOM 2461 N N . ASP A 1 342 ? -6.038 -8.335 4.584 1.00 94.25 342 ASP A N 1
ATOM 2462 C CA . ASP A 1 342 ? -4.675 -7.810 4.381 1.00 94.25 342 ASP A CA 1
ATOM 2463 C C . ASP A 1 342 ? -4.128 -7.894 2.932 1.00 94.25 342 ASP A C 1
ATOM 2465 O O . ASP A 1 342 ? -2.976 -7.523 2.684 1.00 94.25 342 ASP A O 1
ATOM 2469 N N . GLN A 1 343 ? -4.947 -8.310 1.954 1.00 96.75 343 GLN A N 1
ATOM 2470 C CA . GLN A 1 343 ? -4.535 -8.552 0.559 1.00 96.75 343 GLN A CA 1
ATOM 2471 C C . GLN A 1 343 ? -4.688 -7.333 -0.365 1.00 96.75 343 GLN A C 1
ATOM 2473 O O . GLN A 1 343 ? -4.248 -7.368 -1.518 1.00 96.75 343 GLN A O 1
ATOM 2478 N N . SER A 1 344 ? -5.321 -6.248 0.087 1.00 97.06 344 SER A N 1
ATOM 2479 C CA . SER A 1 344 ? -5.395 -4.970 -0.630 1.00 97.06 344 SER A CA 1
ATOM 2480 C C . SER A 1 344 ? -4.868 -3.809 0.203 1.00 97.06 344 SER A C 1
ATOM 2482 O O . SER A 1 344 ? -5.156 -3.712 1.392 1.00 97.06 344 SER A O 1
ATOM 2484 N N . ILE A 1 345 ? -4.202 -2.865 -0.465 1.00 98.31 345 ILE A N 1
ATOM 2485 C CA . ILE A 1 345 ? -4.080 -1.483 0.010 1.00 98.31 345 ILE A CA 1
ATOM 2486 C C . ILE A 1 345 ? -5.133 -0.660 -0.728 1.00 98.31 345 ILE A C 1
ATOM 2488 O O . ILE A 1 345 ? -5.178 -0.648 -1.965 1.00 98.31 345 ILE A O 1
ATOM 2492 N N . LEU A 1 346 ? -5.997 0.004 0.033 1.00 97.62 346 LEU A N 1
ATOM 2493 C CA . LEU A 1 346 ? -7.134 0.760 -0.481 1.00 97.62 346 LEU A CA 1
ATOM 2494 C C . LEU A 1 346 ? -7.270 2.105 0.225 1.00 97.62 346 LEU A C 1
ATOM 2496 O O . LEU A 1 346 ? -6.754 2.306 1.324 1.00 97.62 346 LEU A O 1
ATOM 2500 N N . ILE A 1 347 ? -7.999 3.014 -0.410 1.00 97.50 347 ILE A N 1
ATOM 2501 C CA . ILE A 1 347 ? -8.509 4.227 0.225 1.00 97.50 347 ILE A CA 1
ATOM 2502 C C . ILE A 1 347 ? -10.008 4.059 0.432 1.00 97.50 347 ILE A C 1
ATOM 2504 O O . ILE A 1 347 ? -10.696 3.608 -0.478 1.00 97.50 347 ILE A O 1
ATOM 2508 N N . GLN A 1 348 ? -10.524 4.455 1.590 1.00 97.31 348 GLN A N 1
ATOM 2509 C CA . GLN A 1 348 ? -11.960 4.506 1.851 1.00 97.31 348 GLN A CA 1
ATOM 2510 C C . GLN A 1 348 ? -12.408 5.875 2.363 1.00 97.31 348 GLN A C 1
ATOM 2512 O O . GLN A 1 348 ? -11.665 6.568 3.070 1.00 97.31 348 GLN A O 1
ATOM 2517 N N . GLY A 1 349 ? -13.650 6.233 2.037 1.00 97.50 349 GLY A N 1
ATOM 2518 C CA . GLY A 1 349 ? -14.380 7.278 2.749 1.00 97.50 349 GLY A CA 1
ATOM 2519 C C . GLY A 1 349 ? -14.817 6.811 4.136 1.00 97.50 349 GLY A C 1
ATOM 2520 O O . GLY A 1 349 ? -14.443 5.730 4.586 1.00 97.50 349 GLY A O 1
ATOM 2521 N N . SER A 1 350 ? -15.615 7.631 4.824 1.00 97.06 350 SER A N 1
ATOM 2522 C CA . SER A 1 350 ? -16.171 7.276 6.139 1.00 97.06 350 SER A CA 1
ATOM 2523 C C . SER A 1 350 ? -16.944 5.956 6.043 1.00 97.06 350 SER A C 1
ATOM 2525 O O . SER A 1 350 ? -17.903 5.856 5.278 1.00 97.06 350 SER A O 1
ATOM 2527 N N . LYS A 1 351 ? -16.502 4.923 6.765 1.00 96.81 351 LYS A N 1
ATOM 2528 C CA . LYS A 1 351 ? -17.097 3.583 6.724 1.00 96.81 351 LYS A CA 1
ATOM 2529 C C . LYS A 1 351 ? -16.846 2.832 8.031 1.00 96.81 351 LYS A C 1
ATOM 2531 O O . LYS A 1 351 ? -15.764 2.931 8.614 1.00 96.81 351 LYS A O 1
ATOM 2536 N N . LEU A 1 352 ? -17.832 2.050 8.474 1.00 96.62 352 LEU A N 1
ATOM 2537 C CA . LEU A 1 352 ? -17.674 1.154 9.618 1.00 96.62 352 LEU A CA 1
ATOM 2538 C C . LEU A 1 352 ? -16.638 0.079 9.274 1.00 96.62 352 LEU A C 1
ATOM 2540 O O . LEU A 1 352 ? -16.780 -0.627 8.275 1.00 96.62 352 LEU A O 1
ATOM 2544 N N . THR A 1 353 ? -15.583 0.003 10.078 1.00 96.06 353 THR A N 1
ATOM 2545 C CA . THR A 1 353 ? -14.379 -0.779 9.794 1.00 96.06 353 THR A CA 1
ATOM 2546 C C . THR A 1 353 ? -13.998 -1.588 11.023 1.00 96.06 353 THR A C 1
ATOM 2548 O O . THR A 1 353 ? -13.708 -1.015 12.073 1.00 96.06 353 THR A O 1
ATOM 2551 N N . SER A 1 354 ? -13.974 -2.911 10.881 1.00 94.81 354 SER A N 1
ATOM 2552 C CA . SER A 1 354 ? -13.519 -3.823 11.929 1.00 94.81 354 SER A CA 1
ATOM 2553 C C . SER A 1 354 ? -11.998 -3.787 12.056 1.00 94.81 354 SER A C 1
ATOM 2555 O O . SER A 1 354 ? -11.277 -3.818 11.056 1.00 94.81 354 SER A O 1
ATOM 2557 N N . ARG A 1 355 ? -11.505 -3.737 13.292 1.00 94.62 355 ARG A N 1
ATOM 2558 C CA . ARG A 1 355 ? -10.089 -3.695 13.662 1.00 94.62 355 ARG A CA 1
ATOM 2559 C C . ARG A 1 355 ? -9.798 -4.705 14.764 1.00 94.62 355 ARG A C 1
ATOM 2561 O O . ARG A 1 355 ? -10.646 -4.981 15.610 1.00 94.62 355 ARG A O 1
ATOM 2568 N N . ASN A 1 356 ? -8.582 -5.242 14.749 1.00 93.38 356 ASN A N 1
ATOM 2569 C CA . ASN A 1 356 ? -8.095 -6.136 15.793 1.00 93.38 356 ASN A CA 1
ATOM 2570 C C . ASN A 1 356 ? -7.619 -5.316 16.997 1.00 93.38 356 ASN A C 1
ATOM 2572 O O . ASN A 1 356 ? -6.949 -4.300 16.822 1.00 93.38 356 ASN A O 1
ATOM 2576 N N . ILE A 1 357 ? -7.924 -5.791 18.201 1.00 94.94 357 ILE A N 1
ATOM 2577 C CA . ILE A 1 357 ? -7.379 -5.271 19.456 1.00 94.94 357 ILE A CA 1
ATOM 2578 C C . ILE A 1 357 ? -5.926 -5.738 19.564 1.00 94.94 357 ILE A C 1
ATOM 2580 O O . ILE A 1 357 ? -5.638 -6.935 19.486 1.00 94.94 357 ILE A O 1
ATOM 2584 N N . THR A 1 358 ? -5.001 -4.801 19.743 1.00 88.88 358 THR A N 1
ATOM 2585 C CA . THR A 1 358 ? -3.580 -5.074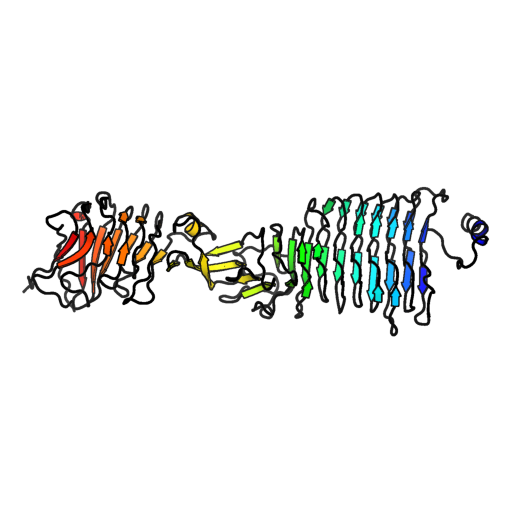 19.972 1.00 88.88 358 THR A CA 1
ATOM 2586 C C . THR A 1 358 ? -3.226 -4.866 21.447 1.00 88.88 358 THR A C 1
ATOM 2588 O O . THR A 1 358 ? -3.901 -4.137 22.159 1.00 88.88 358 THR A O 1
ATOM 2591 N N . GLY A 1 359 ? -2.204 -5.564 21.952 1.00 85.00 359 GLY A N 1
ATOM 2592 C CA . GLY A 1 359 ? -1.776 -5.459 23.359 1.00 85.00 359 GLY A CA 1
ATOM 2593 C C . GLY A 1 359 ? -2.555 -6.317 24.371 1.00 85.00 359 GLY A C 1
ATOM 2594 O O . GLY A 1 359 ? -2.014 -6.607 25.432 1.00 85.00 359 GLY A O 1
ATOM 2595 N N . GLY A 1 360 ? -3.754 -6.807 24.031 1.00 89.19 360 GLY A N 1
ATOM 2596 C CA . GLY A 1 360 ? -4.564 -7.681 24.904 1.00 89.19 360 GLY A CA 1
ATOM 2597 C C . GLY A 1 360 ? -5.542 -6.946 25.832 1.00 89.19 360 GLY A C 1
ATOM 2598 O O . GLY A 1 360 ? -6.230 -7.586 26.620 1.00 89.19 360 GLY A O 1
ATOM 2599 N N . GLU A 1 361 ? -5.629 -5.625 25.694 1.00 95.44 361 GLU A N 1
ATOM 2600 C CA . GLU A 1 361 ? -6.536 -4.714 26.393 1.00 95.44 361 GLU A CA 1
ATOM 2601 C C . GLU A 1 361 ? -7.146 -3.765 25.351 1.00 95.44 361 GLU A C 1
ATOM 2603 O O . GLU A 1 361 ? -6.457 -3.349 24.417 1.00 95.44 361 GLU A O 1
ATOM 2608 N N . PHE A 1 362 ? -8.420 -3.394 25.494 1.00 98.00 362 PHE A N 1
ATOM 2609 C CA . PHE A 1 362 ? -8.960 -2.257 24.749 1.00 98.00 362 PHE A CA 1
ATOM 2610 C C . PHE A 1 362 ? -8.717 -0.983 25.562 1.00 98.00 362 PHE A C 1
ATOM 2612 O O . PHE A 1 362 ? -9.456 -0.702 26.502 1.00 98.00 362 PHE A O 1
ATOM 2619 N N . GLY A 1 363 ? -7.674 -0.229 25.216 1.00 96.31 363 GLY A N 1
ATOM 2620 C CA . GLY A 1 363 ? -7.234 0.928 25.999 1.00 96.31 363 GLY A CA 1
ATOM 2621 C C . GLY A 1 363 ? -6.778 2.119 25.160 1.00 96.31 363 GLY A C 1
ATOM 2622 O O . GLY A 1 363 ? -7.077 2.236 23.967 1.00 96.31 363 GLY A O 1
ATOM 2623 N N . ASN A 1 364 ? -5.999 3.004 25.790 1.00 93.31 364 ASN A N 1
ATOM 2624 C CA . ASN A 1 364 ? -5.505 4.246 25.185 1.00 93.31 364 ASN A CA 1
ATOM 2625 C C . ASN A 1 364 ? -4.774 4.043 23.841 1.00 93.31 364 ASN A C 1
ATOM 2627 O O . ASN A 1 364 ? -4.879 4.909 22.973 1.00 93.31 364 ASN A O 1
ATOM 2631 N N . ASP A 1 365 ? -4.078 2.922 23.637 1.00 94.12 365 ASP A N 1
ATOM 2632 C CA . ASP A 1 365 ? -3.368 2.636 22.381 1.00 94.12 365 ASP A CA 1
ATOM 2633 C C . ASP A 1 365 ? -4.323 2.426 21.191 1.00 94.12 365 ASP A C 1
ATOM 2635 O O . ASP A 1 365 ? -4.032 2.883 20.085 1.00 94.12 365 ASP A O 1
ATOM 2639 N N . GLU A 1 366 ? -5.491 1.808 21.407 1.00 96.12 366 GLU A N 1
ATOM 2640 C CA . GLU A 1 366 ? -6.527 1.679 20.371 1.00 96.12 366 GLU A CA 1
ATOM 2641 C C . GLU A 1 366 ? -7.316 2.981 20.204 1.00 96.12 366 GLU A C 1
ATOM 2643 O O . GLU A 1 366 ? -7.542 3.432 19.079 1.00 96.12 366 GLU A O 1
ATOM 2648 N N . ILE A 1 367 ? -7.674 3.633 21.317 1.00 95.81 367 ILE A N 1
ATOM 2649 C CA . ILE A 1 367 ? -8.434 4.892 21.310 1.00 95.81 367 ILE A CA 1
ATOM 2650 C C . ILE A 1 367 ? -7.689 5.984 20.529 1.00 95.81 367 ILE A C 1
ATOM 2652 O O . ILE A 1 367 ? -8.299 6.699 19.737 1.00 95.81 367 ILE A O 1
ATOM 2656 N N . ASN A 1 368 ? -6.369 6.106 20.707 1.00 93.88 368 ASN A N 1
ATOM 2657 C CA . ASN A 1 368 ? -5.568 7.164 20.085 1.00 93.88 368 ASN A CA 1
ATOM 2658 C C . ASN A 1 368 ? -5.010 6.805 18.692 1.00 93.88 368 ASN A C 1
ATOM 2660 O O . ASN A 1 368 ? -4.339 7.633 18.072 1.00 93.88 368 ASN A O 1
ATOM 2664 N N . ARG A 1 369 ? -5.288 5.601 18.172 1.00 93.69 369 ARG A N 1
ATOM 2665 C CA . ARG A 1 369 ? -4.621 5.039 16.983 1.00 93.69 369 ARG A CA 1
ATOM 2666 C C . ARG A 1 369 ? -4.843 5.824 15.687 1.00 93.69 369 ARG A C 1
ATOM 2668 O O . ARG A 1 369 ? -3.942 5.909 14.855 1.00 93.69 369 ARG A O 1
ATOM 2675 N N . TYR A 1 370 ? -6.040 6.378 15.503 1.00 94.62 370 TYR A N 1
ATOM 2676 C CA . TYR A 1 370 ? -6.520 6.884 14.211 1.00 94.62 370 TYR A CA 1
ATOM 2677 C C . TYR A 1 370 ? -6.928 8.362 14.259 1.00 94.62 370 TYR A C 1
ATOM 2679 O O . TYR A 1 370 ? -8.037 8.704 13.860 1.00 94.62 370 TYR A O 1
ATOM 2687 N N . ASN A 1 371 ? -6.038 9.244 14.731 1.00 93.50 371 ASN A N 1
ATOM 2688 C CA . ASN A 1 371 ? -6.293 10.689 14.882 1.00 93.50 371 ASN A CA 1
ATOM 2689 C C . ASN A 1 371 ? -7.596 10.961 15.680 1.00 93.50 371 ASN A C 1
ATOM 2691 O O . ASN A 1 371 ? -8.632 11.272 15.081 1.00 93.50 371 ASN A O 1
ATOM 2695 N N . PRO A 1 372 ? -7.555 10.762 17.011 1.00 92.69 372 PRO A N 1
ATOM 2696 C CA . PRO A 1 372 ? -8.733 10.524 17.838 1.00 92.69 372 PRO A CA 1
ATOM 2697 C C . PRO A 1 372 ? -9.716 11.693 17.890 1.00 92.69 372 PRO A C 1
ATOM 2699 O O . PRO A 1 372 ? -9.334 12.866 17.906 1.00 92.69 372 PRO A O 1
ATOM 2702 N N . ILE A 1 373 ? -10.998 11.355 18.020 1.00 94.88 373 ILE A N 1
ATOM 2703 C CA . ILE A 1 373 ? -12.044 12.310 18.397 1.00 94.88 373 ILE A CA 1
ATOM 2704 C C . ILE A 1 373 ? -12.156 12.335 19.935 1.00 94.88 373 ILE A C 1
ATOM 2706 O O . ILE A 1 373 ? -12.278 11.269 20.540 1.00 94.88 373 ILE A O 1
ATOM 2710 N N . PRO A 1 374 ? -12.134 13.517 20.589 1.00 95.75 374 PRO A N 1
ATOM 2711 C CA . PRO A 1 374 ? -12.287 13.620 22.040 1.00 95.75 374 PRO A CA 1
ATOM 2712 C C . PRO A 1 374 ? -13.585 12.997 22.571 1.00 95.75 374 PRO A C 1
ATOM 2714 O O . PRO A 1 374 ? -14.609 12.996 21.890 1.00 95.75 374 PRO A O 1
ATOM 2717 N N . ASN A 1 375 ? -13.550 12.576 23.838 1.00 97.06 375 ASN A N 1
ATOM 2718 C CA . ASN A 1 375 ? -14.662 11.956 24.571 1.00 97.06 375 ASN A CA 1
ATOM 2719 C C . ASN A 1 375 ? -15.109 10.615 23.939 1.00 97.06 375 ASN A C 1
ATOM 2721 O O . ASN A 1 375 ? -16.221 10.515 23.403 1.00 97.06 375 ASN A O 1
ATOM 2725 N N . PRO A 1 376 ? -14.236 9.586 23.952 1.00 97.81 376 PRO A N 1
ATO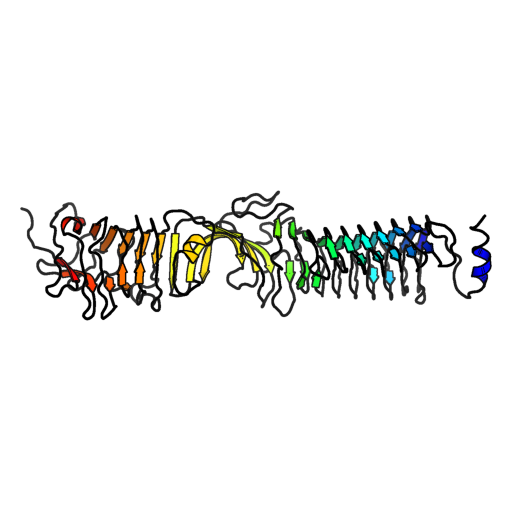M 2726 C CA . PRO A 1 376 ? -14.496 8.314 23.286 1.00 97.81 376 PRO A CA 1
ATOM 2727 C C . PRO A 1 376 ? -15.696 7.592 23.910 1.00 97.81 376 PRO A C 1
ATOM 2729 O O . PRO A 1 376 ? -15.888 7.599 25.127 1.00 97.81 376 PRO A O 1
ATOM 2732 N N . VAL A 1 377 ? -16.498 6.942 23.068 1.00 98.38 377 VAL A N 1
ATOM 2733 C CA . VAL A 1 377 ? -17.667 6.155 23.479 1.00 98.38 377 VAL A CA 1
ATOM 2734 C C . VAL A 1 377 ? -17.406 4.690 23.156 1.00 98.38 377 VAL A C 1
ATOM 2736 O O . VAL A 1 377 ? -17.420 4.291 21.996 1.00 98.38 377 VAL A O 1
ATOM 2739 N N . ILE A 1 378 ? -17.165 3.888 24.185 1.00 98.56 378 ILE A N 1
ATOM 2740 C CA . ILE A 1 378 ? -16.838 2.469 24.090 1.00 98.56 378 ILE A CA 1
ATOM 2741 C C . ILE A 1 378 ? -18.135 1.683 24.291 1.00 98.56 378 ILE A C 1
ATOM 2743 O O . ILE A 1 378 ? -18.631 1.553 25.407 1.00 98.56 378 ILE A O 1
ATOM 2747 N N . ASN A 1 379 ? -18.721 1.173 23.211 1.00 97.38 379 ASN A N 1
ATOM 2748 C CA . ASN A 1 379 ? -19.908 0.325 23.264 1.00 97.38 379 ASN A CA 1
ATOM 2749 C C . ASN A 1 379 ? -19.481 -1.149 23.351 1.00 97.38 379 ASN A C 1
ATOM 2751 O O . ASN A 1 379 ? -19.022 -1.717 22.362 1.00 97.38 379 ASN A O 1
ATOM 2755 N N . VAL A 1 380 ? -19.670 -1.783 24.506 1.00 96.12 380 VAL A N 1
ATOM 2756 C CA . VAL A 1 380 ? -19.615 -3.243 24.641 1.00 96.12 380 VAL A CA 1
ATOM 2757 C C . VAL A 1 380 ? -20.993 -3.784 24.276 1.00 96.12 380 VAL A C 1
ATOM 2759 O O . VAL A 1 380 ? -22.005 -3.475 24.926 1.00 96.12 380 VAL A O 1
ATOM 2762 N N . VAL A 1 381 ? -21.039 -4.526 23.170 1.00 88.00 381 VAL A N 1
ATOM 2763 C CA . VAL A 1 381 ? -22.283 -5.025 22.585 1.00 88.00 381 VAL A CA 1
ATOM 2764 C C . VAL A 1 381 ? -22.370 -6.536 22.651 1.00 88.00 381 VAL A C 1
ATOM 2766 O O . VAL A 1 381 ? -21.374 -7.256 22.625 1.00 88.00 381 VAL A O 1
ATOM 2769 N N . ASN A 1 382 ? -23.609 -7.000 22.698 1.00 81.25 382 ASN A N 1
ATOM 2770 C CA . ASN A 1 382 ? -23.965 -8.399 22.639 1.00 81.25 382 ASN A CA 1
ATOM 2771 C C . ASN A 1 382 ? -24.961 -8.596 21.491 1.00 81.25 382 ASN A C 1
ATOM 2773 O O . ASN A 1 382 ? -25.939 -7.854 21.404 1.00 81.25 382 ASN A O 1
ATOM 2777 N N . GLU A 1 383 ? -24.709 -9.565 20.611 1.00 73.62 383 GLU A N 1
ATOM 2778 C CA . GLU A 1 383 ? -25.580 -9.831 19.457 1.00 73.62 383 GLU A CA 1
ATOM 2779 C C . GLU A 1 383 ? -26.793 -10.704 19.817 1.00 73.62 383 GLU A C 1
ATOM 2781 O O . GLU A 1 383 ? -27.839 -10.574 19.184 1.00 73.62 383 GLU A O 1
ATOM 2786 N N . ASP A 1 384 ? -26.692 -11.534 20.863 1.00 80.88 384 ASP A N 1
ATOM 2787 C CA . ASP A 1 384 ? -27.797 -12.346 21.387 1.00 80.88 384 ASP A CA 1
ATOM 2788 C C . ASP A 1 384 ? -27.944 -12.147 22.908 1.00 80.88 384 ASP A C 1
ATOM 2790 O O . ASP A 1 384 ? -27.177 -12.720 23.688 1.00 80.88 384 ASP A O 1
ATOM 2794 N N . PRO A 1 385 ? -28.951 -11.384 23.377 1.00 69.31 385 PRO A N 1
ATOM 2795 C CA . PRO A 1 385 ? -29.256 -11.216 24.802 1.00 69.31 385 PRO A CA 1
ATOM 2796 C C . PRO A 1 385 ? -29.395 -12.523 25.599 1.00 69.31 385 PRO A C 1
ATOM 2798 O O . PRO A 1 385 ? -29.186 -12.516 26.810 1.00 69.31 385 PRO A O 1
ATOM 2801 N N . SER A 1 386 ? -29.727 -13.632 24.931 1.00 77.62 386 SER A N 1
ATOM 2802 C CA . SER A 1 386 ? -29.889 -14.969 25.516 1.00 77.62 386 SER A CA 1
ATOM 2803 C C . SER A 1 386 ? -28.559 -15.705 25.708 1.00 77.62 386 SER A C 1
ATOM 2805 O O . SER A 1 386 ? -28.469 -16.577 26.570 1.00 77.62 386 SER A O 1
ATOM 2807 N N . ASN A 1 387 ? -27.536 -15.367 24.915 1.00 84.44 387 ASN A N 1
ATOM 2808 C CA . ASN A 1 387 ? -26.216 -15.998 24.912 1.00 84.44 387 ASN A CA 1
ATOM 2809 C C . ASN A 1 387 ? -25.120 -14.915 24.871 1.00 84.44 387 ASN A C 1
ATOM 2811 O O . ASN A 1 387 ? -24.543 -14.675 23.809 1.00 84.44 387 ASN A O 1
ATOM 2815 N N . PRO A 1 388 ? -24.832 -14.231 25.997 1.00 85.44 388 PRO A N 1
ATOM 2816 C CA . PRO A 1 388 ? -23.953 -13.071 25.972 1.00 85.44 388 PRO A CA 1
ATOM 2817 C C . PRO A 1 388 ? -22.531 -13.381 25.506 1.00 85.44 388 PRO A C 1
ATOM 2819 O O . PRO A 1 388 ? -21.893 -14.289 26.040 1.00 85.44 388 PRO A O 1
ATOM 2822 N N . THR A 1 389 ? -22.032 -12.586 24.551 1.00 91.69 389 THR A N 1
ATOM 2823 C CA . THR A 1 389 ? -20.662 -12.671 24.021 1.00 91.69 389 THR A CA 1
ATOM 2824 C C . THR A 1 389 ? -19.630 -12.814 25.140 1.00 91.69 389 THR A C 1
ATOM 2826 O O . THR A 1 389 ? -19.576 -11.971 26.036 1.00 91.69 389 THR A O 1
ATOM 2829 N N . ASP A 1 390 ? -18.788 -13.848 25.067 1.00 93.62 390 ASP A N 1
ATOM 2830 C CA . ASP A 1 390 ? -17.654 -14.031 25.975 1.00 93.62 390 ASP A CA 1
ATOM 2831 C C . ASP A 1 390 ? -16.481 -13.134 25.545 1.00 93.62 390 ASP A C 1
ATOM 2833 O O . ASP A 1 390 ? -15.973 -13.231 24.422 1.00 93.62 390 ASP A O 1
ATOM 2837 N N . PHE A 1 391 ? -16.061 -12.242 26.440 1.00 95.94 391 PHE A N 1
ATOM 2838 C CA . PHE A 1 391 ? -14.940 -11.328 26.236 1.00 95.94 391 PHE A CA 1
ATOM 2839 C C . PHE A 1 391 ? -13.599 -11.881 26.748 1.00 95.94 391 PHE A C 1
ATOM 2841 O O . PHE A 1 391 ? -12.603 -11.165 26.711 1.00 95.94 391 PHE A O 1
ATOM 2848 N N . ASN A 1 392 ? -13.525 -13.156 27.145 1.00 96.19 392 ASN A N 1
ATOM 2849 C CA . ASN A 1 392 ? -12.304 -13.897 27.499 1.00 96.19 392 ASN A CA 1
ATOM 2850 C C . ASN A 1 392 ? -11.387 -13.195 28.525 1.00 96.19 392 ASN A C 1
ATOM 2852 O O . ASN A 1 392 ? -10.176 -13.411 28.544 1.00 96.19 392 ASN A O 1
ATOM 2856 N N . GLY A 1 393 ? -11.956 -12.356 29.389 1.00 96.88 393 GLY A N 1
ATOM 2857 C CA . GLY A 1 393 ? -11.236 -11.547 30.365 1.00 96.88 393 GLY A CA 1
ATOM 2858 C C . GLY A 1 393 ? -10.549 -10.299 29.800 1.00 96.88 393 GLY A C 1
ATOM 2859 O O . GLY A 1 393 ? -9.653 -9.800 30.476 1.00 96.88 393 GLY A O 1
ATOM 2860 N N . LEU A 1 394 ? -10.944 -9.813 28.612 1.00 97.88 394 LEU A N 1
ATOM 2861 C CA . LEU A 1 394 ? -10.456 -8.571 27.994 1.00 97.88 394 LEU A CA 1
ATOM 2862 C C . LEU A 1 394 ? -10.644 -7.381 28.945 1.00 97.88 394 LEU A C 1
ATOM 2864 O O . LEU A 1 394 ? -11.779 -7.012 29.254 1.00 97.88 394 LEU A O 1
ATOM 2868 N N . ASP A 1 395 ? -9.537 -6.776 29.368 1.00 98.31 395 ASP A N 1
ATOM 2869 C CA . ASP A 1 395 ? -9.544 -5.513 30.105 1.00 98.31 395 ASP A CA 1
ATOM 2870 C C . ASP A 1 395 ? -9.949 -4.351 29.162 1.00 98.31 395 ASP A C 1
ATOM 2872 O O . ASP A 1 395 ? -9.661 -4.373 27.959 1.00 98.31 395 ASP A O 1
ATOM 2876 N N . ILE A 1 396 ? -10.669 -3.360 29.697 1.00 98.50 396 ILE A N 1
ATOM 2877 C CA . ILE A 1 396 ? -11.191 -2.197 28.965 1.00 98.50 396 ILE A CA 1
ATOM 2878 C C . ILE A 1 396 ? -10.868 -0.924 29.756 1.00 98.50 396 ILE A C 1
ATOM 2880 O O . ILE A 1 396 ? -11.539 -0.645 30.751 1.00 98.50 396 ILE A O 1
ATOM 2884 N N . ASP A 1 397 ? -9.918 -0.116 29.282 1.00 97.75 397 ASP A N 1
ATOM 2885 C CA . ASP A 1 397 ? -9.676 1.238 29.789 1.00 97.75 397 ASP A CA 1
ATOM 2886 C C . ASP A 1 397 ? -10.260 2.289 28.841 1.00 97.75 397 ASP A C 1
ATOM 2888 O O . ASP A 1 397 ? -9.746 2.549 27.753 1.00 97.75 397 ASP A O 1
ATOM 2892 N N . GLY A 1 398 ? -11.336 2.946 29.273 1.00 96.31 398 GLY A N 1
ATOM 2893 C CA . GLY A 1 398 ? -11.893 4.078 28.540 1.00 96.31 398 GLY A CA 1
ATOM 2894 C C . GLY A 1 398 ? -11.021 5.337 28.620 1.00 96.31 398 GLY A C 1
ATOM 2895 O O . GLY A 1 398 ? -11.149 6.218 27.772 1.00 96.31 398 GLY A O 1
ATOM 2896 N N . GLY A 1 399 ? -10.163 5.468 29.638 1.00 96.00 399 GLY A N 1
ATOM 2897 C CA . GLY A 1 399 ? -9.410 6.695 29.896 1.00 96.00 399 GLY A CA 1
ATOM 2898 C C . GLY A 1 399 ? -10.293 7.897 30.283 1.00 96.00 399 GLY A C 1
ATOM 2899 O O . GLY A 1 399 ? -11.445 7.759 30.709 1.00 96.00 399 GLY A O 1
ATOM 2900 N N . ASN A 1 400 ? -9.744 9.111 30.173 1.00 95.88 400 ASN A N 1
ATOM 2901 C CA . ASN A 1 400 ? -10.414 10.356 30.587 1.00 95.88 400 ASN A CA 1
ATOM 2902 C C . ASN A 1 400 ? -11.558 10.775 29.638 1.00 95.88 400 ASN A C 1
ATOM 2904 O O . ASN A 1 400 ? -11.451 10.644 28.421 1.00 95.88 400 ASN A O 1
ATOM 2908 N N . ASN A 1 401 ? -12.612 11.375 30.200 1.00 96.94 401 ASN A N 1
ATOM 2909 C CA . ASN A 1 401 ? -13.812 11.893 29.521 1.00 96.94 401 ASN A CA 1
ATOM 2910 C C . ASN A 1 401 ? -14.560 10.857 28.660 1.00 96.94 401 ASN A C 1
ATOM 2912 O O . ASN A 1 401 ? -15.296 11.209 27.738 1.00 96.94 401 ASN A O 1
ATOM 2916 N N . SER A 1 402 ? -14.339 9.574 28.934 1.00 98.12 402 SER A N 1
ATOM 2917 C CA . SER A 1 402 ? -14.896 8.463 28.175 1.00 98.12 402 SER A CA 1
ATOM 2918 C C . SER A 1 402 ? -16.299 8.084 28.632 1.00 98.12 402 SER A C 1
ATOM 2920 O O . SER A 1 402 ? -16.712 8.359 29.757 1.00 98.12 402 SER A O 1
ATOM 2922 N N . THR A 1 403 ? -17.050 7.422 27.761 1.00 98.62 403 THR A N 1
ATOM 2923 C CA . THR A 1 403 ? -18.305 6.761 28.126 1.00 98.62 403 THR A CA 1
ATOM 2924 C C . THR A 1 403 ? -18.223 5.293 27.748 1.00 98.62 403 THR A C 1
ATOM 2926 O O . THR A 1 403 ? -18.128 4.975 26.567 1.00 98.62 403 THR A O 1
ATOM 2929 N N . VAL A 1 404 ? -18.293 4.394 28.726 1.00 98.62 404 VAL A N 1
ATOM 2930 C CA . VAL A 1 404 ? -18.365 2.947 28.486 1.00 98.62 404 VAL A CA 1
ATOM 2931 C C . VAL A 1 404 ? -19.823 2.506 28.603 1.00 98.62 404 VAL A C 1
ATOM 2933 O O . VAL A 1 404 ? -20.416 2.648 29.665 1.00 98.62 404 VAL A O 1
ATOM 2936 N N . ASN A 1 405 ? -20.415 1.982 27.530 1.00 98.00 405 ASN A N 1
ATOM 2937 C CA . ASN A 1 405 ? -21.781 1.451 27.510 1.00 98.00 405 ASN A CA 1
ATOM 2938 C C . ASN A 1 405 ? -21.745 -0.078 27.483 1.00 98.00 405 ASN A C 1
ATOM 2940 O O . ASN A 1 405 ? -21.251 -0.657 26.519 1.00 98.00 405 ASN A O 1
ATOM 2944 N N . LEU A 1 406 ? -22.313 -0.733 28.492 1.00 96.75 406 LEU A N 1
ATOM 2945 C CA . LEU A 1 406 ? -22.414 -2.189 28.585 1.00 96.75 406 LEU A CA 1
ATOM 2946 C C . LEU A 1 406 ? -23.846 -2.615 28.257 1.00 96.75 406 LEU A C 1
ATOM 2948 O O . LEU A 1 406 ? -24.708 -2.619 29.128 1.00 96.75 406 LEU A O 1
ATOM 2952 N N . THR A 1 407 ? -24.131 -2.955 27.000 1.00 90.19 407 THR A N 1
ATOM 2953 C CA . THR A 1 407 ? -25.479 -3.433 26.607 1.00 90.19 407 THR A CA 1
ATOM 2954 C C . THR A 1 407 ? -25.664 -4.943 26.805 1.00 90.19 407 THR A C 1
ATOM 2956 O O . THR A 1 407 ? -26.790 -5.428 26.903 1.00 90.19 407 THR A O 1
ATOM 2959 N N . GLY A 1 408 ? -24.550 -5.661 26.940 1.00 86.25 408 GLY A N 1
ATOM 2960 C CA . GLY A 1 408 ? -24.419 -7.068 27.309 1.00 86.25 408 GLY A CA 1
ATOM 2961 C C . GLY A 1 408 ? -22.933 -7.448 27.280 1.00 86.25 408 GLY A C 1
ATOM 2962 O O . GLY A 1 408 ? -22.116 -6.659 26.803 1.00 86.25 408 GLY A O 1
ATOM 2963 N N . GLY A 1 409 ? -22.576 -8.636 27.766 1.00 91.69 409 GLY A N 1
ATOM 2964 C CA . GLY A 1 409 ? -21.217 -9.176 27.644 1.00 91.69 409 GLY A CA 1
ATOM 2965 C C . GLY A 1 409 ? -20.804 -9.983 28.870 1.00 91.69 409 GLY A C 1
ATOM 2966 O O . GLY A 1 409 ? -20.873 -9.501 29.998 1.00 91.69 409 GLY A O 1
ATOM 2967 N N . ASN A 1 410 ? -20.379 -11.221 28.652 1.00 93.56 410 ASN A N 1
ATOM 2968 C CA . ASN A 1 410 ? -19.931 -12.127 29.698 1.00 93.56 410 ASN A CA 1
ATOM 2969 C C . ASN A 1 410 ? -18.401 -12.132 29.787 1.00 93.56 410 ASN A C 1
ATOM 2971 O O . ASN A 1 410 ? -17.718 -11.975 28.776 1.00 93.56 410 ASN A O 1
ATOM 2975 N N . ASN A 1 411 ? -17.868 -12.382 30.985 1.00 95.56 411 ASN A N 1
ATOM 2976 C CA . ASN A 1 411 ? -16.445 -12.593 31.231 1.00 95.56 411 ASN A CA 1
ATOM 2977 C C . ASN A 1 411 ? -15.584 -11.445 30.668 1.00 95.56 411 ASN A C 1
ATOM 2979 O O . ASN A 1 411 ? -14.549 -11.659 30.043 1.00 95.56 411 ASN A O 1
ATOM 2983 N N . ILE A 1 412 ? -16.033 -10.205 30.872 1.00 97.88 412 ILE A N 1
ATOM 2984 C CA . ILE A 1 412 ? -15.219 -9.013 30.625 1.00 97.88 412 ILE A CA 1
ATOM 2985 C C . ILE A 1 412 ? -14.117 -8.961 31.700 1.00 97.88 412 ILE A C 1
ATOM 2987 O O . ILE A 1 412 ? -14.291 -9.469 32.813 1.00 97.88 412 ILE A O 1
ATOM 2991 N N . GLY A 1 413 ? -12.965 -8.377 31.385 1.00 98.06 413 GLY A N 1
ATOM 2992 C CA . GLY A 1 413 ? -11.898 -8.112 32.346 1.00 98.06 413 GLY A CA 1
ATOM 2993 C C . GLY A 1 413 ? -12.264 -7.007 33.341 1.00 98.06 413 GLY A C 1
ATOM 2994 O O . GLY A 1 413 ? -13.414 -6.837 33.752 1.00 98.06 413 GLY A O 1
ATOM 2995 N N . ASN A 1 414 ? -11.257 -6.266 33.775 1.00 98.25 414 ASN A N 1
ATOM 2996 C CA . ASN A 1 414 ? -11.430 -5.015 34.491 1.00 98.25 414 ASN A CA 1
ATOM 2997 C C . ASN A 1 414 ? -11.961 -3.953 33.524 1.00 98.25 414 ASN A C 1
ATOM 2999 O O . ASN A 1 414 ? -11.497 -3.858 32.391 1.00 98.25 414 ASN A O 1
ATOM 3003 N N . ILE A 1 415 ? -12.911 -3.143 33.981 1.00 98.44 415 ILE A N 1
ATOM 3004 C CA . ILE A 1 415 ? -13.442 -2.016 33.213 1.00 98.44 415 ILE A CA 1
ATOM 3005 C C . ILE A 1 415 ? -13.090 -0.738 33.972 1.00 98.44 415 ILE A C 1
ATOM 3007 O O . ILE A 1 415 ? -13.562 -0.534 35.095 1.00 98.44 415 ILE A O 1
ATOM 3011 N N . THR A 1 416 ? -12.256 0.114 33.382 1.00 97.62 416 THR A N 1
ATOM 3012 C CA . THR A 1 416 ? -11.774 1.348 34.007 1.00 97.62 416 THR A CA 1
ATOM 3013 C C . THR A 1 416 ? -12.114 2.593 33.203 1.00 97.62 416 THR A C 1
ATOM 3015 O O . THR A 1 416 ? -12.275 2.567 31.983 1.00 97.62 416 THR A O 1
ATOM 3018 N N . GLY A 1 417 ? -12.226 3.704 33.923 1.00 95.88 417 GLY A N 1
ATOM 3019 C CA . GLY A 1 417 ? -12.313 5.043 33.362 1.00 95.88 417 GLY A CA 1
ATOM 3020 C C . GLY A 1 417 ? -11.387 6.016 34.090 1.00 95.88 417 GLY A C 1
ATOM 3021 O O . GLY A 1 417 ? -10.789 5.691 35.117 1.00 95.88 417 GLY A O 1
ATOM 3022 N N . GLY A 1 418 ? -11.267 7.224 33.544 1.00 95.12 418 GLY A N 1
ATOM 3023 C CA . GLY A 1 418 ? -10.493 8.325 34.115 1.00 95.12 418 GLY A CA 1
ATOM 3024 C C . GLY A 1 418 ? -11.344 9.514 34.580 1.00 95.12 418 GLY A C 1
ATOM 3025 O O . GLY A 1 418 ? -12.550 9.420 34.801 1.00 95.12 418 GLY A O 1
ATOM 3026 N N . ALA A 1 419 ? -10.716 10.683 34.701 1.00 95.94 419 ALA A N 1
ATOM 3027 C CA . ALA A 1 419 ? -11.394 11.942 35.013 1.00 95.94 419 ALA A CA 1
ATOM 3028 C C . ALA A 1 419 ? -12.470 12.295 33.981 1.00 95.94 419 ALA A C 1
ATOM 3030 O O . ALA A 1 419 ? -12.199 12.258 32.784 1.00 95.94 419 ALA A O 1
ATOM 3031 N N . GLY A 1 420 ? -13.671 12.645 34.448 1.00 96.25 420 GLY A N 1
ATOM 3032 C CA . GLY A 1 420 ? -14.827 12.971 33.614 1.00 96.25 420 GLY A CA 1
ATOM 3033 C C . GLY A 1 420 ? -15.473 11.768 32.922 1.00 96.25 420 GLY A C 1
ATOM 3034 O O . GLY A 1 420 ? -16.264 11.971 32.005 1.00 96.25 420 GLY A O 1
ATOM 3035 N N . SER A 1 421 ? -15.112 10.531 33.287 1.00 97.81 421 SER A N 1
ATOM 3036 C CA . SER A 1 421 ? -15.632 9.329 32.624 1.00 97.81 421 SER A CA 1
ATOM 3037 C C . SER A 1 421 ? -16.934 8.803 33.235 1.00 97.81 421 SER A C 1
ATOM 3039 O O . SER A 1 421 ? -17.218 8.984 34.422 1.00 97.81 421 SER A O 1
ATOM 3041 N N . THR A 1 422 ? -17.724 8.113 32.416 1.00 98.44 422 THR A N 1
ATOM 3042 C CA . THR A 1 422 ? -19.014 7.531 32.795 1.00 98.44 422 THR A CA 1
ATOM 3043 C C . THR A 1 422 ? -19.094 6.061 32.394 1.00 98.44 422 THR A C 1
ATOM 3045 O O . THR A 1 422 ? -18.837 5.713 31.242 1.00 98.44 422 THR A O 1
ATOM 3048 N N . LEU A 1 423 ? -19.525 5.205 33.319 1.00 98.44 423 LEU A N 1
ATOM 3049 C CA . LEU A 1 423 ? -19.939 3.835 33.025 1.00 98.44 423 LEU A CA 1
ATOM 3050 C C . LEU A 1 423 ? -21.464 3.769 32.942 1.00 98.44 423 LEU A C 1
ATOM 3052 O O . LEU A 1 423 ? -22.167 4.169 33.863 1.00 98.44 423 LEU A O 1
ATOM 3056 N N . ASN A 1 424 ? -21.985 3.211 31.862 1.00 98.06 424 ASN A N 1
ATOM 3057 C CA . ASN A 1 424 ? -23.396 2.923 31.686 1.00 98.06 424 ASN A CA 1
ATOM 3058 C C . ASN A 1 424 ? -23.582 1.402 31.652 1.00 98.06 424 ASN A C 1
ATOM 3060 O O . ASN A 1 424 ? -23.052 0.719 30.778 1.00 98.06 424 ASN A O 1
ATOM 3064 N N . VAL A 1 425 ? -24.355 0.864 32.592 1.00 97.00 425 VAL A N 1
ATOM 3065 C CA . VAL A 1 425 ? -24.918 -0.488 32.510 1.00 97.00 425 VAL A CA 1
ATOM 3066 C C . VAL A 1 425 ? -26.228 -0.347 31.733 1.00 97.00 425 VAL A C 1
ATOM 3068 O O . VAL A 1 425 ? -27.211 0.201 32.233 1.00 97.00 425 VAL A O 1
ATOM 3071 N N . GLY A 1 426 ? -26.199 -0.739 30.463 1.00 93.38 426 GLY A N 1
ATOM 3072 C CA . GLY A 1 426 ? -27.080 -0.277 29.389 1.00 93.38 426 GLY A CA 1
ATOM 3073 C C . GLY A 1 426 ? -26.427 0.846 28.569 1.00 93.38 426 GLY A C 1
ATOM 3074 O O . GLY A 1 426 ? -25.242 1.133 28.715 1.00 93.38 426 GLY A O 1
ATOM 3075 N N . LYS A 1 427 ? -27.202 1.510 27.704 1.00 91.69 427 LYS A N 1
ATOM 3076 C CA . LYS A 1 427 ? -26.776 2.725 26.974 1.00 91.69 427 LYS A CA 1
ATOM 3077 C C . LYS A 1 427 ? -27.637 3.948 27.309 1.00 91.69 427 LYS A C 1
ATOM 3079 O O . LYS A 1 427 ? -27.128 5.062 27.322 1.00 91.69 427 LYS A O 1
ATOM 3084 N N . ASN A 1 428 ? -28.936 3.760 27.557 1.00 91.75 428 ASN A N 1
ATOM 3085 C CA . ASN A 1 428 ? -29.879 4.789 28.023 1.00 91.75 428 ASN A CA 1
ATOM 3086 C C . ASN A 1 428 ? -31.231 4.144 28.400 1.00 91.75 428 ASN A C 1
ATOM 3088 O O . ASN A 1 428 ? -31.402 2.936 28.269 1.00 91.75 428 ASN A O 1
ATOM 3092 N N . THR A 1 429 ? -32.230 4.934 28.806 1.00 88.00 429 THR A N 1
ATOM 3093 C CA . THR A 1 429 ? -33.576 4.443 29.176 1.00 88.00 429 THR A CA 1
ATOM 3094 C C . THR A 1 429 ? -34.359 3.763 28.045 1.00 88.00 429 THR A C 1
ATOM 3096 O O . THR A 1 429 ? -35.294 3.025 28.333 1.00 88.00 429 THR A O 1
ATOM 3099 N N . THR A 1 430 ? -33.992 3.977 26.776 1.00 89.00 430 THR A N 1
ATOM 3100 C CA . THR A 1 430 ? -34.575 3.260 25.619 1.00 89.00 430 THR A CA 1
ATOM 3101 C C . THR A 1 430 ? -33.730 2.067 25.160 1.00 89.00 430 THR A C 1
ATOM 3103 O O . THR A 1 430 ? -34.186 1.272 24.348 1.00 89.00 430 THR A O 1
ATOM 3106 N N . ASN A 1 431 ? -32.516 1.928 25.700 1.00 90.12 431 ASN A N 1
ATOM 3107 C CA . ASN A 1 431 ? -31.566 0.846 25.441 1.00 90.12 431 ASN A CA 1
ATOM 3108 C C . ASN A 1 431 ? -30.981 0.354 26.785 1.00 90.12 431 ASN A C 1
ATOM 3110 O O . ASN A 1 431 ? -29.787 0.556 27.047 1.00 90.12 431 ASN A O 1
ATOM 3114 N N . PRO A 1 432 ? -31.817 -0.184 27.692 1.00 91.25 432 PRO A N 1
ATOM 3115 C CA . PRO A 1 432 ? -31.369 -0.708 28.978 1.00 91.25 432 PRO A CA 1
ATOM 3116 C C . PRO A 1 432 ? -30.555 -2.000 28.811 1.00 91.25 432 PRO A C 1
ATOM 3118 O O . PRO A 1 432 ? -30.628 -2.661 27.775 1.00 91.25 432 PRO A O 1
ATOM 3121 N N . ALA A 1 433 ? -29.791 -2.381 29.836 1.00 90.38 433 ALA A N 1
ATOM 3122 C CA . ALA A 1 433 ? -29.113 -3.679 29.846 1.00 90.38 433 ALA A CA 1
ATOM 3123 C C . ALA A 1 433 ? -30.117 -4.824 30.049 1.00 90.38 433 ALA A C 1
ATOM 3125 O O . ALA A 1 433 ? -31.091 -4.682 30.788 1.00 90.38 433 ALA A O 1
ATOM 3126 N N . THR A 1 434 ? -29.859 -5.989 29.451 1.00 90.88 434 THR A N 1
ATOM 3127 C CA . THR A 1 434 ? -30.632 -7.198 29.785 1.00 90.88 434 THR A CA 1
ATOM 3128 C C . THR A 1 434 ? -30.190 -7.708 31.167 1.00 90.88 434 THR A C 1
ATOM 3130 O O . THR A 1 434 ? -28.981 -7.832 31.392 1.00 90.88 434 THR A O 1
ATOM 3133 N N . PRO A 1 435 ? -31.100 -8.011 32.113 1.00 91.25 435 PRO A N 1
ATOM 3134 C CA . PRO A 1 435 ? -30.704 -8.458 33.446 1.00 91.25 435 PRO A CA 1
ATOM 3135 C C . PRO A 1 435 ? -29.943 -9.785 33.376 1.00 91.25 435 PRO A C 1
ATOM 3137 O O . PRO A 1 435 ? -30.218 -10.625 32.522 1.00 91.25 435 PRO A O 1
ATOM 3140 N N . ASN A 1 436 ? -28.964 -9.968 34.260 1.00 91.88 436 ASN A N 1
ATOM 3141 C CA . ASN A 1 436 ? -28.034 -11.103 34.299 1.00 91.88 436 ASN A CA 1
ATOM 3142 C C . ASN A 1 436 ? -27.160 -11.309 33.039 1.00 91.88 436 ASN A C 1
ATOM 3144 O O . ASN A 1 436 ? -26.432 -12.298 32.987 1.00 91.88 436 ASN A O 1
ATOM 3148 N N . SER A 1 437 ? -27.178 -10.400 32.052 1.00 91.38 437 SER A N 1
ATOM 3149 C CA . SER A 1 437 ? -26.420 -10.547 30.790 1.00 91.38 437 SER A CA 1
ATOM 3150 C C . SER A 1 437 ? -24.998 -9.965 30.804 1.00 91.38 437 SER A C 1
ATOM 3152 O O . SER A 1 437 ? -24.286 -10.073 29.802 1.00 91.38 437 SER A O 1
ATOM 3154 N N . ILE A 1 438 ? -24.592 -9.326 31.908 1.00 95.25 438 ILE A N 1
ATOM 3155 C CA . ILE A 1 438 ? -23.306 -8.629 32.034 1.00 95.25 438 ILE A CA 1
ATOM 3156 C C . ILE A 1 438 ? -22.506 -9.211 33.197 1.00 95.25 438 ILE A C 1
ATOM 3158 O O . ILE A 1 438 ? -22.941 -9.152 34.354 1.00 95.25 438 ILE A O 1
ATOM 3162 N N . THR A 1 439 ? -21.310 -9.722 32.899 1.00 96.69 439 THR A N 1
ATOM 3163 C CA . THR A 1 439 ? -20.323 -10.099 33.916 1.00 96.69 439 THR A CA 1
ATOM 3164 C C . THR A 1 439 ? -18.943 -9.535 33.571 1.00 96.69 439 THR A C 1
ATOM 3166 O O . THR A 1 439 ? -18.501 -9.587 32.423 1.00 96.69 439 THR A O 1
ATOM 3169 N N . ALA A 1 440 ? -18.269 -8.970 34.571 1.00 98.12 440 ALA A N 1
ATOM 3170 C CA . ALA A 1 440 ? -16.950 -8.349 34.449 1.00 98.12 440 ALA A CA 1
ATOM 3171 C C . ALA A 1 440 ? -16.080 -8.724 35.653 1.00 98.12 440 ALA A C 1
ATOM 3173 O O . ALA A 1 440 ? -16.617 -9.016 36.719 1.00 98.12 440 ALA A O 1
ATOM 3174 N N . ARG A 1 441 ? -14.749 -8.689 35.539 1.00 98.00 441 ARG A N 1
ATOM 3175 C CA . ARG A 1 441 ? -13.849 -8.985 36.667 1.00 98.00 441 ARG A CA 1
ATOM 3176 C C . ARG A 1 441 ? -14.013 -7.953 37.780 1.00 98.00 441 ARG A C 1
ATOM 3178 O O . ARG A 1 441 ? -14.271 -8.318 38.928 1.00 98.00 441 ARG A O 1
ATOM 3185 N N . ASN A 1 442 ? -13.883 -6.675 37.430 1.00 98.00 442 ASN A N 1
ATOM 3186 C CA . ASN A 1 442 ? -13.995 -5.546 38.350 1.00 98.00 442 ASN A CA 1
ATOM 3187 C C . ASN A 1 442 ? -14.350 -4.252 37.592 1.00 98.00 442 ASN A C 1
ATOM 3189 O O . ASN A 1 442 ? -14.213 -4.196 36.370 1.00 98.00 442 ASN A O 1
ATOM 3193 N N . ILE A 1 443 ? -14.769 -3.209 38.312 1.00 97.94 443 ILE A N 1
ATOM 3194 C CA . ILE A 1 443 ? -15.011 -1.862 37.764 1.00 97.94 443 ILE A CA 1
ATOM 3195 C C . ILE A 1 443 ? -14.320 -0.798 38.629 1.00 97.94 443 ILE A C 1
ATOM 3197 O O . ILE A 1 443 ? -14.212 -0.978 39.843 1.00 97.94 443 ILE A O 1
ATOM 3201 N N . GLY A 1 444 ? -13.873 0.316 38.041 1.00 96.56 444 GLY A N 1
ATOM 3202 C CA . GLY A 1 444 ? -13.258 1.407 38.809 1.00 96.56 444 GLY A CA 1
ATOM 3203 C C . GLY A 1 444 ? -12.930 2.669 38.005 1.00 96.56 444 GLY A C 1
ATOM 3204 O O . GLY A 1 444 ? -13.054 2.700 36.787 1.00 96.56 444 GLY A O 1
ATOM 3205 N N . GLY A 1 445 ? -12.522 3.736 38.698 1.00 95.38 445 GLY A N 1
ATOM 3206 C CA . GLY A 1 445 ? -12.029 4.986 38.089 1.00 95.38 445 GLY A CA 1
ATOM 3207 C C . GLY A 1 445 ? -13.082 5.918 37.463 1.00 95.38 445 GLY A C 1
ATOM 3208 O O . GLY A 1 445 ? -12.777 7.083 37.207 1.00 95.38 445 GLY A O 1
ATOM 3209 N N . PHE A 1 446 ? -14.316 5.444 37.275 1.00 97.25 446 PHE A N 1
ATOM 3210 C CA . PHE A 1 446 ? -15.438 6.236 36.765 1.00 97.25 446 PHE A CA 1
ATOM 3211 C C . PHE A 1 446 ? -15.908 7.324 37.733 1.00 97.25 446 PHE A C 1
ATOM 3213 O O . PHE A 1 446 ? -15.925 7.126 38.950 1.00 97.25 446 PHE A O 1
ATOM 3220 N N . ASP A 1 447 ? -16.360 8.450 37.180 1.00 96.50 447 ASP A N 1
ATOM 3221 C CA . ASP A 1 447 ? -16.980 9.520 37.963 1.00 96.50 447 ASP A CA 1
ATOM 3222 C C . ASP A 1 447 ? -18.467 9.272 38.149 1.00 96.50 447 ASP A C 1
ATOM 3224 O O . ASP A 1 447 ? -18.947 9.317 39.278 1.00 96.50 447 ASP A O 1
ATOM 3228 N N . ASP A 1 448 ? -19.171 8.937 37.071 1.00 96.75 448 ASP A N 1
ATOM 3229 C CA . ASP A 1 448 ? -20.585 8.578 37.097 1.00 96.75 448 ASP A CA 1
ATOM 3230 C C . ASP A 1 448 ? -20.788 7.112 36.691 1.00 96.75 448 ASP A C 1
ATOM 3232 O O . ASP A 1 448 ? -20.138 6.603 35.776 1.00 96.75 448 ASP A O 1
ATOM 3236 N N . ILE A 1 449 ? -21.725 6.431 37.352 1.00 97.12 449 ILE A N 1
ATOM 3237 C CA . ILE A 1 449 ? -22.200 5.095 36.980 1.00 97.12 449 ILE A CA 1
ATOM 3238 C C . ILE A 1 449 ? -23.718 5.166 36.806 1.00 97.12 449 ILE A C 1
ATOM 3240 O O . ILE A 1 449 ? -24.450 5.326 37.781 1.00 97.12 449 ILE A O 1
ATOM 3244 N N . ASN A 1 450 ? -24.222 5.024 35.582 1.00 96.44 450 ASN A N 1
ATOM 3245 C CA . ASN A 1 450 ? -25.657 4.941 35.317 1.00 96.44 450 ASN A CA 1
ATOM 3246 C C . ASN A 1 450 ? -26.075 3.487 35.096 1.00 96.44 450 ASN A C 1
ATOM 3248 O O . ASN A 1 450 ? -25.394 2.739 34.400 1.00 96.44 450 ASN A O 1
ATOM 3252 N N . ILE A 1 451 ? -27.215 3.085 35.654 1.00 95.25 451 ILE A N 1
ATOM 3253 C CA . ILE A 1 451 ? -27.728 1.715 35.541 1.00 95.25 451 ILE A CA 1
ATOM 3254 C C . ILE A 1 451 ? -29.146 1.782 34.985 1.00 95.25 451 ILE A C 1
ATOM 3256 O O . ILE A 1 451 ? -30.077 2.189 35.679 1.00 95.25 451 ILE A O 1
ATOM 3260 N N . PHE A 1 452 ? -29.300 1.429 33.710 1.00 93.12 452 PHE A N 1
ATOM 3261 C CA . PHE A 1 452 ? -30.553 1.502 32.965 1.00 93.12 452 PHE A CA 1
ATOM 3262 C C . PHE A 1 452 ? -31.255 0.143 32.988 1.00 93.12 452 PHE A C 1
ATOM 3264 O O . PHE A 1 452 ? -30.820 -0.804 32.331 1.00 93.12 452 PHE A O 1
ATOM 3271 N N . MET A 1 453 ? -32.350 0.057 33.746 1.00 89.94 453 MET A N 1
ATOM 3272 C CA . MET A 1 453 ? -33.138 -1.162 33.931 1.00 89.94 453 MET A CA 1
ATOM 3273 C C . MET A 1 453 ? -34.333 -1.222 32.962 1.00 89.94 453 MET A C 1
ATOM 3275 O O . MET A 1 453 ? -35.059 -0.226 32.817 1.00 89.94 453 MET A O 1
ATOM 3279 N N . PRO A 1 454 ? -34.577 -2.379 32.319 1.00 88.38 454 PRO A N 1
ATOM 3280 C CA . PRO A 1 454 ? -35.769 -2.602 31.510 1.00 88.38 454 PRO A CA 1
ATOM 3281 C C . PRO A 1 454 ? -37.008 -2.837 32.391 1.00 88.38 454 PRO A C 1
ATOM 3283 O O . PRO A 1 454 ? -36.865 -3.236 33.546 1.00 88.38 454 PRO A O 1
ATOM 3286 N N . PRO A 1 455 ? -38.231 -2.728 31.837 1.00 83.31 455 PRO A N 1
ATOM 3287 C CA . PRO A 1 455 ? -39.461 -3.100 32.547 1.00 83.31 455 PRO A CA 1
ATOM 3288 C C . PRO A 1 455 ? -39.513 -4.584 32.962 1.00 83.31 455 PRO A C 1
ATOM 3290 O O . PRO A 1 455 ? -40.349 -4.976 33.767 1.00 83.31 455 PRO A O 1
ATOM 3293 N N . THR A 1 456 ? -38.652 -5.428 32.387 1.00 85.69 456 THR A N 1
ATOM 3294 C CA . THR A 1 456 ? -38.644 -6.886 32.572 1.00 85.69 456 THR A CA 1
ATOM 3295 C C . THR A 1 456 ? -37.805 -7.375 33.756 1.00 85.69 456 THR A C 1
ATOM 3297 O O . THR A 1 456 ? -37.679 -8.590 33.907 1.00 85.69 456 THR A O 1
ATOM 3300 N N . VAL A 1 457 ? -37.211 -6.474 34.553 1.00 87.00 457 VAL A N 1
ATOM 3301 C CA . VAL A 1 457 ? -36.487 -6.840 35.788 1.00 87.00 457 VAL A CA 1
ATOM 3302 C C . VAL A 1 457 ? -37.401 -7.527 36.799 1.00 87.00 457 VAL A C 1
ATOM 3304 O O . VAL A 1 457 ? -38.578 -7.182 36.926 1.00 87.00 457 VAL A O 1
ATOM 3307 N N . LYS A 1 458 ? -36.834 -8.483 37.533 1.00 87.75 458 LYS A N 1
ATOM 3308 C CA . LYS A 1 458 ? -37.507 -9.300 38.547 1.00 87.75 458 LYS A CA 1
ATOM 3309 C C . LYS A 1 458 ? -36.718 -9.322 39.853 1.00 87.75 458 LYS A C 1
ATOM 3311 O O . LYS A 1 458 ? -35.578 -8.871 39.931 1.00 87.75 458 LYS A O 1
ATOM 3316 N N . ASP A 1 459 ? -37.347 -9.868 40.887 1.00 86.69 459 ASP A N 1
ATOM 3317 C CA . ASP A 1 459 ? -36.694 -10.139 42.167 1.00 86.69 459 ASP A CA 1
ATOM 3318 C C . ASP A 1 459 ? -35.476 -11.068 41.997 1.00 86.69 459 ASP A C 1
ATOM 3320 O O . ASP A 1 459 ? -35.574 -12.114 41.352 1.00 86.69 459 ASP A O 1
ATOM 3324 N N . GLY A 1 460 ? -34.335 -10.675 42.567 1.00 88.06 460 GLY A N 1
ATOM 3325 C CA . GLY A 1 460 ? -33.060 -11.393 42.479 1.00 88.06 460 GLY A CA 1
ATOM 3326 C C . GLY A 1 460 ? -32.254 -11.172 41.191 1.00 88.06 460 GLY A C 1
ATOM 3327 O O . GLY A 1 460 ? -31.186 -11.768 41.048 1.00 88.06 460 GLY A O 1
ATOM 3328 N N . ASP A 1 461 ? -32.716 -10.334 40.255 1.00 92.00 461 ASP A N 1
ATOM 3329 C CA . ASP A 1 461 ? -31.935 -9.993 39.061 1.00 92.00 461 ASP A CA 1
ATOM 3330 C C . ASP A 1 461 ? -30.714 -9.126 39.404 1.00 92.00 461 ASP A C 1
ATOM 3332 O O . ASP A 1 461 ? -30.828 -8.147 40.146 1.00 92.00 461 ASP A O 1
ATOM 3336 N N . SER A 1 462 ? -29.565 -9.423 38.783 1.00 93.12 462 SER A N 1
ATOM 3337 C CA . SER A 1 462 ? -28.379 -8.555 38.842 1.00 93.12 462 SER A CA 1
ATOM 3338 C C . SER A 1 462 ? -28.155 -7.824 37.518 1.00 93.12 462 SER A C 1
ATOM 3340 O O . SER A 1 462 ? -28.115 -8.456 36.461 1.00 93.12 462 SER A O 1
ATOM 3342 N N . MET A 1 463 ? -27.948 -6.506 37.554 1.00 94.56 463 MET A N 1
ATOM 3343 C CA . MET A 1 463 ? -27.688 -5.705 36.346 1.00 94.56 463 MET A CA 1
ATOM 3344 C C . MET A 1 463 ? -26.236 -5.818 35.857 1.00 94.56 463 MET A C 1
ATOM 3346 O O . MET A 1 463 ? -26.000 -5.835 34.652 1.00 94.56 463 MET A O 1
ATOM 3350 N N . ILE A 1 464 ? -25.276 -5.959 36.775 1.00 96.75 464 ILE A N 1
ATOM 3351 C CA . ILE A 1 464 ? -23.890 -6.355 36.484 1.00 96.75 464 ILE A CA 1
ATOM 3352 C C . ILE A 1 464 ? -23.354 -7.243 37.612 1.00 96.75 464 ILE A C 1
ATOM 3354 O O . ILE A 1 464 ? -23.517 -6.917 38.790 1.00 96.75 464 ILE A O 1
ATOM 3358 N N . LYS A 1 465 ? -22.698 -8.355 37.251 1.00 96.81 465 LYS A N 1
ATOM 3359 C CA . LYS A 1 465 ? -21.998 -9.243 38.196 1.00 96.81 465 LYS A CA 1
ATOM 3360 C C . LYS A 1 465 ? -20.489 -9.029 38.114 1.00 96.81 465 LYS A C 1
ATOM 3362 O O . LYS A 1 465 ? -19.910 -9.117 37.033 1.00 96.81 465 LYS A O 1
ATOM 3367 N N . LEU A 1 466 ? -19.858 -8.770 39.254 1.00 97.94 466 LEU A N 1
ATOM 3368 C CA . LEU A 1 466 ? -18.420 -8.555 39.392 1.00 97.94 466 LEU A CA 1
ATOM 3369 C C . LEU A 1 466 ? -17.761 -9.825 39.934 1.00 97.94 466 LEU A C 1
ATOM 3371 O O . LEU A 1 466 ? -18.088 -10.273 41.035 1.00 97.94 466 LEU A O 1
ATOM 3375 N N . THR A 1 467 ? -16.878 -10.431 39.142 1.00 97.06 467 THR A N 1
ATOM 3376 C CA . THR A 1 467 ? -16.493 -11.843 39.277 1.00 97.06 467 THR A CA 1
ATOM 3377 C C . THR A 1 467 ? -15.149 -12.090 39.954 1.00 97.06 467 THR A C 1
ATOM 3379 O O . THR A 1 467 ? -14.873 -13.245 40.282 1.00 97.06 467 THR A O 1
ATOM 3382 N N . ASP A 1 468 ? -14.326 -11.065 40.223 1.00 94.88 468 ASP A N 1
ATOM 3383 C CA . ASP A 1 468 ? -13.096 -11.264 41.002 1.00 94.88 468 ASP A CA 1
ATOM 3384 C C . ASP A 1 468 ? -13.445 -11.862 42.379 1.00 94.88 468 ASP A C 1
ATOM 3386 O O . ASP A 1 468 ? -14.192 -11.242 43.142 1.00 94.88 468 ASP A O 1
ATOM 3390 N N . PRO A 1 469 ? -12.932 -13.050 42.743 1.00 89.56 469 PRO A N 1
ATOM 3391 C CA . PRO A 1 469 ? -13.341 -13.712 43.973 1.00 89.56 469 PRO A CA 1
ATOM 3392 C C . PRO A 1 469 ? -12.783 -13.041 45.235 1.00 89.56 469 PRO A C 1
ATOM 3394 O O . PRO A 1 469 ? -13.322 -13.259 46.320 1.00 89.56 469 PRO A O 1
ATOM 3397 N N . THR A 1 470 ? -11.714 -12.247 45.131 1.00 92.75 470 THR A N 1
ATOM 3398 C CA . THR A 1 470 ? -10.902 -11.816 46.284 1.00 92.75 470 THR A CA 1
ATOM 3399 C C . THR A 1 470 ? -10.687 -10.313 46.379 1.00 92.75 470 THR A C 1
ATOM 3401 O O . THR A 1 470 ? -10.713 -9.780 47.488 1.00 92.75 470 THR A O 1
ATOM 3404 N N . ALA A 1 471 ? -10.515 -9.616 45.255 1.00 95.00 471 ALA A N 1
ATOM 3405 C CA . ALA A 1 471 ? -10.336 -8.175 45.237 1.00 95.00 471 ALA A CA 1
ATOM 3406 C C . ALA A 1 471 ? -11.622 -7.456 45.655 1.00 95.00 471 ALA A C 1
ATOM 3408 O O . ALA A 1 471 ? -12.741 -7.918 45.401 1.00 95.00 471 ALA A O 1
ATOM 3409 N N . ASN A 1 472 ? -11.453 -6.295 46.281 1.00 94.75 472 ASN A N 1
ATOM 3410 C CA . ASN A 1 472 ? -12.551 -5.364 46.484 1.00 94.75 472 ASN A CA 1
ATOM 3411 C C . ASN A 1 472 ? -12.841 -4.605 45.179 1.00 94.75 472 ASN A C 1
ATOM 3413 O O . ASN A 1 472 ? -11.948 -4.371 44.362 1.00 94.75 472 ASN A O 1
ATOM 3417 N N . THR A 1 473 ? -14.087 -4.178 45.021 1.00 96.00 473 THR A N 1
ATOM 3418 C CA . THR A 1 473 ? -14.484 -3.164 44.041 1.00 96.00 473 THR A CA 1
ATOM 3419 C C . THR A 1 473 ? -14.545 -1.840 44.785 1.00 96.00 473 THR A C 1
ATOM 3421 O O . THR A 1 473 ? -15.419 -1.664 45.635 1.00 96.00 473 THR A O 1
ATOM 3424 N N . ASP A 1 474 ? -13.593 -0.942 44.530 1.00 94.12 474 ASP A N 1
ATOM 3425 C CA . ASP A 1 474 ? -13.505 0.338 45.236 1.00 94.12 474 ASP A CA 1
ATOM 3426 C C . ASP A 1 474 ? -14.109 1.480 44.413 1.00 94.12 474 ASP A C 1
ATOM 3428 O O . ASP A 1 474 ? -13.537 1.940 43.426 1.00 94.12 474 ASP A O 1
ATOM 3432 N N . LEU A 1 475 ? -15.283 1.930 44.852 1.00 93.38 475 LEU A N 1
ATOM 3433 C CA . LEU A 1 475 ? -16.026 3.077 44.339 1.00 93.38 475 LEU A CA 1
ATOM 3434 C C . LEU A 1 475 ? -16.072 4.220 45.372 1.00 93.38 475 LEU A C 1
ATOM 3436 O O . LEU A 1 475 ? -16.768 5.212 45.166 1.00 93.38 475 LEU A O 1
ATOM 3440 N N . SER A 1 476 ? -15.341 4.114 46.489 1.00 90.25 476 SER A N 1
ATOM 3441 C CA . SER A 1 476 ? -15.440 5.057 47.613 1.00 90.25 476 SER A CA 1
ATOM 3442 C C . SER A 1 476 ? -15.011 6.485 47.266 1.00 90.25 476 SER A C 1
ATOM 3444 O O . SER A 1 476 ? -15.482 7.439 47.882 1.00 90.25 476 SER A O 1
ATOM 3446 N N . ASN A 1 477 ? -14.167 6.633 46.240 1.00 87.38 477 ASN A N 1
ATOM 3447 C CA . ASN A 1 477 ? -13.611 7.904 45.773 1.00 87.38 477 ASN A CA 1
ATOM 3448 C C . ASN A 1 477 ? -14.284 8.447 44.490 1.00 87.38 477 ASN A C 1
ATOM 3450 O O . ASN A 1 477 ? -13.706 9.305 43.821 1.00 87.38 477 ASN A O 1
ATOM 3454 N N . MET A 1 478 ? -15.475 7.956 44.115 1.00 90.88 478 MET A N 1
ATOM 3455 C CA . MET A 1 478 ? -16.220 8.481 42.958 1.00 90.88 478 MET A CA 1
ATOM 3456 C C . MET A 1 478 ? -16.521 9.983 43.102 1.00 90.88 478 MET A C 1
ATOM 3458 O O . MET A 1 478 ? -17.018 10.433 44.134 1.00 90.88 478 MET A O 1
ATOM 3462 N N . ARG A 1 479 ? -16.261 10.764 42.043 1.00 89.00 479 ARG A N 1
ATOM 3463 C CA . ARG A 1 479 ? -16.523 12.220 42.018 1.00 89.00 479 ARG A CA 1
ATOM 3464 C C . ARG A 1 479 ? -17.960 12.569 41.623 1.00 89.00 479 ARG A C 1
ATOM 3466 O O . ARG A 1 479 ? -18.505 13.544 42.137 1.00 89.00 479 ARG A O 1
ATOM 3473 N N . GLY A 1 480 ? -18.548 11.798 40.711 1.00 91.12 480 GLY A N 1
ATOM 3474 C CA . GLY A 1 480 ? -19.942 11.899 40.277 1.00 91.12 480 GLY A CA 1
ATOM 3475 C C . GLY A 1 480 ? -20.833 10.938 41.064 1.00 91.12 480 GLY A C 1
ATOM 3476 O O . GLY A 1 480 ? -20.660 10.777 42.272 1.00 91.12 480 GLY A O 1
ATOM 3477 N N . LYS A 1 481 ? -21.832 10.335 40.418 1.00 91.75 481 LYS A N 1
ATOM 3478 C CA . LYS A 1 481 ? -22.931 9.620 41.083 1.00 91.75 481 LYS A CA 1
ATOM 3479 C C . LYS A 1 481 ? -23.163 8.219 40.544 1.00 91.75 481 LYS A C 1
ATOM 3481 O O . LYS A 1 481 ? -23.026 7.970 39.351 1.00 91.75 481 LYS A O 1
ATOM 3486 N N . ILE A 1 482 ? -23.665 7.337 41.407 1.00 92.31 482 ILE A N 1
ATOM 3487 C CA . ILE A 1 482 ? -24.313 6.098 40.968 1.00 92.31 482 ILE A CA 1
ATOM 3488 C C . ILE A 1 482 ? -25.810 6.385 40.815 1.00 92.31 482 ILE A C 1
ATOM 3490 O O . ILE A 1 482 ? -26.486 6.651 41.809 1.00 92.31 482 ILE A O 1
ATOM 3494 N N . THR A 1 483 ? -26.329 6.360 39.583 1.00 90.81 483 THR A N 1
ATOM 3495 C CA . THR A 1 483 ? -27.737 6.664 39.279 1.00 90.81 483 THR A CA 1
ATOM 3496 C C . THR A 1 483 ? -28.458 5.476 38.647 1.00 90.81 483 THR A C 1
ATOM 3498 O O . THR A 1 483 ? -28.159 5.070 37.525 1.00 90.81 483 THR A O 1
ATOM 3501 N N . ALA A 1 484 ? -29.465 4.949 39.339 1.00 89.19 484 ALA A N 1
ATOM 3502 C CA . ALA A 1 484 ? -30.322 3.878 38.837 1.00 89.19 484 ALA A CA 1
ATOM 3503 C C . ALA A 1 484 ? -31.565 4.447 38.127 1.00 89.19 484 ALA A C 1
ATOM 3505 O O . ALA A 1 484 ? -32.285 5.261 38.709 1.00 89.19 484 ALA A O 1
ATOM 3506 N N . TYR A 1 485 ? -31.837 4.001 36.898 1.00 86.88 485 TYR A N 1
ATOM 3507 C CA . TYR A 1 485 ? -32.977 4.416 36.074 1.00 86.88 485 TYR A CA 1
ATOM 3508 C C . TYR A 1 485 ? -33.918 3.238 35.826 1.00 86.88 485 TYR A C 1
ATOM 3510 O O . TYR A 1 485 ? -33.532 2.274 35.165 1.00 86.88 485 TYR A O 1
ATOM 3518 N N . VAL A 1 486 ? -35.161 3.332 36.303 1.00 76.50 486 VAL A N 1
ATOM 3519 C CA . VAL A 1 486 ? -36.214 2.338 36.027 1.00 76.50 486 VAL A CA 1
ATOM 3520 C C . VAL A 1 486 ? -37.144 2.871 34.942 1.00 76.50 486 VAL A C 1
ATOM 3522 O O . VAL A 1 486 ? -37.679 3.975 35.077 1.00 76.50 486 VAL A O 1
ATOM 3525 N N . SER A 1 487 ? -37.348 2.081 33.886 1.00 68.00 487 SER A N 1
ATOM 3526 C CA . SER A 1 487 ? -38.265 2.397 32.788 1.00 68.00 487 SER A CA 1
ATOM 3527 C C . SER A 1 487 ? -39.527 1.526 32.831 1.00 68.00 487 SER A C 1
ATOM 3529 O O . SER A 1 487 ? -39.448 0.308 32.969 1.00 68.00 487 SER A O 1
ATOM 3531 N N . GLY A 1 488 ? -40.699 2.150 32.679 1.00 66.69 488 GLY A N 1
ATOM 3532 C CA . GLY A 1 488 ? -41.982 1.454 32.532 1.00 66.69 488 GLY A CA 1
ATOM 3533 C C . GLY A 1 488 ? -42.539 0.840 33.823 1.00 66.69 488 GLY A C 1
ATOM 3534 O O . GLY A 1 488 ? -42.129 1.172 34.933 1.00 66.69 488 GLY A O 1
ATOM 3535 N N . ASN A 1 489 ? -43.525 -0.048 33.668 1.00 63.38 489 ASN A N 1
ATOM 3536 C CA . ASN A 1 489 ? -44.109 -0.800 34.777 1.00 63.38 489 ASN A CA 1
ATOM 3537 C C . ASN A 1 489 ? -43.325 -2.100 34.981 1.00 63.38 489 ASN A C 1
ATOM 3539 O O . ASN A 1 489 ? -43.533 -3.065 34.249 1.00 63.38 489 ASN A O 1
ATOM 3543 N N . THR A 1 490 ? -42.442 -2.110 35.974 1.00 63.84 490 THR A N 1
ATOM 3544 C CA . THR A 1 490 ? -41.718 -3.299 36.435 1.00 63.84 490 THR A CA 1
ATOM 3545 C C . THR A 1 490 ? -42.616 -4.239 37.238 1.00 63.84 490 THR A C 1
ATOM 3547 O O . THR A 1 490 ? -43.361 -3.782 38.105 1.00 63.84 490 THR A O 1
ATOM 3550 N N . ASP A 1 491 ? -42.520 -5.547 36.984 1.00 64.12 491 ASP A N 1
ATOM 3551 C CA . ASP A 1 491 ? -43.276 -6.603 37.683 1.00 64.12 491 ASP A CA 1
ATOM 3552 C C . ASP A 1 491 ? -42.567 -7.010 38.991 1.00 64.12 491 ASP A C 1
ATOM 3554 O O . ASP A 1 491 ? -42.068 -8.123 39.160 1.00 64.12 491 ASP A O 1
ATOM 3558 N N . VAL A 1 492 ? -42.442 -6.033 39.892 1.00 66.12 492 VAL A N 1
ATOM 3559 C CA . VAL A 1 492 ? -41.712 -6.116 41.168 1.00 66.12 492 VAL A CA 1
ATOM 3560 C C . VAL A 1 492 ? -42.643 -5.747 42.320 1.00 66.12 492 VAL A C 1
ATOM 3562 O O . VAL A 1 492 ? -43.408 -4.787 42.228 1.00 66.12 492 VAL A O 1
ATOM 3565 N N . GLY A 1 493 ? -42.597 -6.527 43.399 1.00 61.91 493 GLY A N 1
ATOM 3566 C CA . GLY A 1 493 ? -43.438 -6.332 44.580 1.00 61.91 493 GLY A CA 1
ATOM 3567 C C . GLY A 1 493 ? -42.716 -5.612 45.718 1.00 61.91 493 GLY A C 1
ATOM 3568 O O . GLY A 1 493 ? -41.504 -5.413 45.682 1.00 61.91 493 GLY A O 1
ATOM 3569 N N . ASP A 1 494 ? -43.458 -5.309 46.785 1.00 63.84 494 ASP A N 1
ATOM 3570 C CA . ASP A 1 494 ? -43.005 -4.564 47.978 1.00 63.84 494 ASP A CA 1
ATOM 3571 C C . ASP A 1 494 ? -41.896 -5.253 48.812 1.00 63.84 494 ASP A C 1
ATOM 3573 O O . ASP A 1 494 ? -41.511 -4.771 49.880 1.00 63.84 494 ASP A O 1
ATOM 3577 N N . THR A 1 495 ? -41.415 -6.416 48.367 1.00 67.44 495 THR A N 1
ATOM 3578 C CA . THR A 1 495 ? -40.294 -7.165 48.957 1.00 67.44 495 THR A CA 1
ATOM 3579 C C . THR A 1 495 ? -39.169 -7.437 47.959 1.00 67.44 495 THR A C 1
ATOM 3581 O O . THR A 1 495 ? -38.167 -8.039 48.339 1.00 67.44 495 THR A O 1
ATOM 3584 N N . SER A 1 496 ? -39.324 -7.034 46.694 1.00 77.19 496 SER A N 1
ATOM 3585 C CA . SER A 1 496 ? -38.372 -7.348 45.633 1.00 77.19 496 SER A CA 1
ATOM 3586 C C . SER A 1 496 ? -37.066 -6.570 45.789 1.00 77.19 496 SER A C 1
ATOM 3588 O O . SER A 1 496 ? -37.059 -5.373 46.095 1.00 77.19 496 SER A O 1
ATOM 3590 N N . THR A 1 497 ? -35.958 -7.260 45.532 1.00 84.81 497 THR A N 1
ATOM 3591 C CA . THR A 1 497 ? -34.599 -6.719 45.521 1.00 84.81 497 THR A CA 1
ATOM 3592 C C . THR A 1 497 ? -33.983 -6.924 44.142 1.00 84.81 497 THR A C 1
ATOM 3594 O O . THR A 1 497 ? -33.959 -8.041 43.635 1.00 84.81 497 THR A O 1
ATOM 3597 N N . ILE A 1 498 ? -33.468 -5.851 43.542 1.00 87.50 498 ILE A N 1
ATOM 3598 C CA . ILE A 1 498 ? -32.656 -5.901 42.319 1.00 87.50 498 ILE A CA 1
ATOM 3599 C C . ILE A 1 498 ? -31.224 -5.553 42.709 1.00 87.50 498 ILE A C 1
ATOM 3601 O O . ILE A 1 498 ? -30.983 -4.507 43.319 1.00 87.50 498 ILE A O 1
ATOM 3605 N N . HIS A 1 499 ? -30.265 -6.390 42.329 1.00 91.75 499 HIS A N 1
ATOM 3606 C CA . HIS A 1 499 ? -28.852 -6.116 42.550 1.00 91.75 499 HIS A CA 1
ATOM 3607 C C . HIS A 1 499 ? -28.339 -5.213 41.421 1.00 91.75 499 HIS A C 1
ATOM 3609 O O . HIS A 1 499 ? -28.079 -5.649 40.299 1.00 91.75 499 HIS A O 1
ATOM 3615 N N . LEU A 1 500 ? -28.197 -3.918 41.700 1.00 92.50 500 LEU A N 1
ATOM 3616 C CA . LEU A 1 500 ? -27.665 -2.957 40.732 1.00 92.50 500 LEU A CA 1
ATOM 3617 C C . LEU A 1 500 ? -26.205 -3.283 40.391 1.00 92.50 500 LEU A C 1
ATOM 3619 O O . LEU A 1 500 ? -25.818 -3.243 39.227 1.00 92.50 500 LEU A O 1
ATOM 3623 N N . ILE A 1 501 ? -25.420 -3.645 41.409 1.00 95.00 501 ILE A N 1
ATOM 3624 C CA . ILE A 1 501 ? -24.057 -4.175 41.287 1.00 95.00 501 ILE A CA 1
ATOM 3625 C C . ILE A 1 501 ? -23.950 -5.364 42.244 1.00 95.00 501 ILE A C 1
ATOM 3627 O O . ILE A 1 501 ? -24.208 -5.210 43.437 1.00 95.00 501 ILE A O 1
ATOM 3631 N N . ASP A 1 502 ? -23.566 -6.527 41.727 1.00 94.94 502 ASP A N 1
ATOM 3632 C CA . ASP A 1 502 ? -23.500 -7.802 42.449 1.00 94.94 502 ASP A CA 1
ATOM 3633 C C . ASP A 1 502 ? -22.049 -8.311 42.495 1.00 94.94 502 ASP A C 1
ATOM 3635 O O . ASP A 1 502 ? -21.507 -8.759 41.484 1.00 94.94 502 ASP A O 1
ATOM 3639 N N . LYS A 1 503 ? -21.387 -8.210 43.653 1.00 94.50 503 LYS A N 1
ATOM 3640 C CA . LYS A 1 503 ? -19.989 -8.608 43.853 1.00 94.50 503 LYS A CA 1
ATOM 3641 C C . LYS A 1 503 ? -19.892 -10.034 44.388 1.00 94.50 503 LYS A C 1
ATOM 3643 O O . LYS A 1 503 ? -20.262 -10.336 45.523 1.00 94.50 503 LYS A O 1
ATOM 3648 N N . GLN A 1 504 ? -19.301 -10.902 43.577 1.00 93.50 504 GLN A N 1
ATOM 3649 C CA . GLN A 1 504 ? -19.109 -12.311 43.888 1.00 93.50 504 GLN A CA 1
ATOM 3650 C C . GLN A 1 504 ? -17.863 -12.553 44.763 1.00 93.50 504 GLN A C 1
ATOM 3652 O O . GLN A 1 504 ? -16.964 -11.714 44.884 1.00 93.50 504 GLN A O 1
ATOM 3657 N N . GLY A 1 505 ? -17.817 -13.737 45.383 1.00 90.00 505 GLY A N 1
ATOM 3658 C CA . GLY A 1 505 ? -16.703 -14.189 46.221 1.00 90.00 505 GLY A CA 1
ATOM 3659 C C . GLY A 1 505 ? -16.670 -13.590 47.634 1.00 90.00 505 GLY A C 1
ATOM 3660 O O . GLY A 1 505 ? -17.709 -13.352 48.259 1.00 90.00 505 GLY A O 1
ATOM 3661 N N . SER A 1 506 ? -15.452 -13.415 48.157 1.00 89.81 506 SER A N 1
ATOM 3662 C CA . SER A 1 506 ? -15.155 -12.856 49.485 1.00 89.81 506 SER A CA 1
ATOM 3663 C C . SER A 1 506 ? -14.758 -11.376 49.463 1.00 89.81 506 SER A C 1
ATOM 3665 O O . SER A 1 506 ? -14.766 -10.736 50.513 1.00 89.81 506 SER A O 1
ATOM 3667 N N . GLY A 1 507 ? -14.387 -10.834 48.299 1.00 90.25 507 GLY A N 1
ATOM 3668 C CA . GLY A 1 507 ? -14.103 -9.405 48.138 1.00 90.25 507 GLY A CA 1
ATOM 3669 C C . GLY A 1 507 ? -15.367 -8.543 48.236 1.00 90.25 507 GLY A C 1
ATOM 3670 O O . GLY A 1 507 ? -16.457 -8.995 47.887 1.00 90.25 507 GLY A O 1
ATOM 3671 N N . ARG A 1 508 ? -15.226 -7.301 48.707 1.00 91.88 508 ARG A N 1
ATOM 3672 C CA . ARG A 1 508 ? -16.335 -6.392 49.046 1.00 91.88 508 ARG A CA 1
ATOM 3673 C C . ARG A 1 508 ? -16.487 -5.238 48.054 1.00 91.88 508 ARG A C 1
ATOM 3675 O O . ARG A 1 508 ? -15.524 -4.824 47.417 1.00 91.88 508 ARG A O 1
ATOM 3682 N N . LEU A 1 509 ? -17.693 -4.686 47.983 1.00 92.56 509 LEU A N 1
ATOM 3683 C CA . LEU A 1 509 ? -18.018 -3.430 47.316 1.00 92.56 509 LEU A CA 1
ATOM 3684 C C . LEU A 1 509 ? -17.846 -2.275 48.318 1.00 92.56 509 LEU A C 1
ATOM 3686 O O . LEU A 1 509 ? -18.537 -2.223 49.338 1.00 92.56 509 LEU A O 1
ATOM 3690 N N . LEU A 1 510 ? -16.910 -1.365 48.049 1.00 92.38 510 LEU A N 1
ATOM 3691 C CA . LEU A 1 510 ? -16.680 -0.158 48.845 1.00 92.38 510 LEU A CA 1
ATOM 3692 C C . LEU A 1 510 ? -17.379 1.005 48.133 1.00 92.38 510 LEU A C 1
ATOM 3694 O O . LEU A 1 510 ? -16.906 1.467 47.101 1.00 92.38 510 LEU A O 1
ATOM 3698 N N . LEU A 1 511 ? -18.540 1.425 48.632 1.00 89.19 511 LEU A N 1
ATOM 3699 C CA . LEU A 1 511 ? -19.356 2.468 48.000 1.00 89.19 511 LEU A CA 1
ATOM 3700 C C . LEU A 1 511 ? -18.889 3.893 48.350 1.00 89.19 511 LEU A C 1
ATOM 3702 O O . LEU A 1 511 ? -18.264 4.080 49.399 1.00 89.19 511 LEU A O 1
ATOM 3706 N N . PRO A 1 512 ? -19.230 4.898 47.516 1.00 88.38 512 PRO A N 1
ATOM 3707 C CA . PRO A 1 512 ? -19.090 6.308 47.875 1.00 88.38 512 PRO A CA 1
ATOM 3708 C C . PRO A 1 512 ? -20.065 6.706 48.995 1.00 88.38 512 PRO A C 1
ATOM 3710 O O . PRO A 1 512 ? -20.943 5.934 49.392 1.00 88.38 512 PRO A O 1
ATOM 3713 N N . ASP A 1 513 ? -19.928 7.939 49.491 1.00 86.38 513 ASP A N 1
ATOM 3714 C CA . ASP A 1 513 ? -20.873 8.523 50.447 1.00 86.38 513 ASP A CA 1
ATOM 3715 C C . ASP A 1 513 ? -22.327 8.451 49.919 1.00 86.38 513 ASP A C 1
ATOM 3717 O O . ASP A 1 513 ? -22.553 8.690 48.728 1.00 86.38 513 ASP A O 1
ATOM 3721 N N . PRO A 1 514 ? -23.339 8.166 50.767 1.00 84.81 514 PRO A N 1
ATOM 3722 C CA . PRO A 1 514 ? -24.728 8.024 50.327 1.00 84.81 514 PRO A CA 1
ATOM 3723 C C . PRO A 1 514 ? -25.305 9.205 49.531 1.00 84.81 514 PRO A C 1
ATOM 3725 O O . PRO A 1 514 ? -26.238 9.001 48.758 1.00 84.81 514 PRO A O 1
ATOM 3728 N N . SER A 1 515 ? -24.766 10.424 49.656 1.00 84.50 515 SER A N 1
ATOM 3729 C CA . SER A 1 515 ? -25.180 11.575 48.834 1.00 84.50 515 SER A CA 1
ATOM 3730 C C . SER A 1 515 ? -24.852 11.433 47.335 1.00 84.50 515 SER A C 1
ATOM 3732 O O . SER A 1 515 ? -25.472 12.102 46.499 1.00 84.50 515 SER A O 1
ATOM 3734 N N . HIS A 1 516 ? -23.937 10.524 46.982 1.00 86.56 516 HIS A N 1
ATOM 3735 C CA . HIS A 1 516 ? -23.589 10.157 45.608 1.00 86.56 516 HIS A CA 1
ATOM 3736 C C . HIS A 1 516 ? -24.513 9.073 45.017 1.00 86.56 516 HIS A C 1
ATOM 3738 O O . HIS A 1 516 ? -24.432 8.787 43.822 1.00 86.56 516 HIS A O 1
ATOM 3744 N N . LEU A 1 517 ? -25.406 8.477 45.814 1.00 85.19 517 LEU A N 1
ATOM 3745 C CA . LEU A 1 517 ? -26.310 7.405 45.387 1.00 85.19 517 LEU A CA 1
ATOM 3746 C C . LEU A 1 517 ? -27.689 7.988 45.047 1.00 85.19 517 LEU A C 1
ATOM 3748 O O . LEU A 1 517 ? -28.327 8.631 45.882 1.00 85.19 517 LEU A O 1
ATOM 3752 N N . GLN A 1 518 ? -28.162 7.792 43.813 1.00 80.56 518 GLN A N 1
ATOM 3753 C CA . GLN A 1 518 ? -29.429 8.351 43.329 1.00 80.56 518 GLN A CA 1
ATOM 3754 C C . GLN A 1 518 ? -30.300 7.315 42.607 1.00 80.56 518 GLN A C 1
ATOM 3756 O O . GLN A 1 518 ? -29.828 6.484 41.835 1.00 80.56 518 GLN A O 1
ATOM 3761 N N . THR A 1 519 ? -31.610 7.412 42.811 1.00 74.81 519 THR A N 1
ATOM 3762 C CA . THR A 1 519 ? -32.632 6.614 42.124 1.00 74.81 519 THR A CA 1
ATOM 3763 C C . THR A 1 519 ? -33.534 7.541 41.305 1.00 74.81 519 THR A C 1
ATOM 3765 O O . THR A 1 519 ? -33.901 8.632 41.747 1.00 74.81 519 THR A O 1
ATOM 3768 N N . ARG A 1 520 ? -33.871 7.136 40.077 1.00 72.94 520 ARG A N 1
ATOM 3769 C CA . ARG A 1 520 ? -34.788 7.844 39.175 1.00 72.94 520 ARG A CA 1
ATOM 3770 C C . ARG A 1 520 ? -35.755 6.838 38.561 1.00 72.94 520 ARG A C 1
ATOM 3772 O O . ARG A 1 520 ? -35.403 6.092 37.651 1.00 72.94 520 ARG A O 1
ATOM 3779 N N . VAL A 1 521 ? -36.979 6.814 39.072 1.00 65.19 521 VAL A N 1
ATOM 3780 C CA . VAL A 1 521 ? -38.036 5.908 38.609 1.00 65.19 521 VAL A CA 1
ATOM 3781 C C . VAL A 1 521 ? -38.999 6.682 37.714 1.00 65.19 521 VAL A C 1
ATOM 3783 O O . VAL A 1 521 ? -39.447 7.768 38.078 1.00 65.19 521 VAL A O 1
ATOM 3786 N N . GLN A 1 522 ? -39.323 6.129 36.543 1.00 58.38 522 GLN A N 1
ATOM 3787 C CA . GLN A 1 522 ? -40.371 6.652 35.668 1.00 58.38 522 GLN A CA 1
ATOM 3788 C C . GLN A 1 522 ? -41.428 5.566 35.429 1.00 58.38 522 GLN A C 1
ATOM 3790 O O . GLN A 1 522 ? -41.351 4.801 34.464 1.00 58.38 522 GLN A O 1
ATOM 3795 N N . GLN A 1 523 ? -42.415 5.508 36.329 1.00 53.88 523 GLN A N 1
ATOM 3796 C CA . GLN A 1 523 ? -43.476 4.501 36.336 1.00 53.88 523 GLN A CA 1
ATOM 3797 C C . GLN A 1 523 ? -44.831 5.158 36.016 1.00 53.88 523 GLN A C 1
ATOM 3799 O O . GLN A 1 523 ? -45.418 5.878 36.824 1.00 53.88 523 GLN A O 1
ATOM 3804 N N . GLY A 1 524 ? -45.341 4.933 34.803 1.00 56.00 524 GLY A N 1
ATOM 3805 C CA . GLY A 1 524 ? -46.589 5.547 34.340 1.00 56.00 524 GLY A CA 1
ATOM 3806 C C . GLY A 1 524 ? -46.522 7.081 34.259 1.00 56.00 524 GLY A C 1
ATOM 3807 O O . GLY A 1 524 ? -45.621 7.636 33.633 1.00 56.00 524 GLY A O 1
ATOM 3808 N N . ALA A 1 525 ? -47.508 7.760 34.856 1.00 43.00 525 ALA A N 1
ATOM 3809 C CA . ALA A 1 525 ? -47.647 9.223 34.838 1.00 43.00 525 ALA A CA 1
ATOM 3810 C C . ALA A 1 525 ? -47.195 9.918 36.141 1.00 43.00 525 ALA A C 1
ATOM 3812 O O . ALA A 1 525 ? -47.289 11.142 36.240 1.00 43.00 525 ALA A O 1
ATOM 3813 N N . THR A 1 526 ? -46.713 9.158 37.129 1.00 42.00 526 THR A N 1
ATOM 3814 C CA . THR A 1 526 ? -46.312 9.666 38.448 1.00 42.00 526 THR A CA 1
ATOM 3815 C C . THR A 1 526 ? -44.805 9.498 38.625 1.00 42.00 526 THR A C 1
ATOM 3817 O O . THR A 1 526 ? -44.248 8.453 38.294 1.00 42.00 526 THR A O 1
ATOM 3820 N N . ILE A 1 527 ? -44.135 10.526 39.150 1.00 44.22 527 ILE A N 1
ATOM 3821 C CA . ILE A 1 527 ? -42.728 10.443 39.553 1.00 44.22 527 ILE A CA 1
ATOM 3822 C C . ILE A 1 527 ? -42.698 10.309 41.074 1.00 44.22 527 ILE A C 1
ATOM 3824 O O . ILE A 1 527 ? -42.782 11.313 41.783 1.00 44.22 527 ILE A O 1
ATOM 3828 N N . ASP A 1 528 ? -42.584 9.078 41.566 1.00 48.72 528 ASP A N 1
ATOM 3829 C CA . ASP A 1 528 ? -42.292 8.823 42.974 1.00 48.72 528 ASP A CA 1
ATOM 3830 C C . ASP A 1 528 ? -40.776 8.704 43.183 1.00 48.72 528 ASP A C 1
ATOM 3832 O O . ASP A 1 528 ? -40.067 7.997 42.463 1.00 48.72 528 ASP A O 1
ATOM 3836 N N . TYR A 1 529 ? -40.277 9.439 44.177 1.00 45.28 529 TYR A N 1
ATOM 3837 C CA . TYR A 1 529 ? -38.878 9.437 44.592 1.00 45.28 529 TYR A CA 1
ATOM 3838 C C . TYR A 1 529 ? -38.760 8.759 45.955 1.00 45.28 529 TYR A C 1
ATOM 3840 O O . TYR A 1 529 ? -39.151 9.351 46.962 1.00 45.28 529 TYR A O 1
ATOM 3848 N N . GLU A 1 530 ? -38.133 7.585 46.014 1.00 50.44 530 GLU A N 1
ATOM 3849 C CA . GLU A 1 530 ? -37.584 7.060 47.264 1.00 50.44 530 GLU A CA 1
ATOM 3850 C C . GLU A 1 530 ? -36.126 6.607 47.053 1.00 50.44 530 GLU A C 1
ATOM 3852 O O . GLU A 1 530 ? -35.789 5.883 46.110 1.00 50.44 530 GLU A O 1
ATOM 3857 N N . THR A 1 531 ? -35.231 7.087 47.917 1.00 48.66 531 THR A N 1
ATOM 3858 C CA . THR A 1 531 ? -33.809 6.724 47.937 1.00 48.66 531 THR A CA 1
ATOM 3859 C C . THR A 1 531 ? -33.614 5.425 48.708 1.00 48.66 531 THR A C 1
ATOM 3861 O O . THR A 1 531 ? -33.546 5.451 49.938 1.00 48.66 531 THR A O 1
ATOM 3864 N N . TYR A 1 532 ? -33.450 4.312 47.994 1.00 56.66 532 TYR A N 1
ATOM 3865 C CA . TYR A 1 532 ? -32.991 3.049 48.573 1.00 56.66 532 TYR A CA 1
ATOM 3866 C C . TYR A 1 532 ? -31.812 2.494 47.789 1.00 56.66 532 TYR A C 1
ATOM 3868 O O . TYR A 1 532 ? -31.972 1.803 46.789 1.00 56.66 532 TYR A O 1
ATOM 3876 N N . ALA A 1 533 ? -30.628 2.807 48.302 1.00 57.22 533 ALA A N 1
ATOM 3877 C CA . ALA A 1 533 ? -29.401 2.084 48.042 1.00 57.22 533 ALA A CA 1
ATOM 3878 C C . ALA A 1 533 ? -28.965 1.486 49.382 1.00 57.22 533 ALA A C 1
ATOM 3880 O O . ALA A 1 533 ? -28.363 2.175 50.207 1.00 57.22 533 ALA A O 1
ATOM 3881 N N . MET A 1 534 ? -29.338 0.232 49.642 1.00 59.31 534 MET A N 1
ATOM 3882 C CA . MET A 1 534 ? -28.749 -0.510 50.756 1.00 59.31 534 MET A CA 1
ATOM 3883 C C . MET A 1 534 ? -27.586 -1.333 50.228 1.00 59.31 534 MET A C 1
ATOM 3885 O O . MET A 1 534 ? -27.668 -1.926 49.155 1.00 59.31 534 MET A O 1
ATOM 3889 N N . VAL A 1 535 ? -26.522 -1.407 51.017 1.00 64.06 535 VAL A N 1
ATOM 3890 C CA . VAL A 1 535 ? -25.567 -2.498 50.861 1.00 64.06 535 VAL A CA 1
ATOM 3891 C C . VAL A 1 535 ? -26.199 -3.749 51.469 1.00 64.06 535 VAL A C 1
ATOM 3893 O O . VAL A 1 535 ? -26.851 -3.652 52.515 1.00 64.06 535 VAL A O 1
ATOM 3896 N N . ASP A 1 536 ? -26.013 -4.920 50.859 1.00 69.31 536 ASP A N 1
ATOM 3897 C CA . ASP A 1 536 ? -26.341 -6.172 51.548 1.00 69.31 536 ASP A CA 1
ATOM 3898 C C . ASP A 1 536 ? -25.570 -6.269 52.886 1.00 69.31 536 ASP A C 1
ATOM 3900 O O . ASP A 1 536 ? -24.550 -5.607 53.102 1.00 69.31 536 ASP A O 1
ATOM 3904 N N . ALA A 1 537 ? -26.030 -7.120 53.806 1.00 67.25 537 ALA A N 1
ATOM 3905 C CA . ALA A 1 537 ? -25.425 -7.225 55.140 1.00 67.25 537 ALA A CA 1
ATOM 3906 C C . ALA A 1 537 ? -23.935 -7.647 55.132 1.00 67.25 537 ALA A C 1
ATOM 3908 O O . ALA A 1 537 ? -23.267 -7.553 56.161 1.00 67.25 537 ALA A O 1
ATOM 3909 N N . ASN A 1 538 ? -23.410 -8.104 53.989 1.00 76.44 538 ASN A N 1
ATOM 3910 C CA . ASN A 1 538 ? -22.050 -8.610 53.825 1.00 76.44 538 ASN A CA 1
ATOM 3911 C C . ASN A 1 538 ? -21.095 -7.587 53.172 1.00 76.44 538 ASN A C 1
ATOM 3913 O O . ASN A 1 538 ? -19.874 -7.753 53.225 1.00 76.44 538 ASN A O 1
ATOM 3917 N N . GLY A 1 539 ? -21.606 -6.511 52.567 1.00 82.44 539 GLY A N 1
ATOM 3918 C CA . GLY A 1 539 ? -20.783 -5.581 51.792 1.00 82.44 539 GLY A CA 1
ATOM 3919 C C . GLY A 1 539 ? -20.528 -6.022 50.350 1.00 82.44 539 GLY A C 1
ATOM 3920 O O . GLY A 1 539 ? -19.426 -5.800 49.862 1.00 82.44 539 GLY A O 1
ATOM 3921 N N . ARG A 1 540 ? -21.471 -6.715 49.707 1.00 86.31 540 ARG A N 1
ATOM 3922 C CA . ARG A 1 540 ? -21.295 -7.409 48.420 1.00 86.31 540 ARG A CA 1
ATOM 3923 C C . ARG A 1 540 ? -22.319 -7.053 47.345 1.00 86.31 540 ARG A C 1
ATOM 3925 O O . ARG A 1 540 ? -22.035 -7.286 46.182 1.00 86.31 540 ARG A O 1
ATOM 3932 N N . ALA A 1 541 ? -23.463 -6.467 47.672 1.00 88.25 541 ALA A N 1
ATOM 3933 C CA . ALA A 1 541 ? -24.376 -5.963 46.644 1.00 88.25 541 ALA A CA 1
ATOM 3934 C C . ALA A 1 541 ? -24.784 -4.519 46.922 1.00 88.25 541 ALA A C 1
ATOM 3936 O O . ALA A 1 541 ? -24.937 -4.133 48.081 1.00 88.25 541 ALA A O 1
ATOM 3937 N N . LEU A 1 542 ? -24.944 -3.739 45.852 1.00 90.81 542 LEU A N 1
ATOM 3938 C CA . LEU A 1 542 ? -25.681 -2.480 45.856 1.00 90.81 542 LEU A CA 1
ATOM 3939 C C . LEU A 1 542 ? -27.122 -2.799 45.445 1.00 90.81 542 LEU A C 1
ATOM 3941 O O . LEU A 1 542 ? -27.392 -3.038 44.268 1.00 90.81 542 LEU A O 1
ATOM 3945 N N . ASP A 1 543 ? -28.028 -2.819 46.416 1.00 88.06 543 ASP A N 1
ATOM 3946 C CA . ASP A 1 543 ? -29.418 -3.228 46.221 1.00 88.06 543 ASP A CA 1
ATOM 3947 C C . ASP A 1 543 ? -30.334 -2.027 45.967 1.00 88.06 543 ASP A C 1
ATOM 3949 O O . ASP A 1 543 ? -30.352 -1.073 46.753 1.00 88.06 543 ASP A O 1
ATOM 3953 N N . LEU A 1 544 ? -31.185 -2.142 44.945 1.00 83.06 544 LEU A N 1
ATOM 3954 C CA . LEU A 1 544 ? -32.428 -1.384 44.833 1.00 83.06 544 LEU A CA 1
ATOM 3955 C C . LEU A 1 544 ? -33.565 -2.212 45.440 1.00 83.06 544 LEU A C 1
ATOM 3957 O O . LEU A 1 544 ? -33.783 -3.358 45.047 1.00 83.06 544 LEU A O 1
ATOM 3961 N N . ARG A 1 545 ? -34.302 -1.625 46.387 1.00 77.81 545 ARG A N 1
ATOM 3962 C CA . ARG A 1 545 ? -35.463 -2.254 47.036 1.00 77.81 545 ARG A CA 1
ATOM 3963 C C . ARG A 1 545 ? -36.691 -1.369 46.901 1.00 77.81 545 ARG A C 1
ATOM 3965 O O . ARG A 1 545 ? -36.594 -0.154 47.066 1.00 77.81 545 ARG A O 1
ATOM 3972 N N . PHE A 1 546 ? -37.835 -1.987 46.635 1.00 69.38 546 PHE A N 1
ATOM 3973 C CA . PHE A 1 546 ? -39.114 -1.299 46.479 1.00 69.38 546 PHE A CA 1
ATOM 3974 C C . PHE A 1 546 ? -39.887 -1.348 47.799 1.00 69.38 546 PHE A C 1
ATOM 3976 O O . PHE A 1 546 ? -40.254 -2.428 48.251 1.00 69.38 546 PHE A O 1
ATOM 3983 N N . SER A 1 547 ? -40.153 -0.200 48.429 1.00 57.34 547 SER A N 1
ATOM 3984 C CA . SER A 1 547 ? -41.119 -0.123 49.531 1.00 57.34 547 SER A CA 1
ATOM 3985 C C . SER A 1 547 ? -42.500 0.260 49.016 1.00 57.34 547 SER A C 1
ATOM 3987 O O . SER A 1 547 ? -42.662 1.286 48.365 1.00 57.34 547 SER A O 1
ATOM 3989 N N . GLY A 1 548 ? -43.519 -0.522 49.383 1.00 48.28 548 GLY A N 1
ATOM 3990 C CA . GLY A 1 548 ? -44.920 -0.349 48.966 1.00 48.28 548 GLY A CA 1
ATOM 3991 C C . GLY A 1 548 ? -45.644 0.905 49.477 1.00 48.28 548 GLY A C 1
ATOM 3992 O O . GLY A 1 548 ? -46.864 0.892 49.651 1.00 48.28 548 GLY A O 1
ATOM 3993 N N . LYS A 1 549 ? -44.937 2.005 49.764 1.00 43.56 549 LYS A N 1
ATOM 3994 C CA . LYS A 1 549 ? -45.552 3.277 50.156 1.00 43.56 549 LYS A CA 1
ATOM 3995 C C . LYS A 1 549 ? -46.078 4.024 48.940 1.00 43.56 549 LYS A C 1
ATOM 3997 O O . LYS A 1 549 ? -45.559 5.058 48.533 1.00 43.56 549 LYS A O 1
ATOM 4002 N N . ARG A 1 550 ? -47.225 3.552 48.452 1.00 38.97 550 ARG A N 1
ATOM 4003 C CA . ARG A 1 550 ? -48.149 4.372 47.668 1.00 38.97 550 ARG A CA 1
ATOM 4004 C C . ARG A 1 550 ? -48.383 5.690 48.418 1.00 38.97 550 ARG A C 1
ATOM 4006 O O . ARG A 1 550 ? -49.005 5.686 49.484 1.00 38.97 550 ARG A O 1
ATOM 4013 N N . ARG A 1 551 ? -47.887 6.809 47.885 1.00 38.78 551 ARG A N 1
ATOM 4014 C CA . ARG A 1 551 ? -48.339 8.132 48.323 1.00 38.78 551 ARG A CA 1
ATOM 4015 C C . ARG A 1 551 ? -49.814 8.261 47.944 1.00 38.78 551 ARG A C 1
ATOM 4017 O O . ARG A 1 551 ? -50.167 8.117 46.776 1.00 38.78 551 ARG A O 1
ATOM 4024 N N . VAL A 1 552 ? -50.650 8.443 48.965 1.00 34.06 552 VAL A N 1
ATOM 4025 C CA . VAL A 1 552 ? -52.098 8.685 48.853 1.00 34.06 552 VAL A CA 1
ATOM 4026 C C . VAL A 1 552 ? -52.339 10.169 48.611 1.00 34.06 552 VAL A C 1
ATOM 4028 O O . VAL A 1 552 ? -51.655 10.966 49.294 1.00 34.06 552 VAL A O 1
#